Protein AF-0000000074452658 (afdb_homodimer)

pLDDT: mean 95.85, std 2.45, range [81.5, 98.69]

Solvent-accessible surface area (backbone atoms only — not comparable to full-atom values): 30650 Å² total; per-residue (Å²): 78,72,65,20,53,52,29,42,60,43,34,38,37,70,59,13,46,52,39,22,51,54,43,27,53,51,20,57,72,72,62,36,59,69,51,30,21,51,28,30,36,53,41,13,52,44,28,45,61,39,35,40,40,68,58,13,46,54,26,25,49,52,16,29,51,42,19,57,74,72,64,35,61,68,51,32,26,52,27,29,39,53,44,13,51,49,28,44,61,35,29,40,37,70,58,14,46,52,28,25,51,52,18,28,51,46,20,56,73,72,65,37,59,70,51,32,22,52,28,30,38,51,45,13,53,45,29,43,59,34,31,38,38,69,59,12,47,52,28,28,49,53,15,28,52,42,19,56,73,72,64,37,60,69,53,31,21,51,28,30,36,51,47,12,52,47,28,42,62,35,32,39,40,70,59,12,47,54,29,28,50,52,16,32,51,43,19,58,73,71,67,35,56,70,52,33,19,51,33,30,38,52,49,14,51,50,29,43,62,35,33,38,38,68,59,14,46,54,28,24,51,51,15,29,52,40,20,54,73,73,45,26,45,63,52,32,18,51,28,29,38,52,44,12,52,48,27,46,59,35,30,39,40,67,60,14,45,53,27,20,50,50,14,23,49,43,16,55,74,46,43,22,46,61,47,31,21,48,20,30,37,53,42,14,49,48,28,44,65,32,33,40,34,68,59,13,48,53,25,27,49,53,16,31,50,45,23,57,74,42,46,20,43,57,54,32,20,51,30,32,37,52,46,13,51,43,28,44,61,38,27,39,38,69,58,14,47,53,28,34,50,51,16,39,51,41,24,55,72,43,42,22,45,64,77,48,41,62,70,61,17,51,48,28,43,60,43,32,40,37,69,58,14,46,51,42,22,52,52,17,28,52,42,20,56,72,42,42,21,46,59,52,31,21,50,27,31,38,52,44,13,52,44,28,45,60,39,35,40,41,66,58,12,47,52,27,24,51,51,15,30,53,40,18,57,72,48,45,20,46,59,51,33,25,51,29,29,40,51,45,13,51,49,28,44,61,36,29,40,39,71,58,14,47,53,29,24,51,51,18,29,53,44,19,57,71,44,44,19,46,56,52,32,21,52,29,29,38,50,47,14,53,46,29,42,60,38,52,39,49,72,62,13,46,53,28,26,50,54,17,28,52,41,20,56,73,45,48,21,46,58,54,29,21,51,31,29,36,52,49,11,52,48,28,43,75,69,68,39,50,70,59,13,50,54,29,29,49,52,15,31,52,42,20,56,73,44,43,21,41,60,51,34,19,51,33,30,36,52,51,13,50,51,29,45,75,69,66,39,48,70,60,13,49,52,28,25,51,51,16,28,52,41,18,55,71,40,46,25,45,62,54,32,21,53,30,29,37,54,45,12,53,50,28,43,74,72,67,40,48,70,60,15,46,55,28,21,50,50,15,23,50,43,16,57,74,44,41,21,44,60,46,31,22,50,22,28,36,53,42,13,52,48,28,44,75,69,67,38,44,72,59,14,46,53,26,28,51,54,16,30,51,45,22,56,74,42,45,21,43,56,55,30,20,53,32,30,37,54,46,13,50,43,28,42,74,71,67,38,52,70,59,13,48,54,27,37,51,52,15,41,52,40,24,57,73,44,42,24,51,64,78,50,103

Radius of gyration: 30.42 Å; Cα contacts (8 Å, |Δi|>4): 1292; chains: 2; bounding box: 43×101×66 Å

Organism: Stylophora pistillata (NCBI:txid50429)

Nearest PDB structures (foldseek):
  5a6c-assembly2_A  TM=6.382E-01  e=6.756E-16  Homo sapiens
  3ro2-assembly1_A  TM=6.511E-01  e=1.069E-15  Mus musculus
  4jhr-assembly1_A  TM=6.700E-01  e=1.227E-10  Mus musculus
  6mfv-assembly4_D  TM=5.752E-01  e=1.162E-08  Pyrococcus horikoshii OT3
  5l9u-assembly1_O  TM=4.530E-01  e=1.424E-07  Homo sapiens

InterPro domains:
  IPR011990 Tetratricopeptide-like helical domain superfamily [G3DSA:1.25.40.10] (1-136)
  IPR011990 Tetratricopeptide-like helical domain superfamily [G3DSA:1.25.40.10] (137-222)
  IPR011990 Tetratricopeptide-like helical domain superfamily [G3DSA:1.25.40.10] (223-357)
  IPR011990 Tetratricopeptide-like helical domain superfamily [SSF48452] (2-152)
  IPR011990 Tetratricopeptide-like helical domain superfamily [SSF48452] (122-272)
  IPR011990 Tetratricopeptide-like helical domain superfamily [SSF48452] (235-355)
  IPR019734 Tetratricopeptide repeat [PF00515] (320-346)
  IPR019734 Tetratricopeptide repeat [PS50005] (37-70)
  IPR019734 Tetratricopeptide repeat [PS50005] (77-110)
  IPR019734 Tetratricopeptide repeat [PS50005] (117-150)
  IPR019734 Tetratricopeptide repeat [PS50005] (157-190)
  IPR019734 Tetratricopeptide repeat [PS50005] (197-230)
  IPR019734 Tetratricopeptide repeat [PS50005] (237-270)
  IPR019734 Tetratricopeptide repeat [PS50005] (277-310)
  IPR019734 Tetratricopeptide repeat [PS50005] (317-350)
  IPR019734 Tetratricopeptide repeat [SM00028] (1-30)
  IPR019734 Tetratricopeptide repeat [SM00028] (37-70)
  IPR019734 Tetratricopeptide repeat [SM00028] (77-110)
  IPR019734 Tetratricopeptide repeat [SM00028] (117-150)
  IPR019734 Tetratricopeptide repeat [SM00028] (157-190)

Secondary structure (DSSP, 8-state):
-HHHHHHHHHT-HHHHHHHHHHHHHHHHHTT-HHHHHHHHHHHHHHHHHHT-HHHHHHHHHHHHHHHHHTT-HHHHHHHHHHHHHHHHHHT-HHHHHHHHHHHHHHHHHTT-HHHHHHHHHHHHHHHHHHT-HHHHHHHHHHHHHHHHHHT-HHHHHHHHHHHHHHHHHHT-HHHHHHHHHHHHHHHHHHT-HHHHHHHHHHHHHHHHHHT-HHHHHHHHHHHHHHHHHHT-HHHHHHHHHHHHHHHHHHT-HHHHHHHHHHHHHHHHHHT-HHHHHHHHHHHHHHHHHHT-HHHHHHHHHHHHHHHHHHT-HHHHHHHHHHHHHHHHHTT-HHHHHHHHHHHHHHHHHHT-HHHH-/-HHHHHHHHTT-HHHHHHHHHHHHHHHHHHT-HHHHHHHHHHHHHHHHHHT-HHHHHHHHHHHHHHHHHHT-HHHHHHHHHHHHHHHHHHT-HHHHHHHHHHHHHHHHHHT-HHHHHHHHHHHHHHHHHHT-HHHHHHHHHHHHHHHHHHT-HHHHHHHHHHHHHHHHHTT-HHHHHHHHHHHHHHHHHHT-HHHHHHHHHHHHHHHHHTT-HHHHHHHHHHHHHHHHHHT-HHHHHHHHHHHHHHHHHHT-HHHHHHHHHHHHHHHHHHT-HHHHHHHHHHHHHHHHHTT-HHHHHHHHHHHHHHHHHHT-HHHHHHHHHHHHHHHHHTT-HHHHHHHHHHHHHHHHHHT-HHHH-

Foldseek 3Di:
DVVLVVCVQLLQLVVSLVVLVVQLVVCVVVVVLLSNLVSLQSNLVSCVQLLQLVSSLVSLVVSLVSCVVVVPLLSNLVSLQSNLVSCVQLLQLVSSLVSLVVSLVSCVVVVVLLSNLVSLQSNLVSCVQLVNLVSSLVSLVVSLVSCVVVVVLLSNLVSLQSNLVSCVSVVVLVSSLVSLVVSLVSCVVVVVLLSNLVSLQSNLVSCVVVVVLVSSLVSLVVSLVSCVVVSRLLSNLVSLQSNLVSCVSVVNLVSSLVSLVVSLVSCVVSSRLLSNLVSLQSNLVSCVVVVVLVSSLVSLVVSLVSCVVSSRLLSNLVSLQSNLVSCVSVVVNVSSVVSNVVSLVSCVVSNRPVSND/DVVLVVCVQLLQLVVSLVVLVVQLVVCVVVVVLLSNLVSLQSNLVSCVQLLQLVSSLVSLVVSLVSCVVVVPLLSNLVSLQSNLVSCVQLLQLVSSLVSLVVSLVSCVVVVVLLSNLVSLQSNLVSCVQLVNLVSSLVSLVVSLVSCVVVVVLLSNLVSLQSNLVSCVVVVVLVSSLVSLVVSLVSCVVVVPLLSNLVSLQSNLVSCVVVVVLVSSLVSLVVSLVSCVVVSRLLSNLVSLQSNLVSCVSVVNLVSSLVSLVVSLVSCVVSSRLLSNLVSLQSNLVSCVVVVVLVSSLVSLVVSLVSCVVSSRLLSNLVSLQSNLVSCVSVVNNVSSVVSNVSSLVSCVVSNRPVSND

Sequence (714 aa):
GRLGLVFRSLGEYQKAKEYHEKALAIATEIGDREGEGRRYGNLGNVFDSLGEYQKAKEYHEKALAIATEIGDREGKRTQYGNLGNVFLTLGEYQKAKEYHEEALAIATEIGDRKGEGICNGNLGNVFESFGEYKKAKEYYEKALAIATEIGHRKGEGRRYGNLGNVFDSLGEYQKAKEYLEKALAIATEIGDGEGEALRYGNLGKVFDSLGEYQKAKEYYEKALAFATEIGHRQGEGTCYGNLGTVFESFGEYQKAKEYHEKALAIATEIGDREGEAAGYGNLGKVFDSLGEYQKAKEYYEKALAIATENGDRRAEGTWYGNLGNVFESLGEYQKAKEYYEKALAITTEIGDRKNQGGRLGLVFRSLGEYQKAKEYHEKALAIATEIGDREGEGRRYGNLGNVFDSLGEYQKAKEYHEKALAIATEIGDREGKRTQYGNLGNVFLTLGEYQKAKEYHEEALAIATEIGDRKGEGICNGNLGNVFESFGEYKKAKEYYEKALAIATEIGHRKGEGRRYGNLGNVFDSLGEYQKAKEYLEKALAIATEIGDGEGEALRYGNLGKVFDSLGEYQKAKEYYEKALAFATEIGHRQGEGTCYGNLGTVFESFGEYQKAKEYHEKALAIATEIGDREGEAAGYGNLGKVFDSLGEYQKAKEYYEKALAIATENGDRRAEGTWYGNLGNVFESLGEYQKAKEYYEKALAITTEIGDRKNQG

Structure (mmCIF, N/CA/C/O backbone):
data_AF-0000000074452658-model_v1
#
loop_
_entity.id
_entity.type
_entity.pdbx_description
1 polymer 'Tetratricopeptide repeat protein 28'
#
loop_
_atom_site.group_PDB
_atom_site.id
_atom_site.type_symbol
_atom_site.label_atom_id
_atom_site.label_alt_id
_atom_site.label_comp_id
_atom_site.label_asym_id
_atom_site.label_entity_id
_atom_site.label_seq_id
_atom_site.pdbx_PDB_ins_code
_atom_site.Cartn_x
_atom_site.Cartn_y
_atom_site.Cartn_z
_atom_site.occupancy
_atom_site.B_iso_or_equiv
_atom_site.auth_seq_id
_atom_site.auth_comp_id
_atom_site.auth_asym_id
_atom_site.auth_atom_id
_atom_site.pdbx_PDB_model_num
ATOM 1 N N . GLY A 1 1 ? 8.984 40.906 16.578 1 81.5 1 GLY A N 1
ATOM 2 C CA . GLY A 1 1 ? 7.887 41.781 16.25 1 81.5 1 GLY A CA 1
ATOM 3 C C . GLY A 1 1 ? 7.191 41.438 14.961 1 81.5 1 GLY A C 1
ATOM 4 O O . GLY A 1 1 ? 7.207 40.281 14.539 1 81.5 1 GLY A O 1
ATOM 5 N N . ARG A 1 2 ? 6.574 42.219 14.344 1 86.81 2 ARG A N 1
ATOM 6 C CA . ARG A 1 2 ? 5.734 42.031 13.164 1 86.81 2 ARG A CA 1
ATOM 7 C C . ARG A 1 2 ? 6.562 41.562 11.977 1 86.81 2 ARG A C 1
ATOM 9 O O . ARG A 1 2 ? 6.113 40.719 11.195 1 86.81 2 ARG A O 1
ATOM 16 N N . LEU A 1 3 ? 7.742 42.031 11.961 1 92.06 3 LEU A N 1
ATOM 17 C CA . LEU A 1 3 ? 8.617 41.594 10.883 1 92.06 3 LEU A CA 1
ATOM 18 C C . LEU A 1 3 ? 8.977 40.094 11.039 1 92.06 3 LEU A C 1
ATOM 20 O O . LEU A 1 3 ? 9.055 39.375 10.047 1 92.06 3 LEU A O 1
ATOM 24 N N . GLY A 1 4 ? 9.242 39.688 12.281 1 90.31 4 GLY A N 1
ATOM 25 C CA . GLY A 1 4 ? 9.492 38.281 12.523 1 90.31 4 GLY A CA 1
ATOM 26 C C . GLY A 1 4 ? 8.375 37.375 12.031 1 90.31 4 GLY A C 1
ATOM 27 O O . GLY A 1 4 ? 8.625 36.312 11.484 1 90.31 4 GLY A O 1
ATOM 28 N N . LEU A 1 5 ? 7.211 37.781 12.141 1 90.19 5 LEU A N 1
ATOM 29 C CA . LEU A 1 5 ? 6.055 37 11.695 1 90.19 5 LEU A CA 1
ATOM 30 C C . LEU A 1 5 ? 6.031 36.906 10.18 1 90.19 5 LEU A C 1
ATOM 32 O O . LEU A 1 5 ? 5.727 35.812 9.641 1 90.19 5 LEU A O 1
ATOM 36 N N . VAL A 1 6 ? 6.285 38 9.523 1 90.44 6 VAL A N 1
ATOM 37 C CA . VAL A 1 6 ? 6.285 38 8.062 1 90.44 6 VAL A CA 1
ATOM 38 C C . VAL A 1 6 ? 7.395 37.094 7.543 1 90.44 6 VAL A C 1
ATOM 40 O O . VAL A 1 6 ? 7.176 36.312 6.625 1 90.44 6 VAL A O 1
ATOM 43 N N . PHE A 1 7 ? 8.547 37.188 8.141 1 92.06 7 PHE A N 1
ATOM 44 C CA . PHE A 1 7 ? 9.648 36.344 7.73 1 92.06 7 PHE A CA 1
ATOM 45 C C . PHE A 1 7 ? 9.305 34.875 7.945 1 92.06 7 PHE A C 1
ATOM 47 O O . PHE A 1 7 ? 9.672 34 7.137 1 92.06 7 PHE A O 1
ATOM 54 N N . ARG A 1 8 ? 8.688 34.562 8.969 1 90.69 8 ARG A N 1
ATOM 55 C CA . ARG A 1 8 ? 8.242 33.188 9.203 1 90.69 8 ARG A CA 1
ATOM 56 C C . ARG A 1 8 ? 7.312 32.719 8.086 1 90.69 8 ARG A C 1
ATOM 58 O O . ARG A 1 8 ? 7.453 31.609 7.582 1 90.69 8 ARG A O 1
ATOM 65 N N . SER A 1 9 ? 6.391 33.562 7.699 1 87.19 9 SER A N 1
ATOM 66 C CA . SER A 1 9 ? 5.438 33.25 6.645 1 87.19 9 SER A CA 1
ATOM 67 C C . SER A 1 9 ? 6.141 33.031 5.309 1 87.19 9 SER A C 1
ATOM 69 O O . SER A 1 9 ? 5.699 32.219 4.496 1 87.19 9 SER A O 1
ATOM 71 N N . LEU A 1 10 ? 7.215 33.75 5.148 1 89.25 10 LEU A N 1
ATOM 72 C CA . LEU A 1 10 ? 7.973 33.656 3.906 1 89.25 10 LEU A CA 1
ATOM 73 C C . LEU A 1 10 ? 8.883 32.438 3.912 1 89.25 10 LEU A C 1
ATOM 75 O O . LEU A 1 10 ? 9.508 32.125 2.898 1 89.25 10 LEU A O 1
ATOM 79 N N . GLY A 1 11 ? 8.969 31.812 5.043 1 88 11 GLY A N 1
ATOM 80 C CA . GLY A 1 11 ? 9.828 30.641 5.152 1 88 11 GLY A CA 1
ATOM 81 C C . GLY A 1 11 ? 11.266 30.984 5.5 1 88 11 GLY A C 1
ATOM 82 O O . GLY A 1 11 ? 12.148 30.125 5.445 1 88 11 GLY A O 1
ATOM 83 N N . GLU A 1 12 ? 11.5 32.219 5.762 1 93.12 12 GLU A N 1
ATOM 84 C CA . GLU A 1 12 ? 12.82 32.656 6.199 1 93.12 12 GLU A CA 1
ATOM 85 C C . GLU A 1 12 ? 12.961 32.531 7.715 1 93.12 12 GLU A C 1
ATOM 87 O O . GLU A 1 12 ? 13.125 33.531 8.406 1 93.12 12 GLU A O 1
ATOM 92 N N . TYR A 1 13 ? 13.039 31.422 8.219 1 92.5 13 TYR A N 1
ATOM 93 C CA . TYR A 1 13 ? 12.906 31.125 9.641 1 92.5 13 TYR A CA 1
ATOM 94 C C . TYR A 1 13 ? 14.102 31.656 10.422 1 92.5 13 TYR A C 1
ATOM 96 O O . TYR A 1 13 ? 13.945 32.125 11.555 1 92.5 13 TYR A O 1
ATOM 104 N N . GLN A 1 14 ? 15.273 31.531 9.844 1 93.62 14 GLN A N 1
ATOM 105 C CA . GLN A 1 14 ? 16.453 32.062 10.539 1 93.62 14 GLN A CA 1
ATOM 106 C C . GLN A 1 14 ? 16.344 33.562 10.75 1 93.62 14 GLN A C 1
ATOM 108 O O . GLN A 1 14 ? 16.688 34.062 11.82 1 93.62 14 GLN A O 1
ATOM 113 N N . LYS A 1 15 ? 15.828 34.25 9.781 1 94.69 15 LYS A N 1
ATOM 114 C CA . LYS A 1 15 ? 15.633 35.688 9.922 1 94.69 15 LYS A CA 1
ATOM 115 C C . LYS A 1 15 ? 14.531 36 10.938 1 94.69 15 LYS A C 1
ATOM 117 O O . LYS A 1 15 ? 14.641 36.938 11.719 1 94.69 15 LYS A O 1
ATOM 122 N N . ALA A 1 16 ? 13.461 35.156 10.797 1 95.69 16 ALA A N 1
ATOM 123 C CA . ALA A 1 16 ? 12.383 35.312 11.773 1 95.69 16 ALA A CA 1
ATOM 124 C C . ALA A 1 16 ? 12.922 35.188 13.195 1 95.69 16 ALA A C 1
ATOM 126 O O . ALA A 1 16 ? 12.578 36 14.07 1 95.69 16 ALA A O 1
ATOM 127 N N . LYS A 1 17 ? 13.773 34.25 13.453 1 95.31 17 LYS A N 1
ATOM 128 C CA . LYS A 1 17 ? 14.383 34 14.758 1 95.31 17 LYS A CA 1
ATOM 129 C C . LYS A 1 17 ? 15.188 35.219 15.219 1 95.31 17 LYS A C 1
ATOM 131 O O . LYS A 1 17 ? 15.039 35.688 16.344 1 95.31 17 LYS A O 1
ATOM 136 N N . GLU A 1 18 ? 16.031 35.688 14.32 1 95.44 18 GLU A N 1
ATOM 137 C CA . GLU A 1 18 ? 16.859 36.844 14.648 1 95.44 18 GLU A CA 1
ATOM 138 C C . GLU A 1 18 ? 16.016 38.062 15.062 1 95.44 18 GLU A C 1
ATOM 140 O O . GLU A 1 18 ? 16.312 38.719 16.062 1 95.44 18 GLU A O 1
ATOM 145 N N . TYR A 1 19 ? 15.031 38.281 14.305 1 96.56 19 TYR A N 1
ATOM 146 C CA . TYR A 1 19 ? 14.188 39.438 14.594 1 96.56 19 TYR A CA 1
ATOM 147 C C . TYR A 1 19 ? 13.453 39.25 15.914 1 96.56 19 TYR A C 1
ATOM 149 O O . TYR A 1 19 ? 13.297 40.219 16.688 1 96.56 19 TYR A O 1
ATOM 157 N N . HIS A 1 20 ? 12.961 38.062 16.203 1 96.25 20 HIS A N 1
ATOM 158 C CA . HIS A 1 20 ? 12.266 37.812 17.469 1 96.25 20 HIS A CA 1
ATOM 159 C C . HIS A 1 20 ? 13.242 37.875 18.641 1 96.25 20 HIS A C 1
ATOM 161 O O . HIS A 1 20 ? 12.875 38.312 19.734 1 96.25 20 HIS A O 1
ATOM 167 N N . GLU A 1 21 ? 14.492 37.406 18.438 1 96.94 21 GLU A N 1
ATOM 168 C CA . GLU A 1 21 ? 15.516 37.531 19.469 1 96.94 21 GLU A CA 1
ATOM 169 C C . GLU A 1 21 ? 15.82 38.969 19.797 1 96.94 21 GLU A C 1
ATOM 171 O O . GLU A 1 21 ? 15.984 39.344 20.953 1 96.94 21 GLU A O 1
ATOM 176 N N . LYS A 1 22 ? 15.938 39.75 18.75 1 96.69 22 LYS A N 1
ATOM 177 C CA . LYS A 1 22 ? 16.156 41.188 18.953 1 96.69 22 LYS A CA 1
ATOM 178 C C . LYS A 1 22 ? 15 41.812 19.734 1 96.69 22 LYS A C 1
ATOM 180 O O . LYS A 1 22 ? 15.219 42.625 20.641 1 96.69 22 LYS A O 1
ATOM 185 N N . ALA A 1 23 ? 13.781 41.469 19.328 1 96.38 23 ALA A N 1
ATOM 186 C CA . ALA A 1 23 ? 12.594 41.969 20 1 96.38 23 ALA A CA 1
ATOM 187 C C . ALA A 1 23 ? 12.562 41.531 21.453 1 96.38 23 ALA A C 1
ATOM 189 O O . ALA A 1 23 ? 12.133 42.281 22.344 1 96.38 23 ALA A O 1
ATOM 190 N N . LEU A 1 24 ? 12.914 40.312 21.734 1 97 24 LEU A N 1
ATOM 191 C CA . LEU A 1 24 ? 12.969 39.781 23.094 1 97 24 LEU A CA 1
ATOM 192 C C . LEU A 1 24 ? 13.969 40.562 23.938 1 97 24 LEU A C 1
ATOM 194 O O . LEU A 1 24 ? 13.688 40.906 25.094 1 97 24 LEU A O 1
ATOM 198 N N . ALA A 1 25 ? 15.109 40.812 23.422 1 96.56 25 ALA A N 1
ATOM 199 C CA . ALA A 1 25 ? 16.141 41.594 24.141 1 96.56 25 ALA A CA 1
ATOM 200 C C . ALA A 1 25 ? 15.609 42.969 24.531 1 96.56 25 ALA A C 1
ATOM 202 O O . ALA A 1 25 ? 15.852 43.438 25.641 1 96.56 25 ALA A O 1
ATOM 203 N N . ILE A 1 26 ? 14.961 43.625 23.594 1 96.06 26 ILE A N 1
ATOM 204 C CA . ILE A 1 26 ? 14.414 44.969 23.859 1 96.06 26 ILE A CA 1
ATOM 205 C C . ILE A 1 26 ? 13.359 44.875 24.953 1 96.06 26 ILE A C 1
ATOM 207 O O . ILE A 1 26 ? 13.352 45.688 25.875 1 96.06 26 ILE A O 1
ATOM 211 N N . ALA A 1 27 ? 12.391 43.875 24.859 1 96.75 27 ALA A N 1
ATOM 212 C CA . ALA A 1 27 ? 11.352 43.719 25.875 1 96.75 27 ALA A CA 1
ATOM 213 C C . ALA A 1 27 ? 11.969 43.5 27.25 1 96.75 27 ALA A C 1
ATOM 215 O O . ALA A 1 27 ? 11.477 44.031 28.25 1 96.75 27 ALA A O 1
ATOM 216 N N . THR A 1 28 ? 13.023 42.688 27.328 1 96 28 THR A N 1
ATOM 217 C CA . THR A 1 28 ? 13.711 42.406 28.594 1 96 28 THR A CA 1
ATOM 218 C C . THR A 1 28 ? 14.375 43.688 29.109 1 96 28 THR A C 1
ATOM 220 O O . THR A 1 28 ? 14.289 43.969 30.312 1 96 28 THR A O 1
ATOM 223 N N . GLU A 1 29 ? 15.055 44.406 28.266 1 95.56 29 GLU A N 1
ATOM 224 C CA . GLU A 1 29 ? 15.766 45.625 28.641 1 95.56 29 GLU A CA 1
ATOM 225 C C . GLU A 1 29 ? 14.828 46.656 29.25 1 95.56 29 GLU A C 1
ATOM 227 O O . GLU A 1 29 ? 15.164 47.281 30.25 1 95.56 29 GLU A O 1
ATOM 232 N N . ILE A 1 30 ? 13.641 46.75 28.641 1 96.81 30 ILE A N 1
ATOM 233 C CA . ILE A 1 30 ? 12.75 47.812 29.078 1 96.81 30 ILE A CA 1
ATOM 234 C C . ILE A 1 30 ? 11.805 47.281 30.156 1 96.81 30 ILE A C 1
ATOM 236 O O . ILE A 1 30 ? 10.938 48.031 30.641 1 96.81 30 ILE A O 1
ATOM 240 N N . GLY A 1 31 ? 11.836 46.031 30.516 1 93.94 31 GLY A N 1
ATOM 241 C CA . GLY A 1 31 ? 11.055 45.438 31.594 1 93.94 31 GLY A CA 1
ATOM 242 C C . GLY A 1 31 ? 9.617 45.156 31.203 1 93.94 31 GLY A C 1
ATOM 243 O O . GLY A 1 31 ? 8.734 45.094 32.062 1 93.94 31 GLY A O 1
ATOM 244 N N . ASP A 1 32 ? 9.336 45.094 29.969 1 95.56 32 ASP A N 1
ATOM 245 C CA . ASP A 1 32 ? 8.016 44.75 29.453 1 95.56 32 ASP A CA 1
ATOM 246 C C . ASP A 1 32 ? 7.762 43.25 29.562 1 95.56 32 ASP A C 1
ATOM 248 O O . ASP A 1 32 ? 7.973 42.5 28.594 1 95.56 32 ASP A O 1
ATOM 252 N N . ARG A 1 33 ? 7.227 42.875 30.672 1 96.12 33 ARG A N 1
ATOM 253 C CA . ARG A 1 33 ? 7.059 41.438 30.969 1 96.12 33 ARG A CA 1
ATOM 254 C C . ARG A 1 33 ? 6.078 40.812 30 1 96.12 33 ARG A C 1
ATOM 256 O O . ARG A 1 33 ? 6.285 39.656 29.562 1 96.12 33 ARG A O 1
ATOM 263 N N . GLU A 1 34 ? 5.012 41.438 29.688 1 94.12 34 GLU A N 1
ATOM 264 C CA . GLU A 1 34 ? 4.062 40.938 28.719 1 94.12 34 GLU A CA 1
ATOM 265 C C . GLU A 1 34 ? 4.719 40.781 27.344 1 94.12 34 GLU A C 1
ATOM 267 O O . GLU A 1 34 ? 4.527 39.75 26.688 1 94.12 34 GLU A O 1
ATOM 272 N N . GLY A 1 35 ? 5.457 41.781 26.969 1 95.19 35 GLY A N 1
ATOM 273 C CA . GLY A 1 35 ? 6.195 41.688 25.719 1 95.19 35 GLY A CA 1
ATOM 274 C C . GLY A 1 35 ? 7.195 40.562 25.688 1 95.19 35 GLY A C 1
ATOM 275 O O . GLY A 1 35 ? 7.348 39.875 24.656 1 95.19 35 GLY A O 1
ATOM 276 N N . GLU A 1 36 ? 7.875 40.344 26.781 1 96.06 36 GLU A N 1
ATOM 277 C CA . GLU A 1 36 ? 8.805 39.25 26.906 1 96.06 36 GLU A CA 1
ATOM 278 C C . GLU A 1 36 ? 8.102 37.906 26.672 1 96.06 36 GLU A C 1
ATOM 280 O O . GLU A 1 36 ? 8.586 37.062 25.906 1 96.06 36 GLU A O 1
ATOM 285 N N . GLY A 1 37 ? 6.992 37.719 27.297 1 95.62 37 GLY A N 1
ATOM 286 C CA . GLY A 1 37 ? 6.211 36.5 27.109 1 95.62 37 GLY A CA 1
ATOM 287 C C . GLY A 1 37 ? 5.793 36.281 25.672 1 95.62 37 GLY A C 1
ATOM 288 O O . GLY A 1 37 ? 5.91 35.156 25.156 1 95.62 37 GLY A O 1
ATOM 289 N N . ARG A 1 38 ? 5.309 37.312 25.031 1 95.12 38 ARG A N 1
ATOM 290 C CA . ARG A 1 38 ? 4.879 37.219 23.641 1 95.12 38 ARG A CA 1
ATOM 291 C C . ARG A 1 38 ? 6.039 36.812 22.734 1 95.12 38 ARG A C 1
ATOM 293 O O . ARG A 1 38 ? 5.855 36.062 21.797 1 95.12 38 ARG A O 1
ATOM 300 N N . ARG A 1 39 ? 7.18 37.406 23 1 96.44 39 ARG A N 1
ATOM 301 C CA . ARG A 1 39 ? 8.344 37.094 22.172 1 96.44 39 ARG A CA 1
ATOM 302 C C . ARG A 1 39 ? 8.805 35.656 22.375 1 96.44 39 ARG A C 1
ATOM 304 O O . ARG A 1 39 ? 9.219 35 21.406 1 96.44 39 ARG A O 1
ATOM 311 N N . TYR A 1 40 ? 8.789 35.219 23.594 1 97.12 40 TYR A N 1
ATOM 312 C CA . TYR A 1 40 ? 9.055 33.781 23.812 1 97.12 40 TYR A CA 1
ATOM 313 C C . TYR A 1 40 ? 8.086 32.906 23.016 1 97.12 40 TYR A C 1
ATOM 315 O O . TYR A 1 40 ? 8.484 31.938 22.391 1 97.12 40 TYR A O 1
ATOM 323 N N . GLY A 1 41 ? 6.848 33.25 23 1 96.38 41 GLY A N 1
ATOM 324 C CA . GLY A 1 41 ? 5.859 32.531 22.203 1 96.38 41 GLY A CA 1
ATOM 325 C C . GLY A 1 41 ? 6.168 32.562 20.719 1 96.38 41 GLY A C 1
ATOM 326 O O . GLY A 1 41 ? 6.055 31.531 20.047 1 96.38 41 GLY A O 1
ATOM 327 N N . ASN A 1 42 ? 6.531 33.719 20.234 1 95.88 42 ASN A N 1
ATOM 328 C CA . ASN A 1 42 ? 6.875 33.844 18.828 1 95.88 42 ASN A CA 1
ATOM 329 C C . ASN A 1 42 ? 8.086 33 18.469 1 95.88 42 ASN A C 1
ATOM 331 O O . ASN A 1 42 ? 8.117 32.375 17.406 1 95.88 42 ASN A O 1
ATOM 335 N N . LEU A 1 43 ? 9.008 33.031 19.359 1 97 43 LEU A N 1
ATOM 336 C CA . LEU A 1 43 ? 10.18 32.188 19.141 1 97 43 LEU A CA 1
ATOM 337 C C . LEU A 1 43 ? 9.805 30.703 19.172 1 97 43 LEU A C 1
ATOM 339 O O . LEU A 1 43 ? 10.32 29.906 18.391 1 97 43 LEU A O 1
ATOM 343 N N . GLY A 1 44 ? 8.938 30.344 20.109 1 96.5 44 GLY A N 1
ATOM 344 C CA . GLY A 1 44 ? 8.414 28.984 20.109 1 96.5 44 GLY A CA 1
ATOM 345 C C . GLY A 1 44 ? 7.824 28.578 18.766 1 96.5 44 GLY A C 1
ATOM 346 O O . GLY A 1 44 ? 8.086 27.484 18.281 1 96.5 44 GLY A O 1
ATOM 347 N N . ASN A 1 45 ? 7.082 29.438 18.172 1 94.94 45 ASN A N 1
ATOM 348 C CA . ASN A 1 45 ? 6.488 29.172 16.859 1 94.94 45 ASN A CA 1
ATOM 349 C C . ASN A 1 45 ? 7.555 29 15.781 1 94.94 45 ASN A C 1
ATOM 351 O O . ASN A 1 45 ? 7.402 28.172 14.883 1 94.94 45 ASN A O 1
ATOM 355 N N . VAL A 1 46 ? 8.547 29.812 15.828 1 95.19 46 VAL A N 1
ATOM 356 C CA . VAL A 1 46 ? 9.633 29.703 14.859 1 95.19 46 VAL A CA 1
ATOM 357 C C . VAL A 1 46 ? 10.32 28.344 15 1 95.19 46 VAL A C 1
ATOM 359 O O . VAL A 1 46 ? 10.562 27.656 14 1 95.19 46 VAL A O 1
ATOM 362 N N . PHE A 1 47 ? 10.609 27.969 16.25 1 95.12 47 PHE A N 1
ATOM 363 C CA . PHE A 1 47 ? 11.25 26.688 16.469 1 95.12 47 PHE A CA 1
ATOM 364 C C . PHE A 1 47 ? 10.352 25.547 16.016 1 95.12 47 PHE A C 1
ATOM 366 O O . PHE A 1 47 ? 10.828 24.531 15.523 1 95.12 47 PHE A O 1
ATOM 373 N N . ASP A 1 48 ? 9.102 25.703 16.219 1 93.88 48 ASP A N 1
ATOM 374 C CA . ASP A 1 48 ? 8.148 24.719 15.695 1 93.88 48 ASP A CA 1
ATOM 375 C C . ASP A 1 48 ? 8.266 24.594 14.18 1 93.88 48 ASP A C 1
ATOM 377 O O . ASP A 1 48 ? 8.305 23.469 13.648 1 93.88 48 ASP A O 1
ATOM 381 N N . SER A 1 49 ? 8.375 25.688 13.477 1 91.56 49 SER A N 1
ATOM 382 C CA . SER A 1 49 ? 8.484 25.703 12.023 1 91.56 49 SER A CA 1
ATOM 383 C C . SER A 1 49 ? 9.797 25.062 11.562 1 91.56 49 SER A C 1
ATOM 385 O O . SER A 1 49 ? 9.859 24.469 10.492 1 91.56 49 SER A O 1
ATOM 387 N N . LEU A 1 50 ? 10.805 25.156 12.406 1 92.5 50 LEU A N 1
ATOM 388 C CA . LEU A 1 50 ? 12.117 24.594 12.094 1 92.5 50 LEU A CA 1
ATOM 389 C C . LEU A 1 50 ? 12.156 23.094 12.391 1 92.5 50 LEU A C 1
ATOM 391 O O . LEU A 1 50 ? 13.117 22.422 12.039 1 92.5 50 LEU A O 1
ATOM 395 N N . GLY A 1 51 ? 11.164 22.656 13.07 1 89.75 51 GLY A N 1
ATOM 396 C CA . GLY A 1 51 ? 11.133 21.25 13.461 1 89.75 51 GLY A CA 1
ATOM 397 C C . GLY A 1 51 ? 11.883 20.984 14.75 1 89.75 51 GLY A C 1
ATOM 398 O O . GLY A 1 51 ? 12.156 19.828 15.07 1 89.75 51 GLY A O 1
ATOM 399 N N . GLU A 1 52 ? 12.289 21.953 15.383 1 93.31 52 GLU A N 1
ATOM 400 C CA . GLU A 1 52 ? 12.922 21.828 16.688 1 93.31 52 GLU A CA 1
ATOM 401 C C . GLU A 1 52 ? 11.891 21.859 17.812 1 93.31 52 GLU A C 1
ATOM 403 O O . GLU A 1 52 ? 11.859 22.797 18.609 1 93.31 52 GLU A O 1
ATOM 408 N N . TYR A 1 53 ? 11.172 20.844 17.984 1 93.75 53 TYR A N 1
ATOM 409 C CA . TYR A 1 53 ? 9.953 20.828 18.781 1 93.75 53 TYR A CA 1
ATOM 410 C C . TYR A 1 53 ? 10.281 20.891 20.266 1 93.75 53 TYR A C 1
ATOM 412 O O . TYR A 1 53 ? 9.531 21.469 21.047 1 93.75 53 TYR A O 1
ATOM 420 N N . GLN A 1 54 ? 11.367 20.266 20.672 1 94.25 54 GLN A N 1
ATOM 421 C CA . GLN A 1 54 ? 11.75 20.359 22.078 1 94.25 54 GLN A CA 1
ATOM 422 C C . GLN A 1 54 ? 12.039 21.797 22.469 1 94.25 54 GLN A C 1
ATOM 424 O O . GLN A 1 54 ? 11.648 22.234 23.547 1 94.25 54 GLN A O 1
ATOM 429 N N . LYS A 1 55 ? 12.703 22.516 21.609 1 95.25 55 LYS A N 1
ATOM 430 C CA . LYS A 1 55 ? 12.945 23.922 21.875 1 95.25 55 LYS A CA 1
ATOM 431 C C . LYS A 1 55 ? 11.648 24.719 21.844 1 95.25 55 LYS A C 1
ATOM 433 O O . LYS A 1 55 ? 11.445 25.641 22.641 1 95.25 55 LYS A O 1
ATOM 438 N N . ALA A 1 56 ? 10.812 24.406 20.828 1 96.69 56 ALA A N 1
ATOM 439 C CA . ALA A 1 56 ? 9.508 25.062 20.781 1 96.69 56 ALA A CA 1
ATOM 440 C C . ALA A 1 56 ? 8.758 24.906 22.094 1 96.69 56 ALA A C 1
ATOM 442 O O . ALA A 1 56 ? 8.227 25.891 22.625 1 96.69 56 ALA A O 1
ATOM 443 N N . LYS A 1 57 ? 8.75 23.734 22.641 1 96.31 57 LYS A N 1
ATOM 444 C CA . LYS A 1 57 ? 8.094 23.453 23.906 1 96.31 57 LYS A CA 1
ATOM 445 C C . LYS A 1 57 ? 8.672 24.297 25.031 1 96.31 57 LYS A C 1
ATOM 447 O O . LYS A 1 57 ? 7.93 24.922 25.797 1 96.31 57 LYS A O 1
ATOM 452 N N . GLU A 1 58 ? 10 24.312 25.109 1 97 58 GLU A N 1
ATOM 453 C CA . GLU A 1 58 ? 10.68 25.078 26.141 1 97 58 GLU A CA 1
ATOM 454 C C . GLU A 1 58 ? 10.281 26.562 26.094 1 97 58 GLU A C 1
ATOM 456 O O . GLU A 1 58 ? 10 27.172 27.125 1 97 58 GLU A O 1
ATOM 461 N N . TYR A 1 59 ? 10.25 27.078 24.922 1 98.12 59 TYR A N 1
ATOM 462 C CA . TYR A 1 59 ? 9.977 28.5 24.781 1 98.12 59 TYR A CA 1
ATOM 463 C C . TYR A 1 59 ? 8.508 28.812 25.062 1 98.12 59 TYR A C 1
ATOM 465 O O . TYR A 1 59 ? 8.18 29.828 25.656 1 98.12 59 TYR A O 1
ATOM 473 N N . HIS A 1 60 ? 7.621 27.953 24.656 1 98 60 HIS A N 1
ATOM 474 C CA . HIS A 1 60 ? 6.215 28.141 24.984 1 98 60 HIS A CA 1
ATOM 475 C C . HIS A 1 60 ? 5.988 28 26.484 1 98 60 HIS A C 1
ATOM 477 O O . HIS A 1 60 ? 5.121 28.672 27.062 1 98 60 HIS A O 1
ATOM 483 N N . GLU A 1 61 ? 6.754 27.078 27.125 1 98.12 61 GLU A N 1
ATOM 484 C CA . GLU A 1 61 ? 6.664 26.953 28.578 1 98.12 61 GLU A CA 1
ATOM 485 C C . GLU A 1 61 ? 7.121 28.219 29.281 1 98.12 61 GLU A C 1
ATOM 487 O O . GLU A 1 61 ? 6.531 28.625 30.281 1 98.12 61 GLU A O 1
ATOM 492 N N . LYS A 1 62 ? 8.172 28.812 28.781 1 97.88 62 LYS A N 1
ATOM 493 C CA . LYS A 1 62 ? 8.617 30.094 29.328 1 97.88 62 LYS A CA 1
ATOM 494 C C . LYS A 1 62 ? 7.547 31.156 29.172 1 97.88 62 LYS A C 1
ATOM 496 O O . LYS A 1 62 ? 7.289 31.922 30.109 1 97.88 62 LYS A O 1
ATOM 501 N N . ALA A 1 63 ? 6.953 31.25 27.969 1 97.88 63 ALA A N 1
ATOM 502 C CA . ALA A 1 63 ? 5.879 32.219 27.719 1 97.88 63 ALA A CA 1
ATOM 503 C C . ALA A 1 63 ? 4.699 31.969 28.656 1 97.88 63 ALA A C 1
ATOM 505 O O . ALA A 1 63 ? 4.098 32.906 29.172 1 97.88 63 ALA A O 1
ATOM 506 N N . LEU A 1 64 ? 4.328 30.719 28.844 1 98.06 64 LEU A N 1
ATOM 507 C CA . LEU A 1 64 ? 3.23 30.359 29.734 1 98.06 64 LEU A CA 1
ATOM 508 C C . LEU A 1 64 ? 3.531 30.766 31.172 1 98.06 64 LEU A C 1
ATOM 510 O O . LEU A 1 64 ? 2.648 31.266 31.875 1 98.06 64 LEU A O 1
ATOM 514 N N . ALA A 1 65 ? 4.734 30.5 31.625 1 98 65 ALA A N 1
ATOM 515 C CA . ALA A 1 65 ? 5.141 30.875 32.969 1 98 65 ALA A CA 1
ATOM 516 C C . ALA A 1 65 ? 4.973 32.375 33.188 1 98 65 ALA A C 1
ATOM 518 O O . ALA A 1 65 ? 4.48 32.812 34.25 1 98 65 ALA A O 1
ATOM 519 N N . ILE A 1 66 ? 5.422 33.156 32.219 1 97.62 66 ILE A N 1
ATOM 520 C CA . ILE A 1 66 ? 5.309 34.594 32.312 1 97.62 66 ILE A CA 1
ATOM 521 C C . ILE A 1 66 ? 3.836 35 32.344 1 97.62 66 ILE A C 1
ATOM 523 O O . ILE A 1 66 ? 3.42 35.844 33.156 1 97.62 66 ILE A O 1
ATOM 527 N N . ALA A 1 67 ? 3.029 34.5 31.406 1 97.5 67 ALA A N 1
ATOM 528 C CA . ALA A 1 67 ? 1.601 34.781 31.375 1 97.5 67 ALA A CA 1
ATOM 529 C C . ALA A 1 67 ? 0.94 34.469 32.719 1 97.5 67 ALA A C 1
ATOM 531 O O . ALA A 1 67 ? 0.062 35.219 33.156 1 97.5 67 ALA A O 1
ATOM 532 N N . THR A 1 68 ? 1.312 33.344 33.312 1 97.5 68 THR A N 1
ATOM 533 C CA . THR A 1 68 ? 0.79 32.969 34.625 1 97.5 68 THR A CA 1
ATOM 534 C C . THR A 1 68 ? 1.216 33.969 35.688 1 97.5 68 THR A C 1
ATOM 536 O O . THR A 1 68 ? 0.401 34.375 36.5 1 97.5 68 THR A O 1
ATOM 539 N N . GLU A 1 69 ? 2.463 34.312 35.688 1 96.81 69 GLU A N 1
ATOM 540 C CA . GLU A 1 69 ? 3.025 35.219 36.656 1 96.81 69 GLU A CA 1
ATOM 541 C C . GLU A 1 69 ? 2.297 36.562 36.656 1 96.81 69 GLU A C 1
ATOM 543 O O . GLU A 1 69 ? 1.984 37.125 37.719 1 96.81 69 GLU A O 1
ATOM 548 N N . ILE A 1 70 ? 1.988 37.062 35.469 1 97.25 70 ILE A N 1
ATOM 549 C CA . ILE A 1 70 ? 1.445 38.406 35.375 1 97.25 70 ILE A CA 1
ATOM 550 C C . ILE A 1 70 ? -0.079 38.344 35.344 1 97.25 70 ILE A C 1
ATOM 552 O O . ILE A 1 70 ? -0.743 39.375 35.219 1 97.25 70 ILE A O 1
ATOM 556 N N . GLY A 1 71 ? -0.713 37.188 35.344 1 95.5 71 GLY A N 1
ATOM 557 C CA . GLY A 1 71 ? -2.154 37 35.375 1 95.5 71 GLY A CA 1
ATOM 558 C C . GLY A 1 71 ? -2.824 37.219 34.031 1 95.5 71 GLY A C 1
ATOM 559 O O . GLY A 1 71 ? -3.988 37.625 33.969 1 95.5 71 GLY A O 1
ATOM 560 N N . ASP A 1 72 ? -2.105 37.094 32.938 1 95.88 72 ASP A N 1
ATOM 561 C CA . ASP A 1 72 ? -2.627 37.25 31.578 1 95.88 72 ASP A CA 1
ATOM 562 C C . ASP A 1 72 ? -3.393 36.031 31.125 1 95.88 72 ASP A C 1
ATOM 564 O O . ASP A 1 72 ? -2.811 35.094 30.547 1 95.88 72 ASP A O 1
ATOM 568 N N . ARG A 1 73 ? -4.66 36 31.266 1 95.94 73 ARG A N 1
ATOM 569 C CA . ARG A 1 73 ? -5.488 34.844 30.984 1 95.94 73 ARG A CA 1
ATOM 570 C C . ARG A 1 73 ? -5.504 34.531 29.484 1 95.94 73 ARG A C 1
ATOM 572 O O . ARG A 1 73 ? -5.473 33.375 29.078 1 95.94 73 ARG A O 1
ATOM 579 N N . GLU A 1 74 ? -5.609 35.531 28.734 1 94.19 74 GLU A N 1
ATOM 580 C CA . GLU A 1 74 ? -5.57 35.344 27.281 1 94.19 74 GLU A CA 1
ATOM 581 C C . GLU A 1 74 ? -4.23 34.75 26.844 1 94.19 74 GLU A C 1
ATOM 583 O O . GLU A 1 74 ? -4.191 33.844 26 1 94.19 74 GLU A O 1
ATOM 588 N N . GLY A 1 75 ? -3.18 35.344 27.406 1 95.06 75 GLY A N 1
ATOM 589 C CA . GLY A 1 75 ? -1.861 34.781 27.125 1 95.06 75 GLY A CA 1
ATOM 590 C C . GLY A 1 75 ? -1.721 33.344 27.547 1 95.06 75 GLY A C 1
ATOM 591 O O . GLY A 1 75 ? -1.146 32.531 26.812 1 95.06 75 GLY A O 1
ATOM 592 N N . LYS A 1 76 ? -2.256 33 28.656 1 96.19 76 LYS A N 1
ATOM 593 C CA . LYS A 1 76 ? -2.246 31.625 29.125 1 96.19 76 LYS A CA 1
ATOM 594 C C . LYS A 1 76 ? -2.969 30.719 28.141 1 96.19 76 LYS A C 1
ATOM 596 O O . LYS A 1 76 ? -2.447 29.672 27.75 1 96.19 76 LYS A O 1
ATOM 601 N N . ARG A 1 77 ? -4.117 31.109 27.734 1 96.62 77 ARG A N 1
ATOM 602 C CA . ARG A 1 77 ? -4.895 30.344 26.766 1 96.62 77 ARG A CA 1
ATOM 603 C C . ARG A 1 77 ? -4.09 30.078 25.5 1 96.62 77 ARG A C 1
ATOM 605 O O . ARG A 1 77 ? -4.035 28.953 25 1 96.62 77 ARG A O 1
ATOM 612 N N . THR A 1 78 ? -3.49 31.078 24.969 1 96 78 THR A N 1
ATOM 613 C CA . THR A 1 78 ? -2.719 31 23.734 1 96 78 THR A CA 1
ATOM 614 C C . THR A 1 78 ? -1.562 30.016 23.875 1 96 78 THR A C 1
ATOM 616 O O . THR A 1 78 ? -1.322 29.188 23 1 96 78 THR A O 1
ATOM 619 N N . GLN A 1 79 ? -0.908 30.109 25.016 1 97.38 79 GLN A N 1
ATOM 620 C CA . GLN A 1 79 ? 0.259 29.266 25.188 1 97.38 79 GLN A CA 1
ATOM 621 C C . GLN A 1 79 ? -0.155 27.812 25.438 1 97.38 79 GLN A C 1
ATOM 623 O O . GLN A 1 79 ? 0.533 26.891 25.016 1 97.38 79 GLN A O 1
ATOM 628 N N . TYR A 1 80 ? -1.226 27.578 26.156 1 97.75 80 TYR A N 1
ATOM 629 C CA . TYR A 1 80 ? -1.759 26.234 26.234 1 97.75 80 TYR A CA 1
ATOM 630 C C . TYR A 1 80 ? -2.066 25.688 24.844 1 97.75 80 TYR A C 1
ATOM 632 O O . TYR A 1 80 ? -1.768 24.531 24.547 1 97.75 80 TYR A O 1
ATOM 640 N N . GLY A 1 81 ? -2.645 26.5 24 1 97.06 81 GLY A N 1
ATOM 641 C CA . GLY A 1 81 ? -2.891 26.109 22.625 1 97.06 81 GLY A CA 1
ATOM 642 C C . GLY A 1 81 ? -1.621 25.766 21.875 1 97.06 81 GLY A C 1
ATOM 643 O O . GLY A 1 81 ? -1.556 24.75 21.188 1 97.06 81 GLY A O 1
ATOM 644 N N . ASN A 1 82 ? -0.653 26.625 22 1 96.88 82 ASN A N 1
ATOM 645 C CA . ASN A 1 82 ? 0.614 26.406 21.312 1 96.88 82 ASN A CA 1
ATOM 646 C C . ASN A 1 82 ? 1.298 25.125 21.797 1 96.88 82 ASN A C 1
ATOM 648 O O . ASN A 1 82 ? 1.812 24.344 20.984 1 96.88 82 ASN A O 1
ATOM 652 N N . LEU A 1 83 ? 1.267 24.953 23.109 1 97.81 83 LEU A N 1
ATOM 653 C CA . LEU A 1 83 ? 1.84 23.734 23.672 1 97.81 83 LEU A CA 1
ATOM 654 C C . LEU A 1 83 ? 1.057 22.5 23.203 1 97.81 83 LEU A C 1
ATOM 656 O O . LEU A 1 83 ? 1.646 21.469 22.875 1 97.81 83 LEU A O 1
ATOM 660 N N . GLY A 1 84 ? -0.242 22.656 23.188 1 97.5 84 GLY A N 1
ATOM 661 C CA . GLY A 1 84 ? -1.046 21.578 22.625 1 97.5 84 GLY A CA 1
ATOM 662 C C . GLY A 1 84 ? -0.634 21.188 21.219 1 97.5 84 GLY A C 1
ATOM 663 O O . GLY A 1 84 ? -0.552 20.016 20.891 1 97.5 84 GLY A O 1
ATOM 664 N N . ASN A 1 85 ? -0.374 22.156 20.391 1 96.12 85 ASN A N 1
ATOM 665 C CA . ASN A 1 85 ? 0.055 21.906 19.031 1 96.12 85 ASN A CA 1
ATOM 666 C C . ASN A 1 85 ? 1.406 21.203 18.984 1 96.12 85 ASN A C 1
ATOM 668 O O . ASN A 1 85 ? 1.619 20.312 18.156 1 96.12 85 ASN A O 1
ATOM 672 N N . VAL A 1 86 ? 2.307 21.641 19.812 1 95.75 86 VAL A N 1
ATOM 673 C CA . VAL A 1 86 ? 3.621 21 19.844 1 95.75 86 VAL A CA 1
ATOM 674 C C . VAL A 1 86 ? 3.48 19.531 20.25 1 95.75 86 VAL A C 1
ATOM 676 O O . VAL A 1 86 ? 4.062 18.656 19.609 1 95.75 86 VAL A O 1
ATOM 679 N N . PHE A 1 87 ? 2.684 19.281 21.281 1 96 87 PHE A N 1
ATOM 680 C CA . PHE A 1 87 ? 2.475 17.906 21.719 1 96 87 PHE A CA 1
ATOM 681 C C . PHE A 1 87 ? 1.81 17.094 20.609 1 96 87 PHE A C 1
ATOM 683 O O . PHE A 1 87 ? 2.098 15.898 20.453 1 96 87 PHE A O 1
ATOM 690 N N . LEU A 1 88 ? 0.948 17.688 19.906 1 95.25 88 LEU A N 1
ATOM 691 C CA . LEU A 1 88 ? 0.312 17 18.781 1 95.25 88 LEU A CA 1
ATOM 692 C C . LEU A 1 88 ? 1.351 16.578 17.75 1 95.25 88 LEU A C 1
ATOM 694 O O . LEU A 1 88 ? 1.32 15.438 17.266 1 95.25 88 LEU A O 1
ATOM 698 N N . THR A 1 89 ? 2.258 17.422 17.453 1 92.12 89 THR A N 1
ATOM 699 C CA . THR A 1 89 ? 3.299 17.141 16.484 1 92.12 89 THR A CA 1
ATOM 700 C C . THR A 1 89 ? 4.23 16.047 16.984 1 92.12 89 THR A C 1
ATOM 702 O O . THR A 1 89 ? 4.707 15.219 16.188 1 92.12 89 THR A O 1
ATOM 705 N N . LEU A 1 90 ? 4.418 16 18.25 1 93.12 90 LEU A N 1
ATOM 706 C CA . LEU A 1 90 ? 5.309 15.023 18.859 1 93.12 90 LEU A CA 1
ATOM 707 C C . LEU A 1 90 ? 4.633 13.664 18.969 1 93.12 90 LEU A C 1
ATOM 709 O O . LEU A 1 90 ? 5.273 12.672 19.328 1 93.12 90 LEU A O 1
ATOM 713 N N . GLY A 1 91 ? 3.357 13.633 18.703 1 91.81 91 GLY A N 1
ATOM 714 C CA . GLY A 1 91 ? 2.617 12.383 18.781 1 91.81 91 GLY A CA 1
ATOM 715 C C . GLY A 1 91 ? 2.092 12.102 20.188 1 91.81 91 GLY A C 1
ATOM 716 O O . GLY A 1 91 ? 1.626 10.992 20.469 1 91.81 91 GLY A O 1
ATOM 717 N N . GLU A 1 92 ? 2.244 13 21.016 1 94.81 92 GLU A N 1
ATOM 718 C CA . GLU A 1 92 ? 1.689 12.891 22.359 1 94.81 92 GLU A CA 1
ATOM 719 C C . GLU A 1 92 ? 0.253 13.398 22.422 1 94.81 92 GLU A C 1
ATOM 721 O O . GLU A 1 92 ? -0.033 14.398 23.078 1 94.81 92 GLU A O 1
ATOM 726 N N . TYR A 1 93 ? -0.619 12.695 21.844 1 94.94 93 TYR A N 1
ATOM 727 C CA . TYR A 1 93 ? -1.974 13.164 21.562 1 94.94 93 TYR A CA 1
ATOM 728 C C . TYR A 1 93 ? -2.756 13.367 22.859 1 94.94 93 TYR A C 1
ATOM 730 O O . TYR A 1 93 ? -3.553 14.305 22.969 1 94.94 93 TYR A O 1
ATOM 738 N N . GLN A 1 94 ? -2.547 12.445 23.797 1 96 94 GLN A N 1
ATOM 739 C CA . GLN A 1 94 ? -3.262 12.594 25.062 1 96 94 GLN A CA 1
ATOM 740 C C . GLN A 1 94 ? -2.889 13.906 25.75 1 96 94 GLN A C 1
ATOM 742 O O . GLN A 1 94 ? -3.76 14.617 26.25 1 96 94 GLN A O 1
ATOM 747 N N . LYS A 1 95 ? -1.656 14.242 25.75 1 96.19 95 LYS A N 1
ATOM 748 C CA . LYS A 1 95 ? -1.224 15.516 26.328 1 96.19 95 LYS A CA 1
ATOM 749 C C . LYS A 1 95 ? -1.753 16.688 25.516 1 96.19 95 LYS A C 1
ATOM 751 O O . LYS A 1 95 ? -2.174 17.703 26.078 1 96.19 95 LYS A O 1
ATOM 756 N N . ALA A 1 96 ? -1.665 16.578 24.188 1 97.62 96 ALA A N 1
ATOM 757 C CA . ALA A 1 96 ? -2.227 17.609 23.312 1 97.62 96 ALA 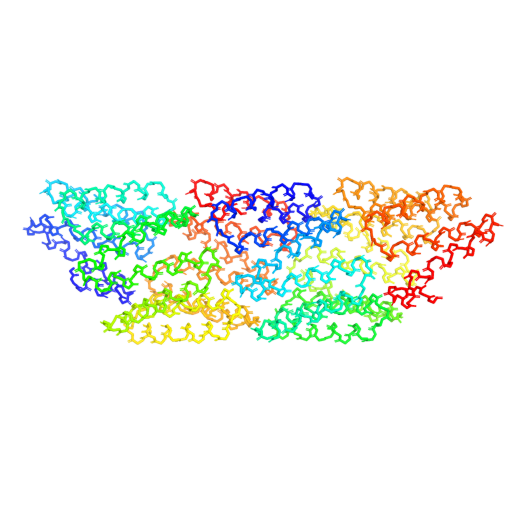A CA 1
ATOM 758 C C . ALA A 1 96 ? -3.684 17.891 23.672 1 97.62 96 ALA A C 1
ATOM 760 O O . ALA A 1 96 ? -4.09 19.047 23.797 1 97.62 96 ALA A O 1
ATOM 761 N N . LYS A 1 97 ? -4.441 16.844 23.875 1 97.31 97 LYS A N 1
ATOM 762 C CA . LYS A 1 97 ? -5.852 16.969 24.234 1 97.31 97 LYS A CA 1
ATOM 763 C C . LYS A 1 97 ? -6.016 17.734 25.547 1 97.31 97 LYS A C 1
ATOM 765 O O . LYS A 1 97 ? -6.824 18.672 25.641 1 97.31 97 LYS A O 1
ATOM 770 N N . GLU A 1 98 ? -5.238 17.328 26.547 1 98 98 GLU A N 1
ATOM 771 C CA . GLU A 1 98 ? -5.32 17.969 27.859 1 98 98 GLU A CA 1
ATOM 772 C C . GLU A 1 98 ? -5.023 19.469 27.75 1 98 98 GLU A C 1
ATOM 774 O O . GLU A 1 98 ? -5.742 20.281 28.328 1 98 98 GLU A O 1
ATOM 779 N N . TYR A 1 99 ? -4.02 19.797 27.016 1 98.5 99 TYR A N 1
ATOM 780 C CA . TYR A 1 99 ? -3.625 21.203 26.891 1 98.5 99 TYR A CA 1
ATOM 781 C C . TYR A 1 99 ? -4.672 22 26.125 1 98.5 99 TYR A C 1
ATOM 783 O O . TYR A 1 99 ? -4.984 23.141 26.484 1 98.5 99 TYR A O 1
ATOM 791 N N . HIS A 1 100 ? -5.242 21.438 25.109 1 98.25 100 HIS A N 1
ATOM 792 C CA . HIS A 1 100 ? -6.277 22.141 24.359 1 98.25 100 HIS A CA 1
ATOM 793 C C . HIS A 1 100 ? -7.566 22.25 25.172 1 98.25 100 HIS A C 1
ATOM 795 O O . HIS A 1 100 ? -8.297 23.234 25.047 1 98.25 100 HIS A O 1
ATOM 801 N N . GLU A 1 101 ? -7.836 21.219 26.016 1 98.44 101 GLU A N 1
ATOM 802 C CA . GLU A 1 101 ? -8.984 21.312 26.906 1 98.44 101 GLU A CA 1
ATOM 803 C C . GLU A 1 101 ? -8.812 22.438 27.922 1 98.44 101 GLU A C 1
ATOM 805 O O . GLU A 1 101 ? -9.773 23.141 28.25 1 98.44 101 GLU A O 1
ATOM 810 N N . GLU A 1 102 ? -7.574 22.562 28.422 1 98.31 102 GLU A N 1
ATOM 811 C CA . GLU A 1 102 ? -7.297 23.672 29.328 1 98.31 102 GLU A CA 1
ATOM 812 C C . GLU A 1 102 ? -7.488 25.016 28.625 1 98.31 102 GLU A C 1
ATOM 814 O O . GLU A 1 102 ? -8.062 25.953 29.188 1 98.31 102 GLU A O 1
ATOM 819 N N . ALA A 1 103 ? -6.988 25.141 27.391 1 98.31 103 ALA A N 1
ATOM 820 C CA . ALA A 1 103 ? -7.168 26.359 26.609 1 98.31 103 ALA A CA 1
ATOM 821 C C . ALA A 1 103 ? -8.648 26.672 26.406 1 98.31 103 ALA A C 1
ATOM 823 O O . ALA A 1 103 ? -9.07 27.828 26.516 1 98.31 103 ALA A O 1
ATOM 824 N N . LEU A 1 104 ? -9.414 25.672 26.078 1 98.5 104 LEU A N 1
ATOM 825 C CA . LEU A 1 104 ? -10.852 25.844 25.859 1 98.5 104 LEU A CA 1
ATOM 826 C C . LEU A 1 104 ? -11.539 26.312 27.141 1 98.5 104 LEU A C 1
ATOM 828 O O . LEU A 1 104 ? -12.406 27.188 27.078 1 98.5 104 LEU A O 1
ATOM 832 N N . ALA A 1 105 ? -11.219 25.703 28.234 1 98.25 105 ALA A N 1
ATOM 833 C CA . ALA A 1 105 ? -11.805 26.109 29.516 1 98.25 105 ALA A CA 1
ATOM 834 C C . ALA A 1 105 ? -11.547 27.594 29.797 1 98.25 105 ALA A C 1
ATOM 836 O O . ALA A 1 105 ? -12.453 28.312 30.234 1 98.25 105 ALA A O 1
ATOM 837 N N . ILE A 1 106 ? -10.328 28.031 29.578 1 97.94 106 ILE A N 1
ATOM 838 C CA . ILE A 1 106 ? -9.977 29.422 29.812 1 97.94 106 ILE A CA 1
ATOM 839 C C . ILE A 1 106 ? -10.766 30.312 28.859 1 97.94 106 ILE A C 1
ATOM 841 O O . ILE A 1 106 ? -11.305 31.344 29.266 1 97.94 106 ILE A O 1
ATOM 845 N N . ALA A 1 107 ? -10.805 29.969 27.562 1 98 107 ALA A N 1
ATOM 846 C CA . ALA A 1 107 ? -11.539 30.766 26.594 1 98 107 ALA A CA 1
ATOM 847 C C . ALA A 1 107 ? -13 30.922 27 1 98 107 ALA A C 1
ATOM 849 O O . ALA A 1 107 ? -13.562 32 26.891 1 98 107 ALA A O 1
ATOM 850 N N . THR A 1 108 ? -13.57 29.828 27.438 1 97.69 108 THR A N 1
ATOM 851 C CA . THR A 1 108 ? -14.961 29.859 27.875 1 97.69 108 THR A CA 1
ATOM 852 C C . THR A 1 108 ? -15.125 30.734 29.109 1 97.69 108 THR A C 1
ATOM 854 O O . THR A 1 108 ? -16.062 31.516 29.203 1 97.69 108 THR A O 1
ATOM 857 N N . GLU A 1 109 ? -14.258 30.594 30.062 1 97 109 GLU A N 1
ATOM 858 C CA . GLU A 1 109 ? -14.312 31.344 31.312 1 97 109 GLU A CA 1
ATOM 859 C C . GLU A 1 109 ? -14.258 32.844 31.062 1 97 109 GLU A C 1
ATOM 861 O O . GLU A 1 109 ? -14.992 33.594 31.688 1 97 109 GLU A O 1
ATOM 866 N N . ILE A 1 110 ? -13.414 33.219 30.141 1 97.12 110 ILE A N 1
ATOM 867 C CA . ILE A 1 110 ? -13.195 34.656 29.969 1 97.12 110 ILE A CA 1
ATOM 868 C C . ILE A 1 110 ? -14.141 35.188 28.891 1 97.12 110 ILE A C 1
ATOM 870 O O . ILE A 1 110 ? -14.094 36.375 28.547 1 97.12 1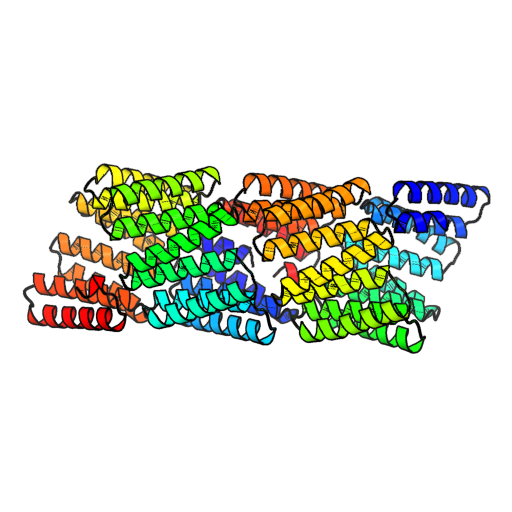10 ILE A O 1
ATOM 874 N N . GLY A 1 111 ? -14.961 34.406 28.25 1 96 111 GLY A N 1
ATOM 875 C CA . GLY A 1 111 ? -15.961 34.812 27.281 1 96 111 GLY A CA 1
ATOM 876 C C . GLY A 1 111 ? -15.383 35.125 25.922 1 96 111 GLY A C 1
ATOM 877 O O . GLY A 1 111 ? -15.953 35.906 25.172 1 96 111 GLY A O 1
ATOM 878 N N . ASP A 1 112 ? -14.203 34.656 25.594 1 96 112 ASP A N 1
ATOM 879 C CA . ASP A 1 112 ? -13.555 34.812 24.297 1 96 112 ASP A CA 1
ATOM 880 C C . ASP A 1 112 ? -14.141 33.844 23.266 1 96 112 ASP A C 1
ATOM 882 O O . ASP A 1 112 ? -13.594 32.75 23.062 1 96 112 ASP A O 1
ATOM 886 N N . ARG A 1 113 ? -15.125 34.25 22.594 1 96.62 113 ARG A N 1
ATOM 887 C CA . ARG A 1 113 ? -15.844 33.375 21.656 1 96.62 113 ARG A CA 1
ATOM 888 C C . ARG A 1 113 ? -14.953 32.969 20.5 1 96.62 113 ARG A C 1
ATOM 890 O O . ARG A 1 113 ? -15 31.812 20.062 1 96.62 113 ARG A O 1
ATOM 897 N N . LYS A 1 114 ? -14.234 33.875 20 1 95.56 114 LYS A N 1
ATOM 898 C CA . LYS A 1 114 ? -13.297 33.531 18.922 1 95.56 114 LYS A CA 1
ATOM 899 C C . LYS A 1 114 ? -12.297 32.469 19.391 1 95.56 114 LYS A C 1
ATOM 901 O O . LYS A 1 114 ? -12.031 31.516 18.672 1 95.56 114 LYS A O 1
ATOM 906 N N . GLY A 1 115 ? -11.766 32.719 20.609 1 96 115 GLY A N 1
ATOM 907 C CA . GLY A 1 115 ? -10.844 31.75 21.188 1 96 115 GLY A CA 1
ATOM 908 C C . GLY A 1 115 ? -11.469 30.375 21.391 1 96 115 GLY A C 1
ATOM 909 O O . GLY A 1 115 ? -10.836 29.359 21.156 1 96 115 GLY A O 1
ATOM 910 N N . GLU A 1 116 ? -12.672 30.391 21.797 1 97.44 116 GLU A N 1
ATOM 911 C CA . GLU A 1 116 ? -13.414 29.141 21.969 1 97.44 116 GLU A CA 1
ATOM 912 C C . GLU A 1 116 ? -13.508 28.391 20.641 1 97.44 116 GLU A C 1
ATOM 914 O O . GLU A 1 116 ? -13.305 27.172 20.609 1 97.44 116 GLU A O 1
ATOM 919 N N . GLY A 1 117 ? -13.844 29.094 19.594 1 97.12 117 GLY A N 1
ATOM 920 C CA . GLY A 1 117 ? -13.891 28.469 18.266 1 97.12 117 GLY A CA 1
ATOM 921 C C . GLY A 1 117 ? -12.57 27.875 17.844 1 97.12 117 GLY A C 1
ATOM 922 O O . GLY A 1 117 ? -12.523 26.75 17.328 1 97.12 117 GLY A O 1
ATOM 923 N N . ILE A 1 118 ? -11.492 28.594 18.047 1 96.44 118 ILE A N 1
ATOM 924 C CA . ILE A 1 118 ? -10.156 28.125 17.688 1 96.44 118 ILE A CA 1
ATOM 925 C C . ILE A 1 118 ? -9.812 26.859 18.484 1 96.44 118 ILE A C 1
ATOM 927 O O . ILE A 1 118 ? -9.312 25.891 17.922 1 96.44 118 ILE A O 1
ATOM 931 N N . CYS A 1 119 ? -10.125 26.891 19.781 1 97.75 119 CYS A N 1
ATOM 932 C CA . CYS A 1 119 ? -9.828 25.75 20.656 1 97.75 119 CYS A CA 1
ATOM 933 C C . CYS A 1 119 ? -10.617 24.516 20.219 1 97.75 119 CYS A C 1
ATOM 935 O O . CYS A 1 119 ? -10.086 23.406 20.219 1 97.75 119 CYS A O 1
ATOM 937 N N . ASN A 1 120 ? -11.852 24.734 19.906 1 98.31 120 ASN A N 1
ATOM 938 C CA . ASN A 1 120 ? -12.633 23.625 19.391 1 98.31 120 ASN A CA 1
ATOM 939 C C . ASN A 1 120 ? -12.023 23.062 18.109 1 98.31 120 ASN A C 1
ATOM 941 O O . ASN A 1 120 ? -11.953 21.844 17.922 1 98.31 120 ASN A O 1
ATOM 945 N N . GLY A 1 121 ? -11.625 23.938 17.234 1 97.75 121 GLY A N 1
ATOM 946 C CA . GLY A 1 121 ? -10.938 23.484 16.031 1 97.75 121 GLY A CA 1
ATOM 947 C C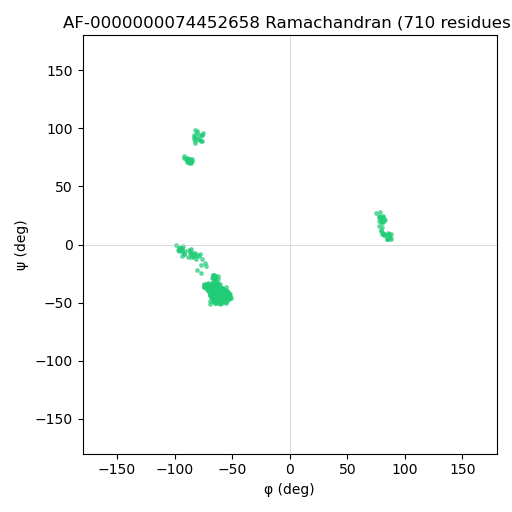 . GLY A 1 121 ? -9.688 22.672 16.312 1 97.75 121 GLY A C 1
ATOM 948 O O . GLY A 1 121 ? -9.453 21.641 15.688 1 97.75 121 GLY A O 1
ATOM 949 N N . ASN A 1 122 ? -8.953 23.109 17.25 1 97.69 122 ASN A N 1
ATOM 950 C CA . ASN A 1 122 ? -7.73 22.406 17.641 1 97.69 122 ASN A CA 1
ATOM 951 C C . ASN A 1 122 ? -8.039 21.031 18.234 1 97.69 122 ASN A C 1
ATOM 953 O O . ASN A 1 122 ? -7.312 20.078 17.984 1 97.69 122 ASN A O 1
ATOM 957 N N . LEU A 1 123 ? -9.07 21 19.031 1 98.31 123 LEU A N 1
ATOM 958 C CA . LEU A 1 123 ? -9.484 19.703 19.562 1 98.31 123 LEU A CA 1
ATOM 959 C C . LEU A 1 123 ? -9.938 18.781 18.438 1 98.31 123 LEU A C 1
ATOM 961 O O . LEU A 1 123 ? -9.688 17.562 18.484 1 98.31 123 LEU A O 1
ATOM 965 N N . GLY A 1 124 ? -10.602 19.359 17.453 1 98 124 GLY A N 1
ATOM 966 C CA . GLY A 1 124 ? -10.898 18.562 16.281 1 98 124 GLY A CA 1
ATOM 967 C C . GLY A 1 124 ? -9.664 17.938 15.656 1 98 124 GLY A C 1
ATOM 968 O O . GLY A 1 124 ? -9.68 16.75 15.312 1 98 124 GLY A O 1
ATOM 969 N N . ASN A 1 125 ? -8.609 18.672 15.547 1 96.88 125 ASN A N 1
ATOM 970 C CA . ASN A 1 125 ? -7.352 18.172 15.016 1 96.88 125 ASN A CA 1
ATOM 971 C C . ASN A 1 125 ? -6.812 17.016 15.852 1 96.88 125 ASN A C 1
ATOM 973 O O . ASN A 1 125 ? -6.289 16.031 15.305 1 96.88 125 ASN A O 1
ATOM 977 N N . VAL A 1 126 ? -6.934 17.156 17.141 1 97.12 126 VAL A N 1
ATOM 978 C CA . VAL A 1 126 ? -6.438 16.109 18.047 1 97.12 126 VAL A CA 1
ATOM 979 C C . VAL A 1 126 ? -7.215 14.82 17.812 1 97.12 126 VAL A C 1
ATOM 981 O O . VAL A 1 126 ? -6.617 13.75 17.656 1 97.12 126 VAL A O 1
ATOM 984 N N . PHE A 1 127 ? -8.477 14.953 17.766 1 97.06 127 PHE A N 1
ATOM 985 C CA . PHE A 1 127 ? -9.297 13.758 17.594 1 97.06 127 PHE A CA 1
ATOM 986 C C . PHE A 1 127 ? -9.078 13.156 16.203 1 97.06 127 PHE A C 1
ATOM 988 O O . PHE A 1 127 ? -9.133 11.93 16.047 1 97.06 127 PHE A O 1
ATOM 995 N N . GLU A 1 128 ? -8.883 13.961 15.242 1 95.56 128 GLU A N 1
ATOM 996 C CA . GLU A 1 128 ? -8.5 13.438 13.938 1 95.56 128 GLU A CA 1
ATOM 997 C C . GLU A 1 128 ? -7.219 12.609 14.031 1 95.56 128 GLU A C 1
ATOM 999 O O . GLU A 1 128 ? -7.113 11.555 13.398 1 95.56 128 GLU A O 1
ATOM 1004 N N . SER A 1 129 ? -6.301 13.062 14.766 1 94.56 129 SER A N 1
ATOM 1005 C CA . SER A 1 129 ? -5.023 12.375 14.914 1 94.56 129 SER A CA 1
ATOM 1006 C C . SER A 1 129 ? -5.191 11.047 15.648 1 94.56 129 SER A C 1
ATOM 1008 O O . SER A 1 129 ? -4.453 10.094 15.398 1 94.56 129 SER A O 1
ATOM 1010 N N . PHE A 1 130 ? -6.215 10.984 16.531 1 94 130 PHE A N 1
ATOM 1011 C CA . PHE A 1 130 ? -6.551 9.734 17.188 1 94 130 PHE A CA 1
ATOM 1012 C C . PHE A 1 130 ? -7.223 8.773 16.219 1 94 130 PHE A C 1
ATOM 1014 O O . PHE A 1 130 ? -7.312 7.57 16.484 1 94 130 PHE A O 1
ATOM 1021 N N . GLY A 1 131 ? -7.707 9.289 15.164 1 91.62 131 GLY A N 1
ATOM 1022 C CA . GLY A 1 131 ? -8.531 8.508 14.258 1 91.62 131 GLY A CA 1
ATOM 1023 C C . GLY A 1 131 ? -10 8.516 14.617 1 91.62 131 GLY A C 1
ATOM 1024 O O . GLY A 1 131 ? -10.789 7.746 14.07 1 91.62 131 GLY A O 1
ATOM 1025 N N . GLU A 1 132 ? -10.32 9.328 15.531 1 94.62 132 GLU A N 1
ATOM 1026 C CA . GLU A 1 132 ? -11.711 9.477 15.945 1 94.62 132 GLU A CA 1
ATOM 1027 C C . GLU A 1 132 ? -12.422 10.539 15.109 1 94.62 132 GLU A C 1
ATOM 1029 O O . GLU A 1 132 ? -12.789 11.602 15.617 1 94.62 132 GLU A O 1
ATOM 1034 N N . TYR A 1 133 ? -12.695 10.234 13.914 1 94.88 133 TYR A N 1
ATOM 1035 C CA . TYR A 1 133 ? -13.148 11.195 12.914 1 94.88 133 TYR A CA 1
ATOM 1036 C C . TYR A 1 133 ? -14.531 11.727 13.242 1 94.88 133 TYR A C 1
ATOM 1038 O O . TYR A 1 133 ? -14.828 12.898 13.008 1 94.88 133 TYR A O 1
ATOM 1046 N N . LYS A 1 134 ? -15.445 10.906 13.797 1 94 134 LYS A N 1
ATOM 1047 C CA . LYS A 1 134 ? -16.781 11.367 14.172 1 94 134 LYS A CA 1
ATOM 1048 C C . LYS A 1 134 ? -16.703 12.438 15.25 1 94 134 LYS A C 1
ATOM 1050 O O . LYS A 1 134 ? -17.406 13.453 15.172 1 94 134 LYS A O 1
ATOM 1055 N N . LYS A 1 135 ? -15.836 12.195 16.172 1 96.25 135 LYS A N 1
ATOM 1056 C CA . LYS A 1 135 ? -15.648 13.188 17.219 1 96.25 135 LYS A CA 1
ATOM 1057 C C . LYS A 1 135 ? -14.992 14.453 16.672 1 96.25 135 LYS A C 1
ATOM 1059 O O . LYS A 1 135 ? -15.344 15.562 17.078 1 96.25 135 LYS A O 1
ATOM 1064 N N . ALA A 1 136 ? -13.977 14.242 15.836 1 97.75 136 ALA A N 1
ATOM 1065 C CA . ALA A 1 136 ? -13.359 15.398 15.195 1 97.75 136 ALA A CA 1
ATOM 1066 C C . ALA A 1 136 ? -14.406 16.266 14.492 1 97.75 136 ALA A C 1
ATOM 1068 O O . ALA A 1 136 ? -14.398 17.484 14.633 1 97.75 136 ALA A O 1
ATOM 1069 N N . LYS A 1 137 ? -15.289 15.625 13.797 1 97.44 137 LYS A N 1
ATOM 1070 C CA . LYS A 1 137 ? -16.359 16.328 13.086 1 97.44 137 LYS A CA 1
ATOM 1071 C C . LYS A 1 137 ? -17.219 17.156 14.047 1 97.44 137 LYS A C 1
ATOM 1073 O O . LYS A 1 137 ? -17.547 18.297 13.758 1 97.44 137 LYS A O 1
ATOM 1078 N N . GLU A 1 138 ? -17.547 16.547 15.172 1 97.81 138 GLU A N 1
ATOM 1079 C CA . GLU A 1 138 ? -18.344 17.25 16.172 1 97.81 138 GLU A CA 1
ATOM 1080 C C . GLU A 1 138 ? -17.656 18.547 16.609 1 97.81 138 GLU A C 1
ATOM 1082 O O . GLU A 1 138 ? -18.297 19.594 16.688 1 97.81 138 GLU A O 1
ATOM 1087 N N . TYR A 1 139 ? -16.406 18.453 16.859 1 98.56 139 TYR A N 1
ATOM 1088 C CA . TYR A 1 139 ? -15.672 19.625 17.328 1 98.56 139 TYR A CA 1
ATOM 1089 C C . TYR A 1 139 ? -15.523 20.656 16.219 1 98.56 139 TYR A C 1
ATOM 1091 O O . TYR A 1 139 ? -15.609 21.859 16.469 1 98.56 139 TYR A O 1
ATOM 1099 N N . TYR A 1 140 ? -15.312 20.234 15.031 1 98.38 140 TYR A N 1
ATOM 1100 C CA . TYR A 1 140 ? -15.234 21.172 13.914 1 98.38 140 TYR A CA 1
ATOM 1101 C C . TYR A 1 140 ? -16.578 21.859 13.68 1 98.38 140 TYR A C 1
ATOM 1103 O O . TYR A 1 140 ? -16.625 23.047 13.336 1 98.38 140 TYR A O 1
ATOM 1111 N N . GLU A 1 141 ? -17.656 21.078 13.852 1 98.5 141 GLU A N 1
ATOM 1112 C CA . GLU A 1 141 ? -18.984 21.656 13.688 1 98.5 141 GLU A CA 1
ATOM 1113 C C . GLU A 1 141 ? -19.25 22.719 14.75 1 98.5 141 GLU A C 1
ATOM 1115 O O . GLU A 1 141 ? -19.844 23.75 14.453 1 98.5 141 GLU A O 1
ATOM 1120 N N . LYS A 1 142 ? -18.812 22.422 15.953 1 98.38 142 LYS A N 1
ATOM 1121 C CA . LYS A 1 142 ? -18.938 23.438 17 1 98.38 142 LYS A CA 1
ATOM 1122 C C . LYS A 1 142 ? -18.141 24.703 16.641 1 98.38 142 LYS A C 1
ATOM 1124 O O . LYS A 1 142 ? -18.641 25.812 16.812 1 98.38 142 LYS A O 1
ATOM 1129 N N . ALA A 1 143 ? -16.922 24.516 16.188 1 98.5 143 ALA A N 1
ATOM 1130 C CA . ALA A 1 143 ? -16.078 25.641 15.789 1 98.5 143 ALA A CA 1
ATOM 1131 C C . ALA A 1 143 ? -16.703 26.422 14.633 1 98.5 143 ALA A C 1
ATOM 1133 O O . ALA A 1 143 ? -16.625 27.641 14.602 1 98.5 143 ALA A O 1
ATOM 1134 N N . LEU A 1 144 ? -17.25 25.719 13.68 1 98.5 144 LEU A N 1
ATOM 1135 C CA . LEU A 1 144 ? -17.906 26.344 12.539 1 98.5 144 LEU A CA 1
ATOM 1136 C C . LEU A 1 144 ? -19.094 27.188 12.992 1 98.5 144 LEU A C 1
ATOM 1138 O O . LEU A 1 144 ? -19.281 28.312 12.516 1 98.5 144 LEU A O 1
ATOM 1142 N N . ALA A 1 145 ? -19.922 26.609 13.844 1 98.44 145 ALA A N 1
ATOM 1143 C CA . ALA A 1 145 ? -21.078 27.344 14.367 1 98.44 145 ALA A CA 1
ATOM 1144 C C . ALA A 1 145 ? -20.656 28.656 15.016 1 98.44 145 ALA A C 1
ATOM 1146 O O . ALA A 1 145 ? -21.281 29.688 14.805 1 98.44 145 ALA A O 1
ATOM 1147 N N . ILE A 1 146 ? -19.609 28.594 15.805 1 98.38 146 ILE A N 1
ATOM 1148 C CA . ILE A 1 146 ? -19.109 29.781 16.484 1 98.38 146 ILE A CA 1
ATOM 1149 C C . ILE A 1 146 ? -18.609 30.781 15.461 1 98.38 146 ILE A C 1
ATOM 1151 O O . ILE A 1 146 ? -18.922 31.984 15.539 1 98.38 146 ILE A O 1
ATOM 1155 N N . ALA A 1 147 ? -17.797 30.359 14.508 1 98.19 147 ALA A N 1
ATOM 1156 C CA . ALA A 1 147 ? -17.266 31.25 13.484 1 98.19 147 ALA A CA 1
ATOM 1157 C C . ALA A 1 147 ? -18.391 31.953 12.727 1 98.19 147 ALA A C 1
ATOM 1159 O O . ALA A 1 147 ? -18.297 33.125 12.422 1 98.19 147 ALA A O 1
ATOM 1160 N N . THR A 1 148 ? -19.391 31.188 12.422 1 97.88 148 THR A N 1
ATOM 1161 C CA . THR A 1 148 ? -20.547 31.75 11.734 1 97.88 148 THR A CA 1
ATOM 1162 C C . THR A 1 148 ? -21.281 32.75 12.609 1 97.88 148 THR A C 1
ATOM 1164 O O . THR A 1 148 ? -21.641 33.844 12.148 1 97.88 148 THR A O 1
ATOM 1167 N N . GLU A 1 149 ? -21.5 32.375 13.828 1 97.5 149 GLU A N 1
ATOM 1168 C CA . GLU A 1 149 ? -22.203 33.219 14.773 1 97.5 149 GLU A CA 1
ATOM 1169 C C . GLU A 1 149 ? -21.516 34.594 14.906 1 97.5 149 GLU A C 1
ATOM 1171 O O . GLU A 1 149 ? -22.188 35.625 14.922 1 97.5 149 GLU A O 1
ATOM 1176 N N . ILE A 1 150 ? -20.203 34.594 14.945 1 97.5 150 ILE A N 1
ATOM 1177 C CA . ILE A 1 150 ? -19.5 35.844 15.242 1 97.5 150 ILE A CA 1
ATOM 1178 C C . ILE A 1 150 ? -19.078 36.5 13.938 1 97.5 150 ILE A C 1
ATOM 1180 O O . ILE A 1 150 ? -18.422 37.562 13.961 1 97.5 150 ILE A O 1
ATOM 1184 N N . GLY A 1 151 ? -19.312 35.938 12.781 1 96.31 151 GLY A N 1
ATOM 1185 C CA . GLY A 1 151 ? -19.031 36.531 11.477 1 96.31 151 GLY A CA 1
ATOM 1186 C C . GLY A 1 151 ? -17.562 36.469 11.102 1 96.31 151 GLY A C 1
ATOM 1187 O O . GLY A 1 151 ? -17.078 37.344 10.391 1 96.31 151 GLY A O 1
ATOM 1188 N N . HIS A 1 152 ? -16.797 35.531 11.648 1 96.44 152 HIS A N 1
ATOM 1189 C CA . HIS A 1 152 ? -15.398 35.344 11.312 1 96.44 152 HIS A CA 1
ATOM 1190 C C . HIS A 1 152 ? -15.234 34.531 10.031 1 96.44 152 HIS A C 1
ATOM 1192 O O . HIS A 1 152 ? -14.984 33.312 10.086 1 96.44 152 HIS A O 1
ATOM 1198 N N . ARG A 1 153 ? -15.203 35.188 8.945 1 96.69 153 ARG A N 1
ATOM 1199 C CA . ARG A 1 153 ? -15.266 34.531 7.633 1 96.69 153 ARG A CA 1
ATOM 1200 C C . ARG A 1 153 ? -14.062 33.625 7.402 1 96.69 153 ARG A C 1
ATOM 1202 O O . ARG A 1 153 ? -14.203 32.531 6.895 1 96.69 153 ARG A O 1
ATOM 1209 N N . LYS A 1 154 ? -12.906 34.062 7.715 1 95.31 154 LYS A N 1
ATOM 1210 C CA . LYS A 1 154 ? -11.711 33.25 7.562 1 95.31 154 LYS A CA 1
ATOM 1211 C C . LYS A 1 154 ? -11.805 31.969 8.398 1 95.31 154 LYS A C 1
ATOM 1213 O O . LYS A 1 154 ? -11.414 30.891 7.949 1 95.31 154 LYS A O 1
ATOM 1218 N N . GLY A 1 155 ? -12.312 32.188 9.633 1 96.38 155 GLY A N 1
ATOM 1219 C CA . GLY A 1 155 ? -12.523 31.031 10.492 1 96.38 155 GLY A CA 1
ATOM 1220 C C . GLY A 1 155 ? -13.531 30.047 9.93 1 96.38 155 GLY A C 1
ATOM 1221 O O . GLY A 1 155 ? -13.344 28.844 10.023 1 96.38 155 GLY A O 1
ATOM 1222 N N . GLU A 1 156 ? -14.57 30.578 9.359 1 97.44 156 GLU A N 1
ATOM 1223 C CA . GLU A 1 156 ? -15.57 29.75 8.703 1 97.44 156 GLU A CA 1
ATOM 1224 C C . GLU A 1 156 ? -14.953 28.906 7.59 1 97.44 156 GLU A C 1
ATOM 1226 O O . GLU A 1 156 ? -15.164 27.703 7.52 1 97.44 156 GLU A O 1
ATOM 1231 N N . GLY A 1 157 ? -14.203 29.562 6.734 1 97.56 157 GLY A N 1
ATOM 1232 C CA . GLY A 1 157 ? -13.531 28.859 5.652 1 97.56 157 GLY A CA 1
ATOM 1233 C C . GLY A 1 157 ? -12.617 27.75 6.145 1 97.56 157 GLY A C 1
ATOM 1234 O O . GLY A 1 157 ? -12.602 26.656 5.586 1 97.56 157 GLY A O 1
ATOM 1235 N N . ARG A 1 158 ? -11.867 28.016 7.152 1 96.81 158 ARG A N 1
ATOM 1236 C CA . ARG A 1 158 ? -10.953 27.031 7.719 1 96.81 158 ARG A CA 1
ATOM 1237 C C . ARG A 1 158 ? -11.711 25.812 8.227 1 96.81 158 ARG A C 1
ATOM 1239 O O . ARG A 1 158 ? -11.266 24.672 8.055 1 96.81 158 ARG A O 1
ATOM 1246 N N . ARG A 1 159 ? -12.828 26.062 8.852 1 98.25 159 ARG A N 1
ATOM 1247 C CA . ARG A 1 159 ? -13.586 24.953 9.43 1 98.25 159 ARG A CA 1
ATOM 1248 C C . ARG A 1 159 ? -14.25 24.109 8.344 1 98.25 159 ARG A C 1
ATOM 1250 O O . ARG A 1 159 ? -14.336 22.891 8.461 1 98.25 159 ARG A O 1
ATOM 1257 N N . TYR A 1 160 ? -14.719 24.766 7.312 1 98.38 160 TYR A N 1
ATOM 1258 C CA . TYR A 1 160 ? -15.164 23.984 6.16 1 98.38 160 TYR A CA 1
ATOM 1259 C C . TYR A 1 160 ? -14.031 23.125 5.609 1 98.38 160 TYR A C 1
ATOM 1261 O O . TYR A 1 160 ? -14.25 21.969 5.242 1 98.38 160 TYR A O 1
ATOM 1269 N N . GLY A 1 161 ? -12.883 23.703 5.551 1 97.94 161 GLY A N 1
ATOM 1270 C CA . GLY A 1 161 ? -11.727 22.922 5.125 1 97.94 161 GLY A CA 1
ATOM 1271 C C . GLY A 1 161 ? -11.445 21.734 6.012 1 97.94 161 GLY A C 1
ATOM 1272 O O . GLY A 1 161 ? -11.211 20.625 5.516 1 97.94 161 GLY A O 1
ATOM 1273 N N . ASN A 1 162 ? -11.492 21.938 7.309 1 97.62 162 ASN A N 1
ATOM 1274 C CA . ASN A 1 162 ? -11.289 20.844 8.258 1 97.62 162 ASN A CA 1
ATOM 1275 C C . ASN A 1 162 ? -12.32 19.734 8.062 1 97.62 162 ASN A C 1
ATOM 1277 O O . ASN A 1 162 ? -11.969 18.547 8.055 1 97.62 162 ASN A O 1
ATOM 1281 N N . LEU A 1 163 ? -13.531 20.188 7.922 1 98.38 163 LEU A N 1
ATOM 1282 C CA . LEU A 1 163 ? -14.602 19.203 7.727 1 98.38 163 LEU A CA 1
ATOM 1283 C C . LEU A 1 163 ? -14.414 18.453 6.41 1 98.38 163 LEU A C 1
ATOM 1285 O O . LEU A 1 163 ? -14.625 17.25 6.352 1 98.38 163 LEU A O 1
ATOM 1289 N N . GLY A 1 164 ? -14.055 19.219 5.387 1 97.81 164 GLY A N 1
ATOM 1290 C CA . GLY A 1 164 ? -13.75 18.547 4.133 1 97.81 164 GLY A CA 1
ATOM 1291 C C . GLY A 1 164 ? -12.695 17.453 4.277 1 97.81 164 GLY A C 1
ATOM 1292 O O . GLY A 1 164 ? -12.852 16.359 3.736 1 97.81 164 GLY A O 1
ATOM 1293 N N . ASN A 1 165 ? -11.664 17.719 5.004 1 96.38 165 ASN A N 1
ATOM 1294 C CA . ASN A 1 165 ? -10.594 16.75 5.219 1 96.38 165 ASN A CA 1
ATOM 1295 C C . ASN A 1 165 ? -11.078 15.539 6.012 1 96.38 165 ASN A C 1
ATOM 1297 O O . ASN A 1 165 ? -10.664 14.414 5.75 1 96.38 165 ASN A O 1
ATOM 1301 N N . VAL A 1 166 ? -11.898 15.789 6.969 1 97 166 VAL A N 1
ATOM 1302 C CA . VAL A 1 166 ? -12.422 14.688 7.766 1 97 166 VAL A CA 1
ATOM 1303 C C . VAL A 1 166 ? -13.289 13.789 6.891 1 97 166 VAL A C 1
ATOM 1305 O O . VAL A 1 166 ? -13.234 12.555 6.996 1 97 166 VAL A O 1
ATOM 1308 N N . PHE A 1 167 ? -14.117 14.414 6.066 1 96.75 167 PHE A N 1
ATOM 1309 C CA . PHE A 1 167 ? -14.938 13.625 5.152 1 96.75 167 PHE A CA 1
ATOM 1310 C C . PHE A 1 167 ? -14.055 12.812 4.207 1 96.75 167 PHE A C 1
ATOM 1312 O O . PHE A 1 167 ? -14.391 11.672 3.863 1 96.75 167 PHE A O 1
ATOM 1319 N N . ASP A 1 168 ? -12.969 13.328 3.775 1 95.88 168 ASP A N 1
ATOM 1320 C CA . ASP A 1 168 ? -12.016 12.578 2.965 1 95.88 168 ASP A CA 1
ATOM 1321 C C . ASP A 1 168 ? -11.5 11.352 3.721 1 95.88 168 ASP A C 1
ATOM 1323 O O . ASP A 1 168 ? -11.438 10.25 3.168 1 95.88 168 ASP A O 1
ATOM 1327 N N . SER A 1 169 ? -11.18 11.555 4.992 1 93.44 169 SER A N 1
ATOM 1328 C CA . SER A 1 169 ? -10.664 10.477 5.824 1 93.44 169 SER A CA 1
ATOM 1329 C C . SER A 1 169 ? -11.727 9.398 6.051 1 93.44 169 SER A C 1
ATOM 1331 O O . SER A 1 169 ? -11.391 8.227 6.227 1 93.44 169 SER A O 1
ATOM 1333 N N . LEU A 1 170 ? -12.969 9.82 5.969 1 94.25 170 LEU A N 1
ATOM 1334 C CA . LEU A 1 170 ? -14.078 8.891 6.176 1 94.25 170 LEU A CA 1
ATOM 1335 C C . LEU A 1 170 ? -14.422 8.164 4.879 1 94.25 170 LEU A C 1
ATOM 1337 O O . LEU A 1 170 ? -15.234 7.238 4.879 1 94.25 170 LEU A O 1
ATOM 1341 N N . GLY A 1 171 ? -13.828 8.562 3.781 1 91.88 171 GLY A N 1
ATOM 1342 C CA . GLY A 1 171 ? -14.133 7.98 2.484 1 91.88 171 GLY A CA 1
ATOM 1343 C C . GLY A 1 171 ? -15.375 8.57 1.841 1 91.88 171 GLY A C 1
ATOM 1344 O O . GLY A 1 171 ? -15.906 8.016 0.879 1 91.88 171 GLY A O 1
ATOM 1345 N N . GLU A 1 172 ? -15.859 9.586 2.434 1 95.44 172 GLU A N 1
ATOM 1346 C CA . GLU A 1 172 ? -16.984 10.312 1.86 1 95.44 172 GLU A CA 1
ATOM 1347 C C . GLU A 1 172 ? -16.5 11.422 0.926 1 95.44 172 GLU A C 1
ATOM 1349 O O . GLU A 1 172 ? -16.719 12.602 1.198 1 95.44 172 GLU A O 1
ATOM 1354 N N . TYR A 1 173 ? -15.984 11.094 -0.182 1 94.94 173 TYR A N 1
ATOM 1355 C CA . TYR A 1 173 ? -15.211 11.977 -1.05 1 94.94 173 TYR A CA 1
ATOM 1356 C C . TYR A 1 173 ? -16.094 13.047 -1.667 1 94.94 173 TYR A C 1
ATOM 1358 O O . TYR A 1 173 ? -15.672 14.188 -1.848 1 94.94 173 TYR A O 1
ATOM 1366 N N . GLN A 1 174 ? -17.312 12.672 -2.002 1 94.75 174 GLN A N 1
ATOM 1367 C CA . GLN A 1 174 ? -18.203 13.672 -2.586 1 94.75 174 GLN A CA 1
ATOM 1368 C C . GLN A 1 174 ? -18.5 14.789 -1.593 1 94.75 174 GLN A C 1
ATOM 1370 O O . GLN A 1 174 ? -18.5 15.969 -1.953 1 94.75 174 GLN A O 1
ATOM 1375 N N . LYS A 1 175 ? -18.719 14.414 -0.399 1 96.06 175 LYS A N 1
ATOM 1376 C CA . LYS A 1 175 ? -18.922 15.422 0.637 1 96.06 175 LYS A CA 1
ATOM 1377 C C . LYS A 1 175 ? -17.656 16.219 0.888 1 96.06 175 LYS A C 1
ATOM 1379 O O . LYS A 1 175 ? -17.719 17.438 1.115 1 96.06 175 LYS A O 1
ATOM 1384 N N . ALA A 1 176 ? -16.531 15.484 0.924 1 97.56 176 ALA A N 1
ATOM 1385 C CA . ALA A 1 176 ? -15.258 16.172 1.066 1 97.56 176 ALA A CA 1
ATOM 1386 C C . ALA A 1 176 ? -15.109 17.281 0.02 1 97.56 176 ALA A C 1
ATOM 1388 O O . ALA A 1 176 ? -14.758 18.406 0.35 1 97.56 176 ALA A O 1
ATOM 1389 N N . LYS A 1 177 ? -15.469 17.062 -1.21 1 96.31 177 LYS A N 1
ATOM 1390 C CA . LYS A 1 177 ? -15.367 18.016 -2.309 1 96.31 177 LYS A CA 1
ATOM 1391 C C . LYS A 1 177 ? -16.281 19.219 -2.072 1 96.31 177 LYS A C 1
ATOM 1393 O O . LYS A 1 177 ? -15.852 20.359 -2.242 1 96.31 177 LYS A O 1
ATOM 1398 N N . GLU A 1 178 ? -17.453 18.875 -1.684 1 97.5 178 GLU A N 1
ATOM 1399 C CA . GLU A 1 178 ? -18.438 19.938 -1.447 1 97.5 178 GLU A CA 1
ATOM 1400 C C . GLU A 1 178 ? -17.938 20.906 -0.382 1 97.5 178 GLU A C 1
ATOM 1402 O O . GLU A 1 178 ? -17.984 22.125 -0.576 1 97.5 178 GLU A O 1
ATOM 1407 N N . TYR A 1 179 ? -17.469 20.391 0.701 1 98.5 179 TYR A N 1
ATOM 1408 C CA . TYR A 1 179 ? -17.047 21.234 1.812 1 98.5 179 TYR A CA 1
ATOM 1409 C C . TYR A 1 179 ? -15.766 21.984 1.463 1 98.5 179 TYR A C 1
ATOM 1411 O O . TYR A 1 179 ? -15.609 23.156 1.821 1 98.5 179 TYR A O 1
ATOM 1419 N N . LEU A 1 180 ? -14.914 21.375 0.748 1 98.44 180 LEU A N 1
ATOM 1420 C CA . LEU A 1 180 ? -13.672 22.031 0.356 1 98.44 180 LEU A CA 1
ATOM 1421 C C . LEU A 1 180 ? -13.938 23.125 -0.683 1 98.44 180 LEU A C 1
ATOM 1423 O O . LEU A 1 180 ? -13.258 24.156 -0.701 1 98.44 180 LEU A O 1
ATOM 1427 N N . GLU A 1 181 ? -14.914 22.875 -1.51 1 98.31 181 GLU A N 1
ATOM 1428 C CA . GLU A 1 181 ? -15.305 23.906 -2.461 1 98.31 181 GLU A CA 1
ATOM 1429 C C . GLU A 1 181 ? -15.891 25.125 -1.745 1 98.31 181 GLU A C 1
ATOM 1431 O O . GLU A 1 181 ? -15.648 26.266 -2.15 1 98.31 181 GLU A O 1
ATOM 1436 N N . LYS A 1 182 ? -16.641 24.844 -0.721 1 98.25 182 LYS A N 1
ATOM 1437 C CA . LYS A 1 182 ? -17.141 25.953 0.087 1 98.25 182 LYS A CA 1
ATOM 1438 C C . LYS A 1 182 ? -15.992 26.734 0.724 1 98.25 182 LYS A C 1
ATOM 1440 O O . LYS A 1 182 ? -16 27.969 0.74 1 98.25 182 LYS A O 1
ATOM 1445 N N . ALA A 1 183 ? -15.039 26.016 1.28 1 98.44 183 ALA A N 1
ATOM 1446 C CA . ALA A 1 183 ? -13.859 26.656 1.873 1 98.44 183 ALA A CA 1
ATOM 1447 C C . ALA A 1 183 ? -13.109 27.484 0.844 1 98.44 183 ALA A C 1
ATOM 1449 O O . ALA A 1 183 ? -12.656 28.594 1.146 1 98.44 183 ALA A O 1
ATOM 1450 N N . LEU A 1 184 ? -12.938 26.953 -0.337 1 98.12 184 LEU A N 1
ATOM 1451 C CA . LEU A 1 184 ? -12.242 27.641 -1.415 1 98.12 184 LEU A CA 1
ATOM 1452 C C . LEU A 1 184 ? -12.992 28.922 -1.802 1 98.12 184 LEU A C 1
ATOM 1454 O O . LEU A 1 184 ? -12.375 29.969 -2.023 1 98.12 184 LEU A O 1
ATOM 1458 N N . ALA A 1 185 ? -14.289 28.844 -1.916 1 98.19 185 ALA A N 1
ATOM 1459 C CA . ALA A 1 185 ? -15.109 30 -2.248 1 98.19 185 ALA A CA 1
ATOM 1460 C C . ALA A 1 185 ? -14.898 31.125 -1.232 1 98.19 185 ALA A C 1
ATOM 1462 O O . ALA A 1 185 ? -14.773 32.281 -1.605 1 98.19 185 ALA A O 1
ATOM 1463 N N . ILE A 1 186 ? -14.852 30.766 0.019 1 98 186 ILE A N 1
ATOM 1464 C CA . ILE A 1 186 ? -14.656 31.75 1.072 1 98 186 ILE A CA 1
ATOM 1465 C C . ILE A 1 186 ? -13.266 32.344 0.962 1 98 186 ILE A C 1
ATOM 1467 O O . ILE A 1 186 ? -13.094 33.562 1.062 1 98 186 ILE A O 1
ATOM 1471 N N . ALA A 1 187 ? -12.266 31.531 0.822 1 97.19 187 ALA A N 1
ATOM 1472 C CA . ALA A 1 187 ? -10.906 32.031 0.677 1 97.19 187 ALA A CA 1
ATOM 1473 C C . ALA A 1 187 ? -10.805 33 -0.485 1 97.19 187 ALA A C 1
ATOM 1475 O O . ALA A 1 187 ? -10.125 34.031 -0.378 1 97.19 187 ALA A O 1
ATOM 1476 N N . THR A 1 188 ? -11.43 32.688 -1.573 1 96.94 188 THR A N 1
ATOM 1477 C CA . THR A 1 188 ? -11.445 33.562 -2.738 1 96.94 188 THR A CA 1
ATOM 1478 C C . THR A 1 188 ? -12.156 34.875 -2.416 1 96.94 188 THR A C 1
ATOM 1480 O O . THR A 1 188 ? -11.664 35.969 -2.756 1 96.94 188 THR A O 1
ATOM 1483 N N . GLU A 1 189 ? -13.289 34.75 -1.817 1 96.88 189 GLU A N 1
ATOM 1484 C CA . GLU A 1 189 ? -14.102 35.906 -1.471 1 96.88 189 GLU A CA 1
ATOM 1485 C C . GLU A 1 189 ? -13.305 36.906 -0.629 1 96.88 189 GLU A C 1
ATOM 1487 O O . GLU A 1 189 ? -13.375 38.094 -0.856 1 96.88 189 GLU A O 1
ATOM 1492 N N . ILE A 1 190 ? -12.469 36.375 0.3 1 96.75 190 ILE A N 1
ATOM 1493 C CA . ILE A 1 190 ? -11.82 37.281 1.249 1 96.75 190 ILE A CA 1
ATOM 1494 C C . ILE A 1 190 ? -10.398 37.594 0.784 1 96.75 190 ILE A C 1
ATOM 1496 O O . ILE A 1 190 ? -9.648 38.281 1.475 1 96.75 190 ILE A O 1
ATOM 1500 N N . GLY A 1 191 ? -9.953 37.062 -0.306 1 93.88 191 GLY A N 1
ATOM 1501 C CA . GLY A 1 191 ? -8.633 37.344 -0.869 1 93.88 191 GLY A CA 1
ATOM 1502 C C . GLY A 1 191 ? -7.512 36.656 -0.095 1 93.88 191 GLY A C 1
ATOM 1503 O O . GLY A 1 191 ? -6.418 37.219 0.026 1 93.88 191 GLY A O 1
ATOM 1504 N N . ASP A 1 192 ? -7.789 35.531 0.56 1 93.06 192 ASP A N 1
ATOM 1505 C CA . ASP A 1 192 ? -6.801 34.75 1.3 1 93.06 192 ASP A CA 1
ATOM 1506 C C . ASP A 1 192 ? -6.012 33.844 0.367 1 93.06 192 ASP A C 1
ATOM 1508 O O . ASP A 1 192 ? -6.336 32.656 0.224 1 93.06 192 ASP A O 1
ATOM 1512 N N . GLY A 1 193 ? -4.945 34.375 -0.184 1 89.69 193 GLY A N 1
ATOM 1513 C CA . GLY A 1 193 ? -4.152 33.625 -1.158 1 89.69 193 GLY A CA 1
ATOM 1514 C C . GLY A 1 193 ? -3.584 32.344 -0.613 1 89.69 193 GLY A C 1
ATOM 1515 O O . GLY A 1 193 ? -3.574 31.312 -1.307 1 89.69 193 GLY A O 1
ATOM 1516 N N . GLU A 1 194 ? -3.061 32.375 0.59 1 90.06 194 GLU A N 1
ATOM 1517 C CA . GLU A 1 194 ? -2.555 31.172 1.232 1 90.06 194 GLU A CA 1
ATOM 1518 C C . GLU A 1 194 ? -3.66 30.125 1.405 1 90.06 194 GLU A C 1
ATOM 1520 O O . GLU A 1 194 ? -3.443 28.938 1.175 1 90.06 194 GLU A O 1
ATOM 1525 N N . GLY A 1 195 ? -4.824 30.625 1.826 1 93.5 195 GLY A N 1
ATOM 1526 C CA . GLY A 1 195 ? -5.965 29.734 1.968 1 93.5 195 GLY A CA 1
ATOM 1527 C C . GLY A 1 195 ? -6.395 29.094 0.657 1 93.5 195 GLY A C 1
ATOM 1528 O O . GLY A 1 195 ? -6.762 27.922 0.621 1 93.5 195 GLY A O 1
ATOM 1529 N N . GLU A 1 196 ? -6.324 29.859 -0.368 1 94.12 196 GLU A N 1
ATOM 1530 C CA . GLU A 1 196 ? -6.672 29.328 -1.682 1 94.12 196 GLU A CA 1
ATOM 1531 C C . GLU A 1 196 ? -5.719 28.203 -2.09 1 94.12 196 GLU A C 1
ATOM 1533 O O . GLU A 1 196 ? -6.156 27.141 -2.516 1 94.12 196 GLU A O 1
ATOM 1538 N N . ALA A 1 197 ? -4.445 28.469 -1.917 1 94.38 197 ALA A N 1
ATOM 1539 C CA . ALA A 1 197 ? -3.457 27.438 -2.25 1 94.38 197 ALA A CA 1
ATOM 1540 C C . ALA A 1 197 ? -3.725 26.156 -1.482 1 94.38 197 ALA A C 1
ATOM 1542 O O . ALA A 1 197 ? -3.703 25.062 -2.062 1 94.38 197 ALA A O 1
ATOM 1543 N N . LEU A 1 198 ? -3.963 26.266 -0.273 1 95 198 LEU A N 1
ATOM 1544 C CA . LEU A 1 198 ? -4.211 25.125 0.589 1 95 198 LEU A CA 1
ATOM 1545 C C . LEU A 1 198 ? -5.449 24.359 0.139 1 95 198 LEU A C 1
ATOM 1547 O O . LEU A 1 198 ? -5.449 23.125 0.101 1 95 198 LEU A O 1
ATOM 1551 N N . ARG A 1 199 ? -6.496 25.094 -0.181 1 97.12 199 ARG A N 1
ATOM 1552 C CA . ARG A 1 199 ? -7.746 24.453 -0.547 1 97.12 199 ARG A CA 1
ATOM 1553 C C . ARG A 1 199 ? -7.633 23.766 -1.904 1 97.12 199 ARG A C 1
ATOM 1555 O O . ARG A 1 199 ? -8.195 22.688 -2.111 1 97.12 199 ARG A O 1
ATOM 1562 N N . TYR A 1 200 ? -6.938 24.406 -2.811 1 97.44 200 TYR A N 1
ATOM 1563 C CA . TYR A 1 200 ? -6.652 23.703 -4.059 1 97.44 200 TYR A CA 1
ATOM 1564 C C . TYR A 1 200 ? -5.879 22.422 -3.797 1 97.44 200 TYR A C 1
ATOM 1566 O O . TYR A 1 200 ? -6.168 21.375 -4.398 1 97.44 200 TYR A O 1
ATOM 1574 N N . GLY A 1 201 ? -4.957 22.5 -2.91 1 96.5 201 GLY A N 1
ATOM 1575 C CA . GLY A 1 201 ? -4.23 21.297 -2.529 1 96.5 201 GLY A CA 1
ATOM 1576 C C . GLY A 1 201 ? -5.121 20.219 -1.938 1 96.5 201 GLY A C 1
ATOM 1577 O O . GLY A 1 201 ? -5.004 19.047 -2.293 1 96.5 201 GLY A O 1
ATOM 1578 N N . ASN A 1 202 ? -5.996 20.609 -1.087 1 96.69 202 ASN A N 1
ATOM 1579 C CA . ASN A 1 202 ? -6.922 19.672 -0.47 1 96.69 202 ASN A CA 1
ATOM 1580 C C . ASN A 1 202 ? -7.824 19.016 -1.509 1 96.69 202 ASN A C 1
ATOM 1582 O O . ASN A 1 202 ? -8.086 17.812 -1.439 1 96.69 202 ASN A O 1
ATOM 1586 N N . LEU A 1 203 ? -8.297 19.859 -2.387 1 98.06 203 LEU A N 1
ATOM 1587 C CA . LEU A 1 203 ? -9.141 19.312 -3.443 1 98.06 203 LEU A CA 1
ATOM 1588 C C . LEU A 1 203 ? -8.359 18.359 -4.34 1 98.06 203 LEU A C 1
ATOM 1590 O O . LEU A 1 203 ? -8.883 17.328 -4.766 1 98.06 203 LEU A O 1
ATOM 1594 N N . GLY A 1 204 ? -7.137 18.766 -4.629 1 97.44 204 GLY A N 1
ATOM 1595 C CA . GLY A 1 204 ? -6.285 17.828 -5.355 1 97.44 204 GLY A CA 1
ATOM 1596 C C . GLY A 1 204 ? -6.195 16.469 -4.703 1 97.44 204 GLY A C 1
ATOM 1597 O O . GLY A 1 204 ? -6.258 15.438 -5.383 1 97.44 204 GLY A O 1
ATOM 1598 N N . LYS A 1 205 ? -6.062 16.406 -3.436 1 96 205 LYS A N 1
ATOM 1599 C CA . LYS A 1 205 ? -5.988 15.148 -2.684 1 96 205 LYS A CA 1
ATOM 1600 C C . LYS A 1 205 ? -7.262 14.328 -2.855 1 96 205 LYS A C 1
ATOM 1602 O O . LYS A 1 205 ? -7.203 13.102 -3.004 1 96 205 LYS A O 1
ATOM 1607 N N . VAL A 1 206 ? -8.367 14.992 -2.791 1 96.81 206 VAL A N 1
ATOM 1608 C CA . VAL A 1 206 ? -9.641 14.289 -2.953 1 96.81 206 VAL A CA 1
ATOM 1609 C C . VAL A 1 206 ? -9.719 13.664 -4.344 1 96.81 206 VAL A C 1
ATOM 1611 O O . VAL A 1 206 ? -10.117 12.508 -4.492 1 96.81 206 VAL A O 1
ATOM 1614 N N . PHE A 1 207 ? -9.352 14.453 -5.336 1 96.81 207 PHE A N 1
ATOM 1615 C CA . PHE A 1 207 ? -9.359 13.914 -6.691 1 96.81 207 PHE A CA 1
ATOM 1616 C C . PHE A 1 207 ? -8.391 12.75 -6.824 1 96.81 207 PHE A C 1
ATOM 1618 O O . PHE A 1 207 ? -8.672 11.781 -7.539 1 96.81 207 PHE A O 1
ATOM 1625 N N . ASP A 1 208 ? -7.293 12.828 -6.172 1 95.25 208 ASP A N 1
ATOM 1626 C CA . ASP A 1 208 ? -6.359 11.703 -6.148 1 95.25 208 ASP A CA 1
ATOM 1627 C C . ASP A 1 208 ? -7.004 10.461 -5.539 1 95.25 208 ASP A C 1
ATOM 1629 O O . ASP A 1 208 ? -6.871 9.359 -6.074 1 95.25 208 ASP A O 1
ATOM 1633 N N . SER A 1 209 ? -7.719 10.633 -4.496 1 92.44 209 SER A N 1
ATOM 1634 C CA . SER A 1 209 ? -8.398 9.531 -3.82 1 92.44 209 SER A CA 1
ATOM 1635 C C . SER A 1 209 ? -9.477 8.922 -4.707 1 92.44 209 SER A C 1
ATOM 1637 O O . SER A 1 209 ? -9.742 7.719 -4.625 1 92.44 209 SER A O 1
ATOM 1639 N N . LEU A 1 210 ? -9.992 9.75 -5.57 1 94.31 210 LEU A N 1
ATOM 1640 C CA . LEU A 1 210 ? -11.047 9.297 -6.469 1 94.31 210 LEU A CA 1
ATOM 1641 C C . LEU A 1 210 ? -10.453 8.609 -7.695 1 94.31 210 LEU A C 1
ATOM 1643 O O . LEU A 1 210 ? -11.18 8.023 -8.5 1 94.31 210 LEU A O 1
ATOM 1647 N N . GLY A 1 211 ? -9.172 8.695 -7.844 1 92.12 211 GLY A N 1
ATOM 1648 C CA . GLY A 1 211 ? -8.516 8.156 -9.023 1 92.12 211 GLY A CA 1
ATOM 1649 C C . GLY A 1 211 ? -8.578 9.078 -10.219 1 92.12 211 GLY A C 1
ATOM 1650 O O . GLY A 1 211 ? -8.32 8.664 -11.352 1 92.12 211 GLY A O 1
ATOM 1651 N N . GLU A 1 212 ? -9.016 10.242 -9.977 1 95.44 212 GLU A N 1
ATOM 1652 C CA . GLU A 1 212 ? -9.023 11.266 -11.023 1 95.44 212 GLU A CA 1
ATOM 1653 C C . GLU A 1 212 ? -7.699 12.031 -11.047 1 95.44 212 GLU A C 1
ATOM 1655 O O . GLU A 1 212 ? -7.664 13.227 -10.766 1 95.44 212 GLU A O 1
ATOM 1660 N N . TYR A 1 213 ? -6.672 11.445 -11.477 1 95.88 213 TYR A N 1
ATOM 1661 C CA . TYR A 1 213 ? -5.297 11.914 -11.328 1 95.88 213 TYR A CA 1
ATOM 1662 C C . TYR A 1 213 ? -5.051 13.156 -12.164 1 95.88 213 TYR A C 1
ATOM 1664 O O . TYR A 1 213 ? -4.316 14.055 -11.75 1 95.88 213 TYR A O 1
ATOM 1672 N N . GLN A 1 214 ? -5.656 13.156 -13.344 1 96.56 214 GLN A N 1
ATOM 1673 C CA . GLN A 1 214 ? -5.473 14.336 -14.172 1 96.56 214 GLN A CA 1
ATOM 1674 C C . GLN A 1 214 ? -6.027 15.586 -13.484 1 96.56 214 GLN A C 1
ATOM 1676 O O . GLN A 1 214 ? -5.383 16.641 -13.484 1 96.56 214 GLN A O 1
ATOM 1681 N N . LYS A 1 215 ? -7.156 15.484 -12.93 1 96.56 215 LYS A N 1
ATOM 1682 C CA . LYS A 1 215 ? -7.73 16.609 -12.195 1 96.56 215 LYS A CA 1
ATOM 1683 C C . LYS A 1 215 ? -6.898 16.938 -10.961 1 96.56 215 LYS A C 1
ATOM 1685 O O . LYS A 1 215 ? -6.695 18.109 -10.633 1 96.56 215 LYS A O 1
ATOM 1690 N N . ALA A 1 216 ? -6.473 15.906 -10.211 1 97.75 216 ALA A N 1
ATOM 1691 C CA . ALA A 1 216 ? -5.594 16.125 -9.07 1 97.75 216 ALA A CA 1
ATOM 1692 C C . ALA A 1 216 ? -4.375 16.953 -9.461 1 97.75 216 ALA A C 1
ATOM 1694 O O . ALA A 1 216 ? -4.043 17.938 -8.797 1 97.75 216 ALA A O 1
ATOM 1695 N N . LYS A 1 217 ? -3.797 16.609 -10.562 1 97.56 217 LYS A N 1
ATOM 1696 C CA . LYS A 1 217 ? -2.617 17.312 -11.055 1 97.56 217 LYS A CA 1
ATOM 1697 C C . LYS A 1 217 ? -2.932 18.781 -11.328 1 97.56 217 LYS A C 1
ATOM 1699 O O . LYS A 1 217 ? -2.178 19.672 -10.922 1 97.56 217 LYS A O 1
ATOM 1704 N N . GLU A 1 218 ? -4.047 19 -12 1 98 218 GLU A N 1
ATOM 1705 C CA . GLU A 1 218 ? -4.449 20.375 -12.32 1 98 218 GLU A CA 1
ATOM 1706 C C . GLU A 1 218 ? -4.621 21.203 -11.055 1 98 218 GLU A C 1
ATOM 1708 O O . GLU A 1 218 ? -4.176 22.359 -10.992 1 98 218 GLU A O 1
ATOM 1713 N N . TYR A 1 219 ? -5.207 20.641 -10.086 1 98.31 219 TYR A N 1
ATOM 1714 C CA . TYR A 1 219 ? -5.469 21.375 -8.852 1 98.31 219 TYR A CA 1
ATOM 1715 C C . TYR A 1 219 ? -4.18 21.609 -8.07 1 98.31 219 TYR A C 1
ATOM 1717 O O . TYR A 1 219 ? -3.982 22.672 -7.492 1 98.31 219 TYR A O 1
ATOM 1725 N N . TYR A 1 220 ? -3.295 20.672 -8.047 1 97.94 220 TYR A N 1
ATOM 1726 C CA . TYR A 1 220 ? -2.004 20.859 -7.395 1 97.94 220 TYR A CA 1
ATOM 1727 C C . TYR A 1 220 ? -1.186 21.922 -8.117 1 97.94 22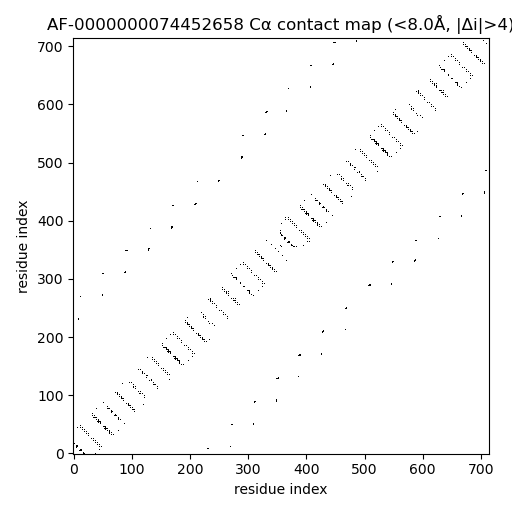0 TYR A C 1
ATOM 1729 O O . TYR A 1 220 ? -0.461 22.703 -7.484 1 97.94 220 TYR A O 1
ATOM 1737 N N . GLU A 1 221 ? -1.316 21.922 -9.461 1 98.25 221 GLU A N 1
ATOM 1738 C CA . GLU A 1 221 ? -0.624 22.953 -10.234 1 98.25 221 GLU A CA 1
ATOM 1739 C C . GLU A 1 221 ? -1.159 24.344 -9.906 1 98.25 221 GLU A C 1
ATOM 1741 O O . GLU A 1 221 ? -0.393 25.312 -9.828 1 98.25 221 GLU A O 1
ATOM 1746 N N . LYS A 1 222 ? -2.445 24.422 -9.711 1 97.75 222 LYS A N 1
ATOM 1747 C CA . LYS A 1 222 ? -3.025 25.688 -9.305 1 97.75 222 LYS A CA 1
ATOM 1748 C C . LYS A 1 222 ? -2.533 26.094 -7.918 1 97.75 222 LYS A C 1
ATOM 1750 O O . LYS A 1 222 ? -2.188 27.266 -7.691 1 97.75 222 LYS A O 1
ATOM 1755 N N . ALA A 1 223 ? -2.516 25.156 -6.973 1 97.62 223 ALA A N 1
ATOM 1756 C CA . ALA A 1 223 ? -1.999 25.422 -5.633 1 97.62 223 ALA A CA 1
ATOM 1757 C C . ALA A 1 223 ? -0.56 25.938 -5.688 1 97.62 223 ALA A C 1
ATOM 1759 O O . ALA A 1 223 ? -0.201 26.891 -4.988 1 97.62 223 ALA A O 1
ATOM 1760 N N . LEU A 1 224 ? 0.245 25.312 -6.488 1 97.81 224 LEU A N 1
ATOM 1761 C CA . LEU A 1 224 ? 1.644 25.688 -6.641 1 97.81 224 LEU A CA 1
ATOM 1762 C C . LEU A 1 224 ? 1.763 27.109 -7.184 1 97.81 224 LEU A C 1
ATOM 1764 O O . LEU A 1 224 ? 2.594 27.891 -6.715 1 97.81 224 LEU A O 1
ATOM 1768 N N . ALA A 1 225 ? 0.973 27.438 -8.195 1 97.12 225 ALA A N 1
ATOM 1769 C CA . ALA A 1 225 ? 0.993 28.781 -8.773 1 97.12 225 ALA A CA 1
ATOM 1770 C C . ALA A 1 225 ? 0.689 29.828 -7.715 1 97.12 225 ALA A C 1
ATOM 1772 O O . ALA A 1 225 ? 1.372 30.859 -7.633 1 97.12 225 ALA A O 1
ATOM 1773 N N . PHE A 1 226 ? -0.316 29.562 -6.867 1 95.25 226 PHE A N 1
ATOM 1774 C CA . PHE A 1 226 ? -0.68 30.5 -5.805 1 95.25 226 PHE A CA 1
ATOM 1775 C C . PHE A 1 226 ? 0.447 30.625 -4.789 1 95.25 226 PHE A C 1
ATOM 1777 O O . PHE A 1 226 ? 0.801 31.734 -4.383 1 95.25 226 PHE A O 1
ATOM 1784 N N . ALA A 1 227 ? 0.963 29.516 -4.348 1 95.12 227 ALA A N 1
ATOM 1785 C CA . ALA A 1 227 ? 2.029 29.516 -3.348 1 95.12 227 ALA A CA 1
ATOM 1786 C C . ALA A 1 227 ? 3.252 30.281 -3.859 1 95.12 227 ALA A C 1
ATOM 1788 O O . ALA A 1 227 ? 3.881 31.031 -3.113 1 95.12 227 ALA A O 1
ATOM 1789 N N . THR A 1 228 ? 3.57 30.078 -5.129 1 95.5 228 THR A N 1
ATOM 1790 C CA . THR A 1 228 ? 4.703 30.75 -5.746 1 95.5 228 THR A CA 1
ATOM 1791 C C . THR A 1 228 ? 4.445 32.25 -5.84 1 95.5 228 THR A C 1
ATOM 1793 O O . THR A 1 228 ? 5.328 33.062 -5.539 1 95.5 228 THR A O 1
ATOM 1796 N N . GLU A 1 229 ? 3.266 32.594 -6.254 1 94.06 229 GLU A N 1
ATOM 1797 C CA . GLU A 1 229 ? 2.908 34 -6.426 1 94.06 229 GLU A CA 1
ATOM 1798 C C . GLU A 1 229 ? 3.045 34.781 -5.117 1 94.06 229 GLU A C 1
ATOM 1800 O O . GLU A 1 229 ? 3.535 35.906 -5.105 1 94.06 229 GLU A O 1
ATOM 1805 N N . ILE A 1 230 ? 2.688 34.125 -4 1 91.25 230 ILE A N 1
ATOM 1806 C CA . ILE A 1 230 ? 2.678 34.844 -2.732 1 91.25 230 ILE A CA 1
ATOM 1807 C C . ILE A 1 230 ? 4.016 34.656 -2.021 1 91.25 230 ILE A C 1
ATOM 1809 O O . ILE A 1 230 ? 4.242 35.219 -0.952 1 91.25 230 ILE A O 1
ATOM 1813 N N . GLY A 1 231 ? 4.867 33.844 -2.553 1 90.62 231 GLY A N 1
ATOM 1814 C CA . GLY A 1 231 ? 6.199 33.625 -2.004 1 90.62 231 GLY A CA 1
ATOM 1815 C C . GLY A 1 231 ? 6.203 32.719 -0.787 1 90.62 231 GLY A C 1
ATOM 1816 O O . GLY A 1 231 ? 7.078 32.844 0.073 1 90.62 231 GLY A O 1
ATOM 1817 N N . HIS A 1 232 ? 5.223 31.859 -0.579 1 91.38 232 HIS A N 1
ATOM 1818 C CA . HIS A 1 232 ? 5.152 30.906 0.52 1 91.38 232 HIS A CA 1
ATOM 1819 C C . HIS A 1 232 ? 5.98 29.672 0.221 1 91.38 232 HIS A C 1
ATOM 1821 O O . HIS A 1 232 ? 5.449 28.656 -0.253 1 91.38 232 HIS A O 1
ATOM 1827 N N . ARG A 1 233 ? 7.184 29.688 0.638 1 93.56 233 ARG A N 1
ATOM 1828 C CA . ARG A 1 233 ? 8.164 28.672 0.234 1 93.56 233 ARG A CA 1
ATOM 1829 C C . ARG A 1 233 ? 7.781 27.297 0.766 1 93.56 233 ARG A C 1
ATOM 1831 O O . ARG A 1 233 ? 7.883 26.297 0.047 1 93.56 233 ARG A O 1
ATOM 1838 N N . GLN A 1 234 ? 7.422 27.219 1.973 1 92.38 234 GLN A N 1
ATOM 1839 C CA . GLN A 1 234 ? 6.996 25.938 2.527 1 92.38 234 GLN A CA 1
ATOM 1840 C C . GLN A 1 234 ? 5.82 25.359 1.742 1 92.38 234 GLN A C 1
ATOM 1842 O O . GLN A 1 234 ? 5.785 24.156 1.465 1 92.38 234 GLN A O 1
ATOM 1847 N N . GLY A 1 235 ? 4.875 26.234 1.402 1 94.12 235 GLY A N 1
ATOM 1848 C CA . GLY A 1 235 ? 3.742 25.812 0.592 1 94.12 235 GLY A CA 1
ATOM 1849 C C . GLY A 1 235 ? 4.145 25.312 -0.78 1 94.12 235 GLY A C 1
ATOM 1850 O O . GLY A 1 235 ? 3.584 24.328 -1.277 1 94.12 235 GLY A O 1
ATOM 1851 N N . GLU A 1 236 ? 5.117 25.984 -1.354 1 95.69 236 GLU A N 1
ATOM 1852 C CA . GLU A 1 236 ? 5.652 25.516 -2.631 1 95.69 236 GLU A CA 1
ATOM 1853 C C . GLU A 1 236 ? 6.203 24.109 -2.518 1 95.69 236 GLU A C 1
ATOM 1855 O O . GLU A 1 236 ? 5.914 23.25 -3.361 1 95.69 236 GLU A O 1
ATOM 1860 N N . GLY A 1 237 ? 6.98 23.906 -1.471 1 96.56 237 GLY A N 1
ATOM 1861 C CA . GLY A 1 237 ? 7.52 22.578 -1.236 1 96.56 237 GLY A CA 1
ATOM 1862 C C . GLY A 1 237 ? 6.449 21.5 -1.106 1 96.56 237 GLY A C 1
ATOM 1863 O O . GLY A 1 237 ? 6.566 20.422 -1.692 1 96.56 237 GLY A O 1
ATOM 1864 N N . THR A 1 238 ? 5.445 21.781 -0.379 1 96 238 THR A N 1
ATOM 1865 C CA . THR A 1 238 ? 4.332 20.844 -0.192 1 96 238 THR A CA 1
ATOM 1866 C C . THR A 1 238 ? 3.664 20.531 -1.525 1 96 238 THR A C 1
ATOM 1868 O O . THR A 1 238 ? 3.332 19.375 -1.8 1 96 238 THR A O 1
ATOM 1871 N N . CYS A 1 239 ? 3.471 21.578 -2.324 1 97.25 239 CYS A N 1
ATOM 1872 C CA . CYS A 1 239 ? 2.828 21.391 -3.621 1 97.25 239 CYS A CA 1
ATOM 1873 C C . CYS A 1 239 ? 3.682 20.516 -4.535 1 97.25 239 CYS A C 1
ATOM 1875 O O . CYS A 1 239 ? 3.16 19.656 -5.242 1 97.25 239 CYS A O 1
ATOM 1877 N N . TYR A 1 240 ? 4.988 20.75 -4.512 1 98.06 240 TYR A N 1
ATOM 1878 C CA . TYR A 1 240 ? 5.875 19.875 -5.273 1 98.06 240 TYR A CA 1
ATOM 1879 C C . TYR A 1 240 ? 5.762 18.438 -4.793 1 98.06 240 TYR A C 1
ATOM 1881 O O . TYR A 1 240 ? 5.727 17.516 -5.602 1 98.06 240 TYR A O 1
ATOM 1889 N N . GLY A 1 241 ? 5.711 18.25 -3.5 1 97.69 241 GLY A N 1
ATOM 1890 C CA . GLY A 1 241 ? 5.52 16.906 -2.963 1 97.69 241 GLY A CA 1
ATOM 1891 C C . GLY A 1 241 ? 4.227 16.266 -3.426 1 97.69 241 GLY A C 1
ATOM 1892 O O . GLY A 1 241 ? 4.219 15.094 -3.812 1 97.69 241 GLY A O 1
ATOM 1893 N N . ASN A 1 242 ? 3.168 17.016 -3.422 1 97.44 242 ASN A N 1
ATOM 1894 C CA . ASN A 1 242 ? 1.875 16.516 -3.869 1 97.44 242 ASN A CA 1
ATOM 1895 C C . ASN A 1 242 ? 1.901 16.125 -5.348 1 97.44 242 ASN A C 1
ATOM 1897 O O . ASN A 1 242 ? 1.349 15.102 -5.742 1 97.44 242 ASN A O 1
ATOM 1901 N N . LEU A 1 243 ? 2.543 16.984 -6.105 1 98.25 243 LEU A N 1
ATOM 1902 C CA . LEU A 1 243 ? 2.678 16.688 -7.527 1 98.25 243 LEU A CA 1
ATOM 1903 C C . LEU A 1 243 ? 3.518 15.43 -7.746 1 98.25 243 LEU A C 1
ATOM 1905 O O . LEU A 1 243 ? 3.207 14.609 -8.609 1 98.25 243 LEU A O 1
ATOM 1909 N N . GLY A 1 244 ? 4.582 15.312 -6.965 1 98 244 GLY A N 1
ATOM 1910 C CA . GLY A 1 244 ? 5.34 14.07 -7.031 1 98 244 GLY A CA 1
ATOM 1911 C C . GLY A 1 244 ? 4.492 12.836 -6.801 1 98 244 GLY A C 1
ATOM 1912 O O . GLY A 1 244 ? 4.613 11.844 -7.527 1 98 244 GLY A O 1
ATOM 1913 N N . THR A 1 245 ? 3.621 12.898 -5.859 1 97.06 245 THR A N 1
ATOM 1914 C CA . THR A 1 245 ? 2.758 11.773 -5.512 1 97.06 245 THR A CA 1
ATOM 1915 C C . THR A 1 245 ? 1.795 11.461 -6.652 1 97.06 245 THR A C 1
ATOM 1917 O O . THR A 1 245 ? 1.536 10.289 -6.945 1 97.06 245 THR A O 1
ATOM 1920 N N . VAL A 1 246 ? 1.248 12.469 -7.238 1 97.12 246 VAL A N 1
ATOM 1921 C CA . VAL A 1 246 ? 0.301 12.227 -8.32 1 97.12 246 VAL A CA 1
ATOM 1922 C C . VAL A 1 246 ? 1.03 11.617 -9.516 1 97.12 246 VAL A C 1
ATOM 1924 O O . VAL A 1 246 ? 0.479 10.766 -10.219 1 97.12 246 VAL A O 1
ATOM 1927 N N . PHE A 1 247 ? 2.254 12.039 -9.781 1 97.12 247 PHE A N 1
ATOM 1928 C CA . PHE A 1 247 ? 3.029 11.438 -10.859 1 97.12 247 PHE A CA 1
ATOM 1929 C C . PHE A 1 247 ? 3.32 9.969 -10.562 1 97.12 247 PHE A C 1
ATOM 1931 O O . PHE A 1 247 ? 3.383 9.148 -11.484 1 97.12 247 PHE A O 1
ATOM 1938 N N . GLU A 1 248 ? 3.502 9.617 -9.336 1 96 248 GLU A N 1
ATOM 1939 C CA . GLU A 1 248 ? 3.604 8.203 -8.977 1 96 248 GLU A CA 1
ATOM 1940 C C . GLU A 1 248 ? 2.342 7.445 -9.375 1 96 248 GLU A C 1
ATOM 1942 O O . GLU A 1 248 ? 2.422 6.324 -9.883 1 96 248 GLU A O 1
ATOM 1947 N N . SER A 1 249 ? 1.224 8.055 -9.133 1 94.19 249 SER A N 1
ATOM 1948 C CA . SER A 1 249 ? -0.048 7.41 -9.453 1 94.19 249 SER A CA 1
ATOM 1949 C C . SER A 1 249 ? -0.194 7.191 -10.953 1 94.19 249 SER A C 1
ATOM 1951 O O . SER A 1 249 ? -0.81 6.215 -11.383 1 94.19 249 SER A O 1
ATOM 1953 N N . PHE A 1 250 ? 0.443 8.07 -11.719 1 94.56 250 PHE A N 1
ATOM 1954 C CA . PHE A 1 250 ? 0.45 7.922 -13.172 1 94.56 250 PHE A CA 1
ATOM 1955 C C . PHE A 1 250 ? 1.434 6.844 -13.602 1 94.56 250 PHE A C 1
ATOM 1957 O O . PHE A 1 250 ? 1.371 6.352 -14.734 1 94.56 250 PHE A O 1
ATOM 1964 N N . GLY A 1 251 ? 2.336 6.496 -12.734 1 92.19 251 GLY A N 1
ATOM 1965 C CA . GLY A 1 251 ? 3.428 5.609 -13.102 1 92.19 251 GLY A CA 1
ATOM 1966 C C . GLY A 1 251 ? 4.613 6.336 -13.703 1 92.19 251 GLY A C 1
ATOM 1967 O O . GLY A 1 251 ? 5.5 5.715 -14.289 1 92.19 251 GLY A O 1
ATOM 1968 N N . GLU A 1 252 ? 4.578 7.613 -13.633 1 95.56 252 GLU A N 1
ATOM 1969 C CA . GLU A 1 252 ? 5.684 8.43 -14.125 1 95.56 252 GLU A CA 1
ATOM 1970 C C . GLU A 1 252 ? 6.719 8.672 -13.031 1 95.56 252 GLU A C 1
ATOM 1972 O O . GLU A 1 252 ? 6.891 9.797 -12.562 1 95.56 252 GLU A O 1
ATOM 1977 N N . TYR A 1 253 ? 7.484 7.75 -12.695 1 95.94 253 TYR A N 1
ATOM 1978 C CA . TYR A 1 253 ? 8.336 7.711 -11.516 1 95.94 253 TYR A CA 1
ATOM 1979 C C . TYR A 1 253 ? 9.508 8.672 -11.656 1 95.94 253 TYR A C 1
ATOM 1981 O O . TYR A 1 253 ? 9.961 9.266 -10.672 1 95.94 253 TYR A O 1
ATOM 1989 N N . GLN A 1 254 ? 10 8.82 -12.844 1 95.31 254 GLN A N 1
ATOM 1990 C CA . GLN A 1 254 ? 11.094 9.766 -13.031 1 95.31 254 GLN A CA 1
ATOM 1991 C C . GLN A 1 254 ? 10.648 11.195 -12.727 1 95.31 254 GLN A C 1
ATOM 1993 O O . GLN A 1 254 ? 11.375 11.953 -12.078 1 95.31 254 GLN A O 1
ATOM 1998 N N . LYS A 1 255 ? 9.492 11.5 -13.211 1 96.38 255 LYS A N 1
ATOM 1999 C CA . LYS A 1 255 ? 8.945 12.82 -12.898 1 96.38 255 LYS A CA 1
ATOM 2000 C C . LYS A 1 255 ? 8.656 12.953 -11.406 1 96.38 255 LYS A C 1
ATOM 2002 O O . LYS A 1 255 ? 8.906 14 -10.805 1 96.38 255 LYS A O 1
ATOM 2007 N N . ALA A 1 256 ? 8.062 11.914 -10.836 1 97.94 256 ALA A N 1
ATOM 2008 C CA . ALA A 1 256 ? 7.828 11.914 -9.391 1 97.94 256 ALA A CA 1
ATOM 2009 C C . ALA A 1 256 ? 9.109 12.211 -8.625 1 97.94 256 ALA A C 1
ATOM 2011 O O . ALA A 1 256 ? 9.117 13.039 -7.711 1 97.94 256 ALA A O 1
ATOM 2012 N N . LYS A 1 257 ? 10.188 11.586 -9.023 1 96.94 257 LYS A N 1
ATOM 2013 C CA . LYS A 1 257 ? 11.484 11.781 -8.375 1 96.94 257 LYS A CA 1
ATOM 2014 C C . LYS A 1 257 ? 11.93 13.234 -8.469 1 96.94 257 LYS A C 1
ATOM 2016 O O . LYS A 1 257 ? 12.359 13.82 -7.469 1 96.94 257 LYS A O 1
ATOM 2021 N N . GLU A 1 258 ? 11.82 13.789 -9.648 1 97.94 258 GLU A N 1
ATOM 2022 C CA . GLU A 1 258 ? 12.203 15.18 -9.859 1 97.94 258 GLU A CA 1
ATOM 2023 C C . GLU A 1 258 ? 11.43 16.125 -8.938 1 97.94 258 GLU A C 1
ATOM 2025 O O . GLU A 1 258 ? 12.016 17.016 -8.328 1 97.94 258 GLU A O 1
ATOM 2030 N N . TYR A 1 259 ? 10.172 15.93 -8.836 1 98.56 259 TYR A N 1
ATOM 2031 C CA . TYR A 1 259 ? 9.336 16.812 -8.039 1 98.56 259 TYR A CA 1
ATOM 2032 C C . TYR A 1 259 ? 9.586 16.625 -6.551 1 98.56 259 TYR A C 1
ATOM 2034 O O . TYR A 1 259 ? 9.594 17.594 -5.785 1 98.56 259 TYR A O 1
ATOM 2042 N N . HIS A 1 260 ? 9.805 15.422 -6.109 1 98.5 260 HIS A N 1
ATOM 2043 C CA . HIS A 1 260 ? 10.148 15.188 -4.711 1 98.5 260 HIS A CA 1
ATOM 2044 C C . HIS A 1 260 ? 11.516 15.781 -4.371 1 98.5 260 HIS A C 1
ATOM 2046 O O . HIS A 1 260 ? 11.734 16.25 -3.254 1 98.5 260 HIS A O 1
ATOM 2052 N N . GLU A 1 261 ? 12.414 15.719 -5.363 1 98.62 261 GLU A N 1
ATOM 2053 C CA . GLU A 1 261 ? 13.711 16.344 -5.156 1 98.62 261 GLU A CA 1
ATOM 2054 C C . GLU A 1 261 ? 13.578 17.859 -4.973 1 98.62 261 GLU A C 1
ATOM 2056 O O . GLU A 1 261 ? 14.289 18.453 -4.16 1 98.62 261 GLU A O 1
ATOM 2061 N N . LYS A 1 262 ? 12.695 18.438 -5.738 1 98.38 262 LYS A N 1
ATOM 2062 C CA . LYS A 1 262 ? 12.438 19.859 -5.57 1 98.38 262 LYS A CA 1
ATOM 2063 C C . LYS A 1 262 ? 11.859 20.156 -4.188 1 98.38 262 LYS A C 1
ATOM 2065 O O . LYS A 1 262 ? 12.266 21.125 -3.533 1 98.38 262 LYS A O 1
ATOM 2070 N N . ALA A 1 263 ? 10.883 19.344 -3.754 1 98.31 263 ALA A N 1
ATOM 2071 C CA . ALA A 1 263 ? 10.312 19.516 -2.42 1 98.31 263 ALA A CA 1
ATOM 2072 C C . ALA A 1 263 ? 11.383 19.406 -1.342 1 98.31 263 ALA A C 1
ATOM 2074 O O . ALA A 1 263 ? 11.43 20.219 -0.417 1 98.31 263 ALA A O 1
ATOM 2075 N N . LEU A 1 264 ? 12.242 18.406 -1.454 1 98.44 264 LEU A N 1
ATOM 2076 C CA . LEU A 1 264 ? 13.32 18.188 -0.494 1 98.44 264 LEU A CA 1
ATOM 2077 C C . LEU A 1 264 ? 14.281 19.375 -0.479 1 98.44 264 LEU A C 1
ATOM 2079 O O . LEU A 1 264 ? 14.719 19.812 0.588 1 98.44 264 LEU A O 1
ATOM 2083 N N . ALA A 1 265 ? 14.617 19.859 -1.632 1 98.25 265 ALA A N 1
ATOM 2084 C CA . ALA A 1 265 ? 15.523 21 -1.734 1 98.25 265 ALA A CA 1
ATOM 2085 C C . ALA A 1 265 ? 14.961 22.219 -1.011 1 98.25 265 ALA A C 1
ATOM 2087 O O . ALA A 1 265 ? 15.688 22.906 -0.283 1 98.25 265 ALA A O 1
ATOM 2088 N N . ILE A 1 266 ? 13.68 22.469 -1.229 1 97.12 266 ILE A N 1
ATOM 2089 C CA . ILE A 1 266 ? 13.039 23.609 -0.58 1 97.12 266 ILE A CA 1
ATOM 2090 C C . ILE A 1 266 ? 13.039 23.406 0.934 1 97.12 266 ILE A C 1
ATOM 2092 O O . ILE A 1 266 ? 13.383 24.312 1.688 1 97.12 266 ILE A O 1
ATOM 2096 N N . ALA A 1 267 ? 12.656 22.219 1.403 1 97 267 ALA A N 1
ATOM 2097 C CA . ALA A 1 267 ? 12.633 21.938 2.836 1 97 267 ALA A CA 1
ATOM 2098 C C . ALA A 1 267 ? 14.008 22.141 3.461 1 97 267 ALA A C 1
ATOM 2100 O O . ALA A 1 267 ? 14.125 22.703 4.551 1 97 267 ALA A O 1
ATOM 2101 N N . THR A 1 268 ? 15.023 21.688 2.787 1 96.69 268 THR A N 1
ATOM 2102 C CA . THR A 1 268 ? 16.391 21.859 3.264 1 96.69 268 THR A CA 1
ATOM 2103 C C . THR A 1 268 ? 16.781 23.328 3.289 1 96.69 268 THR A C 1
ATOM 2105 O O . THR A 1 268 ? 17.391 23.797 4.254 1 96.69 268 THR A O 1
ATOM 2108 N N . GLU A 1 269 ? 16.453 24.031 2.238 1 94.69 269 GLU A N 1
ATOM 2109 C CA . GLU A 1 269 ? 16.781 25.453 2.111 1 94.69 269 GLU A CA 1
ATOM 2110 C C . GLU A 1 269 ? 16.203 26.266 3.271 1 94.69 269 GLU A C 1
ATOM 2112 O O . GLU A 1 269 ? 16.891 27.109 3.844 1 94.69 269 GLU A O 1
ATOM 2117 N N . ILE A 1 270 ? 14.992 25.938 3.648 1 93.25 270 ILE A N 1
ATOM 2118 C CA . ILE A 1 270 ? 14.328 26.797 4.629 1 93.25 270 ILE A CA 1
ATOM 2119 C C . ILE A 1 270 ? 14.5 26.203 6.027 1 93.25 270 ILE A C 1
ATOM 2121 O O . ILE A 1 270 ? 14.039 26.781 7.012 1 93.25 270 ILE A O 1
ATOM 2125 N N . GLY A 1 271 ? 15.094 25.031 6.16 1 92.44 271 GLY A N 1
ATOM 2126 C CA . GLY A 1 271 ? 15.375 24.406 7.445 1 92.44 271 GLY A CA 1
ATOM 2127 C C . GLY A 1 271 ? 14.172 23.703 8.039 1 92.44 271 GLY A C 1
ATOM 2128 O O . GLY A 1 271 ? 14.062 23.562 9.258 1 92.44 271 GLY A O 1
ATOM 2129 N N . ASP A 1 272 ? 13.219 23.312 7.234 1 92.81 272 ASP A N 1
ATOM 2130 C CA . ASP A 1 272 ? 12.047 22.547 7.637 1 92.81 272 ASP A CA 1
ATOM 2131 C C . ASP A 1 272 ? 12.375 21.062 7.758 1 92.81 272 ASP A C 1
ATOM 2133 O O . ASP A 1 272 ? 12.227 20.312 6.793 1 92.81 272 ASP A O 1
ATOM 2137 N N . ARG A 1 273 ? 12.672 20.625 8.945 1 94.31 273 ARG A N 1
ATOM 2138 C CA . ARG A 1 273 ? 13.164 19.266 9.172 1 94.31 273 ARG A CA 1
ATOM 2139 C C . ARG A 1 273 ? 12.07 18.234 8.906 1 94.31 273 ARG A C 1
ATOM 2141 O O . ARG A 1 273 ? 12.352 17.141 8.422 1 94.31 273 ARG A O 1
ATOM 2148 N N . GLU A 1 274 ? 10.922 18.516 9.258 1 92.94 274 GLU A N 1
ATOM 2149 C CA . GLU A 1 274 ? 9.805 17.625 8.953 1 92.94 274 GLU A CA 1
ATOM 2150 C C . GLU A 1 274 ? 9.633 17.453 7.449 1 92.94 274 GLU A C 1
ATOM 2152 O O . GLU A 1 274 ? 9.445 16.328 6.965 1 92.94 274 GLU A O 1
ATOM 2157 N N . GLY A 1 275 ? 9.711 18.609 6.754 1 95.19 275 GLY A N 1
ATOM 2158 C CA . GLY A 1 275 ? 9.633 18.547 5.301 1 95.19 275 GLY A CA 1
ATOM 2159 C C . GLY A 1 275 ? 10.773 17.766 4.676 1 95.19 275 GLY A C 1
ATOM 2160 O O . GLY A 1 275 ? 10.578 17.062 3.684 1 95.19 275 GLY A O 1
ATOM 2161 N N . GLU A 1 276 ? 11.914 17.906 5.289 1 96.88 276 GLU A N 1
ATOM 2162 C CA . GLU A 1 276 ? 13.07 17.156 4.816 1 96.88 276 GLU A CA 1
ATOM 2163 C C . GLU A 1 276 ? 12.852 15.656 4.977 1 96.88 276 GLU A C 1
ATOM 2165 O O . GLU A 1 276 ? 13.094 14.883 4.047 1 96.88 276 GLU A O 1
ATOM 2170 N N . ALA A 1 277 ? 12.367 15.273 6.141 1 97.06 277 ALA A N 1
ATOM 2171 C CA . ALA A 1 277 ? 12.07 13.859 6.375 1 97.06 277 ALA A CA 1
ATOM 2172 C C . ALA A 1 277 ? 11.047 13.344 5.375 1 97.06 277 ALA A C 1
ATOM 2174 O O . ALA A 1 277 ? 11.195 12.25 4.828 1 97.06 277 ALA A O 1
ATOM 2175 N N . ALA A 1 278 ? 10.055 14.094 5.125 1 96.44 278 ALA A N 1
ATOM 2176 C CA . ALA A 1 278 ? 9.031 13.711 4.16 1 96.44 278 ALA A CA 1
ATOM 2177 C C . ALA A 1 278 ? 9.617 13.586 2.756 1 96.44 278 ALA A C 1
ATOM 2179 O O . ALA A 1 278 ? 9.25 12.672 2.008 1 96.44 278 ALA A O 1
ATOM 2180 N N . GLY A 1 279 ? 10.477 14.562 2.445 1 97.62 279 GLY A N 1
ATOM 2181 C CA . GLY A 1 279 ? 11.156 14.484 1.16 1 97.62 279 GLY A CA 1
ATOM 2182 C C . GLY A 1 279 ? 11.938 13.195 0.976 1 97.62 279 GLY A C 1
ATOM 2183 O O . GLY A 1 279 ? 11.812 12.531 -0.056 1 97.62 279 GLY A O 1
ATOM 2184 N N . TYR A 1 280 ? 12.695 12.852 2.014 1 98.38 280 TYR A N 1
ATOM 2185 C CA . TYR A 1 280 ? 13.422 11.586 1.97 1 98.38 280 TYR A CA 1
ATOM 2186 C C . TYR A 1 280 ? 12.453 10.414 1.88 1 98.38 280 TYR A C 1
ATOM 2188 O O . TYR A 1 280 ? 12.664 9.484 1.09 1 98.38 280 TYR A O 1
ATOM 2196 N N . GLY A 1 281 ? 11.438 10.461 2.666 1 97.88 281 GLY A N 1
ATOM 2197 C CA . GLY A 1 281 ? 10.453 9.391 2.646 1 97.88 281 GLY A CA 1
ATOM 2198 C C . GLY A 1 281 ? 9.805 9.203 1.289 1 97.88 281 GLY A C 1
ATOM 2199 O O . GLY A 1 281 ? 9.672 8.078 0.806 1 97.88 281 GLY A O 1
ATOM 2200 N N . ASN A 1 282 ? 9.43 10.281 0.656 1 98 282 ASN A N 1
ATOM 2201 C CA . ASN A 1 282 ? 8.766 10.227 -0.645 1 98 282 ASN A CA 1
ATOM 2202 C C . ASN A 1 282 ? 9.711 9.727 -1.73 1 98 282 ASN A C 1
ATOM 2204 O O . ASN A 1 282 ? 9.305 8.977 -2.621 1 98 282 ASN A O 1
ATOM 2208 N N . LEU A 1 283 ? 10.938 10.156 -1.617 1 98.5 283 LEU A N 1
ATOM 2209 C CA . LEU A 1 283 ? 11.93 9.625 -2.551 1 98.5 283 LEU A CA 1
ATOM 2210 C C . LEU A 1 283 ? 12.141 8.133 -2.324 1 98.5 283 LEU A C 1
ATOM 2212 O O . LEU A 1 283 ? 12.273 7.363 -3.281 1 98.5 283 LEU A O 1
ATOM 2216 N N . GLY A 1 284 ? 12.203 7.746 -1.033 1 98.06 284 GLY A N 1
ATOM 2217 C CA . GLY A 1 284 ? 12.258 6.324 -0.735 1 98.06 284 GLY A CA 1
ATOM 2218 C C . GLY A 1 284 ? 11.133 5.535 -1.389 1 98.06 284 GLY A C 1
ATOM 2219 O O . GLY A 1 284 ? 11.367 4.453 -1.932 1 98.06 284 GLY A O 1
ATOM 2220 N N . LYS A 1 285 ? 9.977 6.012 -1.418 1 96.88 285 LYS A N 1
ATOM 2221 C CA . LYS A 1 285 ? 8.82 5.371 -2.029 1 96.88 285 LYS A CA 1
ATOM 2222 C C . LYS A 1 285 ? 9.016 5.199 -3.533 1 96.88 285 LYS A C 1
ATOM 2224 O O . LYS A 1 285 ? 8.641 4.172 -4.102 1 96.88 285 LYS A O 1
ATOM 2229 N N . VAL A 1 286 ? 9.469 6.242 -4.141 1 97.38 286 VAL A N 1
ATOM 2230 C CA . VAL A 1 286 ? 9.711 6.172 -5.578 1 97.38 286 VAL A CA 1
ATOM 2231 C C . VAL A 1 286 ? 10.711 5.059 -5.879 1 97.38 286 VAL A C 1
ATOM 2233 O O . VAL A 1 286 ? 10.484 4.234 -6.766 1 97.38 286 VAL A O 1
ATOM 2236 N N . PHE A 1 287 ? 11.781 5.047 -5.102 1 97 287 PHE A N 1
ATOM 2237 C CA . PHE A 1 287 ? 12.789 4.016 -5.316 1 97 287 PHE A CA 1
ATOM 2238 C C . PHE A 1 287 ? 12.203 2.631 -5.062 1 97 287 PHE A C 1
ATOM 2240 O O . PHE A 1 287 ? 12.523 1.677 -5.773 1 97 287 PHE A O 1
ATOM 2247 N N . ASP A 1 288 ? 11.367 2.516 -4.109 1 95.69 288 ASP A N 1
ATOM 2248 C CA . ASP A 1 288 ? 10.68 1.256 -3.844 1 95.69 288 ASP A CA 1
ATOM 2249 C C . ASP A 1 288 ? 9.844 0.821 -5.047 1 95.69 288 ASP A C 1
ATOM 2251 O O . ASP A 1 288 ? 9.891 -0.344 -5.449 1 95.69 288 ASP A O 1
ATOM 2255 N N . SER A 1 289 ? 9.164 1.717 -5.613 1 93.06 289 SER A N 1
ATOM 2256 C CA . SER A 1 289 ? 8.312 1.433 -6.762 1 93.06 289 SER A CA 1
ATOM 2257 C C . SER A 1 289 ? 9.133 1.024 -7.98 1 93.06 289 SER A C 1
ATOM 2259 O O . SER A 1 289 ? 8.672 0.237 -8.812 1 93.06 289 SER A O 1
ATOM 2261 N N . LEU A 1 290 ? 10.336 1.521 -8.023 1 92.88 290 LEU A N 1
ATOM 2262 C CA . LEU A 1 290 ? 11.219 1.23 -9.148 1 92.88 290 LEU A CA 1
ATOM 2263 C C . LEU A 1 290 ? 11.945 -0.093 -8.945 1 92.88 290 LEU A C 1
ATOM 2265 O O . LEU A 1 290 ? 12.609 -0.591 -9.859 1 92.88 290 LEU A O 1
ATOM 2269 N N . GLY A 1 291 ? 11.852 -0.635 -7.758 1 90.31 291 GLY A N 1
ATOM 2270 C CA . GLY A 1 291 ? 12.547 -1.869 -7.434 1 90.31 291 GLY A CA 1
ATOM 2271 C C . GLY A 1 291 ? 13.953 -1.642 -6.926 1 90.31 291 GLY A C 1
ATOM 2272 O O . GLY A 1 291 ? 14.727 -2.59 -6.781 1 90.31 291 GLY A O 1
ATOM 2273 N N . GLU A 1 292 ? 14.32 -0.421 -6.754 1 93.88 292 GLU A N 1
ATOM 2274 C CA . GLU A 1 292 ? 15.617 -0.082 -6.176 1 93.88 292 GLU A CA 1
ATOM 2275 C C . GLU A 1 292 ? 15.562 -0.094 -4.648 1 93.88 292 GLU A C 1
ATOM 2277 O O . GLU A 1 292 ? 15.719 0.947 -4.008 1 93.88 292 GLU A O 1
ATOM 2282 N N . TYR A 1 293 ? 15.5 -1.214 -4.07 1 95.38 293 TYR A N 1
ATOM 2283 C CA . TYR A 1 293 ? 15.133 -1.415 -2.676 1 95.38 293 TYR A CA 1
ATOM 2284 C C . TYR A 1 293 ? 16.234 -0.941 -1.745 1 95.38 293 TYR A C 1
ATOM 2286 O O . TYR A 1 293 ? 15.969 -0.397 -0.672 1 95.38 293 TYR A O 1
ATOM 2294 N N . GLN A 1 294 ? 17.438 -1.126 -2.17 1 94.75 294 GLN A N 1
ATOM 2295 C CA . GLN A 1 294 ? 18.531 -0.676 -1.318 1 94.75 294 GLN A CA 1
ATOM 2296 C C . GLN A 1 294 ? 18.531 0.843 -1.175 1 94.75 294 GLN A C 1
ATOM 2298 O O . GLN A 1 294 ? 18.75 1.369 -0.081 1 94.75 294 GLN A O 1
ATOM 2303 N N . LYS A 1 295 ? 18.328 1.507 -2.246 1 95.88 295 LYS A N 1
ATOM 2304 C CA . LYS A 1 295 ? 18.219 2.961 -2.184 1 95.88 295 LYS A CA 1
ATOM 2305 C C . LYS A 1 295 ? 17 3.389 -1.367 1 95.88 295 LYS A C 1
ATOM 2307 O O . LYS A 1 295 ? 17.062 4.344 -0.591 1 95.88 295 LYS A O 1
ATOM 2312 N N . ALA A 1 296 ? 15.852 2.725 -1.597 1 97.88 296 ALA A N 1
ATOM 2313 C CA . ALA A 1 296 ? 14.664 3.004 -0.798 1 97.88 296 ALA A CA 1
ATOM 2314 C C . ALA A 1 296 ? 14.969 2.9 0.694 1 97.88 296 ALA A C 1
ATOM 2316 O O . ALA A 1 296 ? 14.602 3.785 1.472 1 97.88 296 ALA A O 1
ATOM 2317 N N . LYS A 1 297 ? 15.672 1.865 1.063 1 97.25 297 LYS A N 1
ATOM 2318 C CA . LYS A 1 297 ? 16.047 1.643 2.457 1 97.25 297 LYS A CA 1
ATOM 2319 C C . LYS A 1 297 ? 16.875 2.803 2.996 1 97.25 297 LYS A C 1
ATOM 2321 O O . LYS A 1 297 ? 16.609 3.311 4.09 1 97.25 297 LYS A O 1
ATOM 2326 N N . GLU A 1 298 ? 17.844 3.213 2.205 1 97.94 298 GLU A N 1
ATOM 2327 C CA . GLU A 1 298 ? 18.703 4.316 2.613 1 97.94 298 GLU A CA 1
ATOM 2328 C C . GLU A 1 298 ? 17.906 5.586 2.861 1 97.94 298 GLU A C 1
ATOM 2330 O O . GLU A 1 298 ? 18.125 6.281 3.857 1 97.94 298 GLU A O 1
ATOM 2335 N N . TYR A 1 299 ? 17.031 5.875 2.004 1 98.56 299 TYR A N 1
ATOM 2336 C CA . TYR A 1 299 ? 16.266 7.109 2.102 1 98.56 299 TYR A CA 1
ATOM 2337 C C . TYR A 1 299 ? 15.273 7.043 3.258 1 98.56 299 TYR A C 1
ATOM 2339 O O . TYR A 1 299 ? 15.078 8.023 3.975 1 98.56 299 TYR A O 1
ATOM 2347 N N . TYR A 1 300 ? 14.664 5.906 3.49 1 98.38 300 TYR A N 1
ATOM 2348 C CA . TYR A 1 300 ? 13.781 5.754 4.641 1 98.38 300 TYR A CA 1
ATOM 2349 C C . TYR A 1 300 ? 14.555 5.867 5.945 1 98.38 300 TYR A C 1
ATOM 2351 O O . TYR A 1 300 ? 14.047 6.395 6.938 1 98.38 300 TYR A O 1
ATOM 2359 N N . GLU A 1 301 ? 15.781 5.367 5.922 1 98.5 301 GLU A N 1
ATOM 2360 C CA . GLU A 1 301 ? 16.609 5.473 7.117 1 98.5 301 GLU A CA 1
ATOM 2361 C C . GLU A 1 301 ? 16.953 6.926 7.43 1 98.5 301 GLU A C 1
ATOM 2363 O O . GLU A 1 301 ? 17 7.316 8.594 1 98.5 301 GLU A O 1
ATOM 2368 N N . LYS A 1 302 ? 17.141 7.695 6.371 1 98.44 302 LYS A N 1
ATOM 2369 C CA . LYS A 1 302 ? 17.375 9.117 6.578 1 98.44 302 LYS A CA 1
ATOM 2370 C C . LYS A 1 302 ? 16.141 9.797 7.16 1 98.44 302 LYS A C 1
ATOM 2372 O O . LYS A 1 302 ? 16.25 10.602 8.086 1 98.44 302 LYS A O 1
ATOM 2377 N N . ALA A 1 303 ? 14.984 9.5 6.625 1 98.38 303 ALA A N 1
ATOM 2378 C CA . ALA A 1 303 ? 13.734 10.047 7.137 1 98.38 303 ALA A CA 1
ATOM 2379 C C . ALA A 1 303 ? 13.516 9.648 8.594 1 98.38 303 ALA A C 1
ATOM 2381 O O . ALA A 1 303 ? 13.141 10.484 9.422 1 98.38 303 ALA A O 1
ATOM 2382 N N . LEU A 1 304 ? 13.773 8.398 8.891 1 98.38 304 LEU A N 1
ATOM 2383 C CA . LEU A 1 304 ? 13.609 7.879 10.25 1 98.38 304 LEU A CA 1
ATOM 2384 C C . LEU A 1 304 ? 14.547 8.594 11.219 1 98.38 304 LEU A C 1
ATOM 2386 O O . LEU A 1 304 ? 14.148 8.922 12.336 1 98.38 304 LEU A O 1
ATOM 2390 N N . ALA A 1 305 ? 15.727 8.789 10.797 1 98.12 305 ALA A N 1
ATOM 2391 C CA . ALA A 1 305 ? 16.703 9.469 11.648 1 98.12 305 ALA A CA 1
ATOM 2392 C C . ALA A 1 305 ? 16.219 10.867 12.016 1 98.12 305 ALA A C 1
ATOM 2394 O O . ALA A 1 305 ? 16.328 11.281 13.18 1 98.12 305 ALA A O 1
ATOM 2395 N N . ILE A 1 306 ? 15.695 11.57 11.047 1 97.12 306 ILE A N 1
ATOM 2396 C CA . ILE A 1 306 ? 15.211 12.922 11.297 1 97.12 306 ILE A CA 1
ATOM 2397 C C . ILE A 1 306 ? 14.016 12.875 12.242 1 97.12 306 ILE A C 1
ATOM 2399 O O . ILE A 1 306 ? 13.945 13.648 13.203 1 97.12 306 ILE A O 1
ATOM 2403 N N . ALA A 1 307 ? 13.078 11.977 11.992 1 96.5 307 ALA A N 1
ATOM 2404 C CA . ALA A 1 307 ? 11.898 11.859 12.844 1 96.5 307 ALA A CA 1
ATOM 2405 C C . ALA A 1 307 ? 12.289 11.539 14.281 1 96.5 307 ALA A C 1
ATOM 2407 O O . ALA A 1 307 ? 11.719 12.086 15.227 1 96.5 307 ALA A O 1
ATOM 2408 N N . THR A 1 308 ? 13.242 10.672 14.398 1 96.44 308 THR A N 1
ATOM 2409 C CA . THR A 1 308 ? 13.719 10.305 15.719 1 96.44 308 THR A CA 1
ATOM 2410 C C . THR A 1 308 ? 14.383 11.484 16.406 1 96.44 308 THR A C 1
ATOM 2412 O O . THR A 1 308 ? 14.141 11.742 17.594 1 96.44 308 THR A O 1
ATOM 2415 N N . GLU A 1 309 ? 15.18 12.188 15.672 1 94.62 309 GLU A N 1
ATOM 2416 C CA . GLU A 1 309 ? 15.875 13.352 16.219 1 94.62 309 GLU A CA 1
ATOM 2417 C C . GLU A 1 309 ? 14.883 14.414 16.672 1 94.62 309 GLU A C 1
ATOM 2419 O O . GLU A 1 309 ? 15.078 15.039 17.719 1 94.62 309 GLU A O 1
ATOM 2424 N N . ASN A 1 310 ? 13.812 14.562 15.922 1 92.81 310 ASN A N 1
ATOM 2425 C CA . ASN A 1 310 ? 12.836 15.609 16.219 1 92.81 310 ASN A CA 1
ATOM 2426 C C . ASN A 1 310 ? 11.812 15.148 17.25 1 92.81 310 ASN A C 1
ATOM 2428 O O . ASN A 1 310 ? 11.039 15.953 17.766 1 92.81 310 ASN A O 1
ATOM 2432 N N . GLY A 1 311 ? 11.805 13.867 17.547 1 91.94 311 GLY A N 1
ATOM 2433 C CA . GLY A 1 311 ? 10.852 13.312 18.484 1 91.94 311 GLY A CA 1
ATOM 2434 C C . GLY A 1 311 ? 9.461 13.125 17.906 1 91.94 311 GLY A C 1
ATOM 2435 O O . GLY A 1 311 ? 8.477 13.062 18.641 1 91.94 311 GLY A O 1
ATOM 2436 N N . ASP A 1 312 ? 9.297 13.156 16.594 1 93.38 312 ASP A N 1
ATOM 2437 C CA . ASP A 1 312 ? 8.023 12.922 15.906 1 93.38 312 ASP A CA 1
ATOM 2438 C C . ASP A 1 312 ? 7.688 11.43 15.875 1 93.38 312 ASP A C 1
ATOM 2440 O O . ASP A 1 312 ? 8.016 10.734 14.914 1 93.38 312 ASP A O 1
ATOM 2444 N N . ARG A 1 313 ? 6.938 11 16.828 1 95.06 313 ARG A N 1
ATOM 2445 C CA . ARG A 1 313 ? 6.656 9.578 17.016 1 95.06 313 ARG A CA 1
ATOM 2446 C C . ARG A 1 313 ? 5.789 9.031 15.891 1 95.06 313 ARG A C 1
ATOM 2448 O O . ARG A 1 313 ? 5.969 7.891 15.461 1 95.06 313 ARG A O 1
ATOM 2455 N N . ARG A 1 314 ? 4.918 9.734 15.469 1 93.62 314 ARG A N 1
ATOM 2456 C CA . ARG A 1 314 ? 4.055 9.297 14.375 1 93.62 314 ARG A CA 1
ATOM 2457 C C . ARG A 1 314 ? 4.867 9.023 13.109 1 93.62 314 ARG A C 1
ATOM 2459 O O . ARG A 1 314 ? 4.699 7.98 12.477 1 93.62 314 ARG A O 1
ATOM 2466 N N . ALA A 1 315 ? 5.723 9.953 12.781 1 95.44 315 ALA A N 1
ATOM 2467 C CA . ALA A 1 315 ? 6.574 9.781 11.609 1 95.44 315 ALA A CA 1
ATOM 2468 C C . ALA A 1 315 ? 7.5 8.578 11.773 1 95.44 315 ALA A C 1
ATOM 2470 O O . ALA A 1 315 ? 7.738 7.836 10.82 1 95.44 315 ALA A O 1
ATOM 2471 N N . GLU A 1 316 ? 8 8.438 13.008 1 96.62 316 GLU A N 1
ATOM 2472 C CA . GLU A 1 316 ? 8.836 7.27 13.281 1 96.62 316 GLU A CA 1
ATOM 2473 C C . GLU A 1 316 ? 8.102 5.977 12.938 1 96.62 316 GLU A C 1
ATOM 2475 O O . GLU A 1 316 ? 8.648 5.109 12.258 1 96.62 316 GLU A O 1
ATOM 2480 N N . GLY A 1 317 ? 6.902 5.902 13.469 1 96.62 317 GLY A N 1
ATOM 2481 C CA . GLY A 1 317 ? 6.102 4.727 13.164 1 96.62 317 GLY A CA 1
ATOM 2482 C C . GLY A 1 317 ? 5.902 4.504 11.68 1 96.62 317 GLY A C 1
ATOM 2483 O O . GLY A 1 317 ? 6.008 3.373 11.195 1 96.62 317 GLY A O 1
ATOM 2484 N N . THR A 1 318 ? 5.648 5.523 10.945 1 96.31 318 THR A N 1
ATOM 2485 C CA . THR A 1 318 ? 5.426 5.457 9.5 1 96.31 318 THR A CA 1
ATOM 2486 C C . THR A 1 318 ? 6.668 4.934 8.789 1 96.31 318 THR A C 1
ATOM 2488 O O . THR A 1 318 ? 6.57 4.059 7.922 1 96.31 318 THR A O 1
ATOM 2491 N N . TRP A 1 319 ? 7.789 5.465 9.188 1 97.88 319 TRP A N 1
ATOM 2492 C CA . TRP A 1 319 ? 9.008 5.098 8.477 1 97.88 319 TRP A CA 1
ATOM 2493 C C . TRP A 1 319 ? 9.43 3.672 8.812 1 97.88 319 TRP A C 1
ATOM 2495 O O . TRP A 1 319 ? 9.977 2.959 7.969 1 97.88 319 TRP A O 1
ATOM 2505 N N . TYR A 1 320 ? 9.188 3.24 10.102 1 97.94 320 TYR A N 1
ATOM 2506 C CA . TYR A 1 320 ? 9.375 1.826 10.406 1 97.94 320 TYR A CA 1
ATOM 2507 C C . TYR A 1 320 ? 8.5 0.952 9.516 1 97.94 320 TYR A C 1
ATOM 2509 O O . TYR A 1 320 ? 8.953 -0.08 9.016 1 97.94 320 TYR A O 1
ATOM 2517 N N . GLY A 1 321 ? 7.281 1.368 9.336 1 97.31 321 GLY A N 1
ATOM 2518 C CA . GLY A 1 321 ? 6.402 0.634 8.438 1 97.31 321 GLY A CA 1
ATOM 2519 C C . GLY A 1 321 ? 6.93 0.553 7.02 1 97.31 321 GLY A C 1
ATOM 2520 O O . GLY A 1 321 ? 6.906 -0.514 6.402 1 97.31 321 GLY A O 1
ATOM 2521 N N . ASN A 1 322 ? 7.441 1.653 6.496 1 97.44 322 ASN A N 1
ATOM 2522 C CA . ASN A 1 322 ? 7.965 1.688 5.133 1 97.44 322 ASN A CA 1
ATOM 2523 C C . ASN A 1 322 ? 9.219 0.83 4.988 1 97.44 322 ASN A C 1
ATOM 2525 O O . ASN A 1 322 ? 9.422 0.194 3.955 1 97.44 322 ASN A O 1
ATOM 2529 N N . LEU A 1 323 ? 10.023 0.87 6.051 1 98.12 323 LEU A N 1
ATOM 2530 C CA . LEU A 1 323 ? 11.188 -0.008 6.043 1 98.12 323 LEU A CA 1
ATOM 2531 C C . LEU A 1 323 ? 10.766 -1.473 6.047 1 98.12 323 LEU A C 1
ATOM 2533 O O . LEU A 1 323 ? 11.375 -2.303 5.367 1 98.12 323 LEU A O 1
ATOM 2537 N N . GLY A 1 324 ? 9.742 -1.765 6.84 1 97.12 324 GLY A N 1
ATOM 2538 C CA . GLY A 1 324 ? 9.195 -3.111 6.789 1 97.12 324 GLY A CA 1
ATOM 2539 C C . GLY A 1 324 ? 8.789 -3.535 5.387 1 97.12 324 GLY A C 1
ATOM 2540 O O . GLY A 1 324 ? 9.062 -4.664 4.977 1 97.12 324 GLY A O 1
ATOM 2541 N N . ASN A 1 325 ? 8.164 -2.645 4.629 1 95.81 325 ASN A N 1
ATOM 2542 C CA . ASN A 1 325 ? 7.762 -2.912 3.252 1 95.81 325 ASN A CA 1
ATOM 2543 C C . ASN A 1 325 ? 8.961 -3.248 2.373 1 95.81 325 ASN A C 1
ATOM 2545 O O . ASN A 1 325 ? 8.883 -4.133 1.518 1 95.81 325 ASN A O 1
ATOM 2549 N N . VAL A 1 326 ? 9.992 -2.494 2.535 1 96.38 326 VAL A N 1
ATOM 2550 C CA . VAL A 1 326 ? 11.203 -2.725 1.744 1 96.38 326 VAL A CA 1
ATOM 2551 C C . VAL A 1 326 ? 11.758 -4.113 2.047 1 96.38 326 VAL A C 1
ATOM 2553 O O . VAL A 1 326 ? 12.125 -4.855 1.133 1 96.38 326 VAL A O 1
ATOM 2556 N N . PHE A 1 327 ? 11.812 -4.453 3.318 1 95.62 327 PHE A N 1
ATOM 2557 C CA . PHE A 1 327 ? 12.32 -5.766 3.691 1 95.62 327 PHE A CA 1
ATOM 2558 C C . PHE A 1 327 ? 11.438 -6.871 3.129 1 95.62 327 PHE A C 1
ATOM 2560 O O . PHE A 1 327 ? 11.93 -7.934 2.74 1 95.62 327 PHE A O 1
ATOM 2567 N N . GLU A 1 328 ? 10.188 -6.625 3.113 1 93.88 328 GLU A N 1
ATOM 2568 C CA . GLU A 1 328 ? 9.289 -7.59 2.486 1 93.88 328 GLU A CA 1
ATOM 2569 C C . GLU A 1 328 ? 9.625 -7.777 1.01 1 93.88 328 GLU A C 1
ATOM 2571 O O . GLU A 1 328 ? 9.664 -8.906 0.515 1 93.88 328 GLU A O 1
ATOM 2576 N N . SER A 1 329 ? 9.859 -6.715 0.323 1 91.56 329 SER A N 1
ATOM 2577 C CA . SER A 1 329 ? 10.18 -6.758 -1.1 1 91.56 329 SER A CA 1
ATOM 2578 C C . SER A 1 329 ? 11.508 -7.469 -1.345 1 91.56 329 SER A C 1
ATOM 2580 O O . SER A 1 329 ? 11.695 -8.094 -2.389 1 91.56 329 SER A O 1
ATOM 2582 N N . LEU A 1 330 ? 12.367 -7.41 -0.335 1 91.81 330 LEU A N 1
ATOM 2583 C CA . LEU A 1 330 ? 13.672 -8.047 -0.429 1 91.81 330 LEU A CA 1
ATOM 2584 C C . LEU A 1 330 ? 13.586 -9.523 -0.063 1 91.81 330 LEU A C 1
ATOM 2586 O O . LEU A 1 330 ? 14.57 -10.258 -0.187 1 91.81 330 LEU A O 1
ATOM 2590 N N . GLY A 1 331 ? 12.438 -9.938 0.414 1 88.25 331 GLY A N 1
ATOM 2591 C CA . GLY A 1 331 ? 12.258 -11.32 0.836 1 88.25 331 GLY A CA 1
ATOM 2592 C C . GLY A 1 331 ? 12.734 -11.57 2.254 1 88.25 331 GLY A C 1
ATOM 2593 O O . GLY A 1 331 ? 12.82 -12.727 2.688 1 88.25 331 GLY A O 1
ATOM 2594 N N . GLU A 1 332 ? 13.133 -10.539 2.938 1 92.75 332 GLU A N 1
ATOM 2595 C CA . GLU A 1 332 ? 13.531 -10.648 4.336 1 92.75 332 GLU A CA 1
ATOM 2596 C C . GLU A 1 332 ? 12.328 -10.531 5.27 1 92.75 332 GLU A C 1
ATOM 2598 O O . GLU A 1 332 ? 12.219 -9.562 6.027 1 92.75 332 GLU A O 1
ATOM 2603 N N . TYR A 1 333 ? 11.516 -11.469 5.324 1 92.19 333 TYR A N 1
ATOM 2604 C CA . TYR A 1 333 ? 10.188 -11.414 5.934 1 92.19 333 TYR A CA 1
ATOM 2605 C C . TYR A 1 333 ? 10.297 -11.305 7.449 1 92.19 333 TYR A C 1
ATOM 2607 O O . TYR A 1 333 ? 9.492 -10.609 8.086 1 92.19 333 TYR A O 1
ATOM 2615 N N . GLN A 1 334 ? 11.25 -11.984 8 1 92.5 334 GLN A N 1
ATOM 2616 C CA . GLN A 1 334 ? 11.398 -11.883 9.445 1 92.5 334 GLN A CA 1
ATOM 2617 C C . GLN A 1 334 ? 11.75 -10.461 9.867 1 92.5 334 GLN A C 1
ATOM 2619 O O . GLN A 1 334 ? 11.211 -9.945 10.852 1 92.5 334 GLN A O 1
ATOM 2624 N N . LYS A 1 335 ? 12.633 -9.867 9.141 1 94.44 335 LYS A N 1
ATOM 2625 C CA . LYS A 1 335 ? 12.969 -8.477 9.414 1 94.44 335 LYS A CA 1
ATOM 2626 C C . LYS A 1 335 ? 11.773 -7.562 9.164 1 94.44 335 LYS A C 1
ATOM 2628 O O . LYS A 1 335 ? 11.539 -6.613 9.922 1 94.44 335 LYS A O 1
ATOM 2633 N N . ALA A 1 336 ? 11.07 -7.801 8.078 1 96.44 336 ALA A N 1
ATOM 2634 C CA . ALA A 1 336 ? 9.852 -7.043 7.805 1 96.44 336 ALA A CA 1
ATOM 2635 C C . ALA A 1 336 ? 8.891 -7.102 8.984 1 96.44 336 ALA A C 1
ATOM 2637 O O . ALA A 1 336 ? 8.367 -6.074 9.422 1 96.44 336 ALA A O 1
ATOM 2638 N N . LYS A 1 337 ? 8.711 -8.258 9.539 1 95.12 337 LYS A N 1
ATOM 2639 C CA . LYS A 1 337 ? 7.824 -8.453 10.68 1 95.12 337 LYS A CA 1
ATOM 2640 C C . LYS A 1 337 ? 8.281 -7.621 11.875 1 95.12 337 LYS A C 1
ATOM 2642 O O . LYS A 1 337 ? 7.465 -6.973 12.531 1 95.12 337 LYS A O 1
ATOM 2647 N N . GLU A 1 338 ? 9.562 -7.656 12.148 1 96.88 338 GLU A N 1
ATOM 2648 C CA . GLU A 1 338 ? 10.117 -6.887 13.258 1 96.88 338 GLU A CA 1
ATOM 2649 C C . GLU A 1 338 ? 9.82 -5.398 13.109 1 96.88 338 GLU A C 1
ATOM 2651 O O . GLU A 1 338 ? 9.422 -4.738 14.062 1 96.88 338 GLU A O 1
ATOM 2656 N N . TYR A 1 339 ? 10.039 -4.895 11.977 1 97.88 339 TYR A N 1
ATOM 2657 C CA . TYR A 1 339 ? 9.852 -3.469 11.734 1 97.88 339 TYR A CA 1
ATOM 2658 C C . TYR A 1 339 ? 8.375 -3.1 11.781 1 97.88 339 TYR A C 1
ATOM 2660 O O . TYR A 1 339 ? 8.008 -2.037 12.289 1 97.88 339 TYR A O 1
ATOM 2668 N N . TYR A 1 340 ? 7.508 -3.934 11.297 1 96.94 340 TYR A N 1
ATOM 2669 C CA . TYR A 1 340 ? 6.074 -3.695 11.398 1 96.94 340 TYR A CA 1
ATOM 2670 C C . TYR A 1 340 ? 5.617 -3.723 12.852 1 96.94 340 TYR A C 1
ATOM 2672 O O . TYR A 1 340 ? 4.738 -2.955 13.25 1 96.94 340 TYR A O 1
ATOM 2680 N N . GLU A 1 341 ? 6.234 -4.625 13.602 1 97.56 341 GLU A N 1
ATOM 2681 C CA . GLU A 1 341 ? 5.898 -4.684 15.023 1 97.56 341 GLU A CA 1
ATOM 2682 C C . GLU A 1 341 ? 6.32 -3.408 15.742 1 97.56 341 GLU A C 1
ATOM 2684 O O . GLU A 1 341 ? 5.621 -2.938 16.641 1 97.56 341 GLU A O 1
ATOM 2689 N N . LYS A 1 342 ? 7.434 -2.885 15.32 1 97.56 342 LYS A N 1
ATOM 2690 C CA . LYS A 1 342 ? 7.855 -1.605 15.883 1 97.56 342 LYS A CA 1
ATOM 2691 C C . LYS A 1 342 ? 6.867 -0.497 15.523 1 97.56 342 LYS A C 1
ATOM 2693 O O . LYS A 1 342 ? 6.5 0.311 16.375 1 97.56 342 LYS A O 1
ATOM 2698 N N . ALA A 1 343 ? 6.48 -0.441 14.273 1 97.19 343 ALA A N 1
ATOM 2699 C CA . ALA A 1 343 ? 5.496 0.546 13.836 1 97.19 343 ALA A CA 1
ATOM 2700 C C . ALA A 1 343 ? 4.191 0.402 14.617 1 97.19 343 ALA A C 1
ATOM 2702 O O . ALA A 1 343 ? 3.619 1.396 15.07 1 97.19 343 ALA A O 1
ATOM 2703 N N . LEU A 1 344 ? 3.713 -0.805 14.805 1 97 344 LEU A N 1
ATOM 2704 C CA . LEU A 1 344 ? 2.473 -1.07 15.523 1 97 344 LEU A CA 1
ATOM 2705 C C . LEU A 1 344 ? 2.582 -0.618 16.984 1 97 344 LEU A C 1
ATOM 2707 O O . LEU A 1 344 ? 1.637 -0.047 17.531 1 97 344 LEU A O 1
ATOM 2711 N N . ALA A 1 345 ? 3.697 -0.925 17.562 1 97.38 345 ALA A N 1
ATOM 2712 C CA . ALA A 1 345 ? 3.908 -0.512 18.938 1 97.38 345 ALA A CA 1
ATOM 2713 C C . ALA A 1 345 ? 3.783 1.002 19.094 1 97.38 345 ALA A C 1
ATOM 2715 O O . ALA A 1 345 ? 3.145 1.491 20.016 1 97.38 345 ALA A O 1
ATOM 2716 N N . ILE A 1 346 ? 4.355 1.713 18.141 1 96.56 346 ILE A N 1
ATOM 2717 C CA . ILE A 1 346 ? 4.344 3.17 18.203 1 96.56 346 ILE A CA 1
ATOM 2718 C C . ILE A 1 346 ? 2.92 3.684 17.984 1 96.56 346 ILE A C 1
ATOM 2720 O O . ILE A 1 346 ? 2.438 4.523 18.75 1 96.56 346 ILE A O 1
ATOM 2724 N N . THR A 1 347 ? 2.246 3.225 16.984 1 95.62 347 THR A N 1
ATOM 2725 C CA . THR A 1 347 ? 0.896 3.697 16.688 1 95.62 347 THR A CA 1
ATOM 2726 C C . THR A 1 347 ? -0.047 3.375 17.844 1 95.62 347 THR A C 1
ATOM 2728 O O . THR A 1 347 ? -0.958 4.148 18.141 1 95.62 347 THR A O 1
ATOM 2731 N N . THR A 1 348 ? 0.177 2.254 18.5 1 95.69 348 THR A N 1
ATOM 2732 C CA . THR A 1 348 ? -0.601 1.902 19.688 1 95.69 348 THR A CA 1
ATOM 2733 C C . THR A 1 348 ? -0.305 2.861 20.828 1 95.69 348 THR A C 1
ATOM 2735 O O . THR A 1 348 ? -1.223 3.332 21.5 1 95.69 348 THR A O 1
ATOM 2738 N N . GLU A 1 349 ? 0.96 3.119 21 1 94.75 349 GLU A N 1
ATOM 2739 C CA . GLU A 1 349 ? 1.4 4.012 22.062 1 94.75 349 GLU A CA 1
ATOM 2740 C C . GLU A 1 349 ? 0.772 5.395 21.922 1 94.75 349 GLU A C 1
ATOM 2742 O O . GLU A 1 349 ? 0.283 5.969 22.891 1 94.75 349 GLU A O 1
ATOM 2747 N N . ILE A 1 350 ? 0.705 5.914 20.688 1 93.69 350 ILE A N 1
ATOM 2748 C CA . ILE A 1 350 ? 0.284 7.301 20.516 1 93.69 350 ILE A CA 1
ATOM 2749 C C . ILE A 1 350 ? -1.227 7.359 20.297 1 93.69 350 ILE A C 1
ATOM 2751 O O . ILE A 1 350 ? -1.815 8.438 20.281 1 93.69 350 ILE A O 1
ATOM 2755 N N . GLY A 1 351 ? -1.875 6.227 20.125 1 92.81 351 GLY A N 1
ATOM 2756 C CA . GLY A 1 351 ? -3.32 6.148 19.984 1 92.81 351 GLY A CA 1
ATOM 2757 C C . GLY A 1 351 ? -3.807 6.453 18.578 1 92.81 351 GLY A C 1
ATOM 2758 O O . GLY A 1 351 ? -4.945 6.891 18.391 1 92.81 351 GLY A O 1
ATOM 2759 N N . ASP A 1 352 ? -3.002 6.332 17.578 1 92.88 352 ASP A N 1
ATOM 2760 C CA . ASP A 1 352 ? -3.365 6.496 16.172 1 92.88 352 ASP A CA 1
ATOM 2761 C C . ASP A 1 352 ? -4.074 5.254 15.633 1 92.88 352 ASP A C 1
ATOM 2763 O O . ASP A 1 352 ? -3.447 4.387 15.023 1 92.88 352 ASP A O 1
ATOM 2767 N N . ARG A 1 353 ? -5.32 5.285 15.742 1 92.94 353 ARG A N 1
ATOM 2768 C CA . ARG A 1 353 ? -6.117 4.098 15.445 1 92.94 353 ARG A CA 1
ATOM 2769 C C . ARG A 1 353 ? -6.074 3.762 13.961 1 92.94 353 ARG A C 1
ATOM 2771 O O . ARG A 1 353 ? -6.031 2.588 13.586 1 92.94 353 ARG A O 1
ATOM 2778 N N . LYS A 1 354 ? -6.062 4.668 13.164 1 90.25 354 LYS A N 1
ATOM 2779 C CA . LYS A 1 354 ? -6.031 4.438 11.727 1 90.25 354 LYS A CA 1
ATOM 2780 C C . LYS A 1 354 ? -4.773 3.676 11.312 1 90.25 354 LYS A C 1
ATOM 2782 O O . LYS A 1 354 ? -4.859 2.633 10.664 1 90.25 354 LYS A O 1
ATOM 2787 N N . ASN A 1 355 ? -3.672 4.145 11.766 1 92.19 355 ASN A N 1
ATOM 2788 C CA . ASN A 1 355 ? -2.414 3.518 11.383 1 92.19 355 ASN A CA 1
ATOM 2789 C C . ASN A 1 355 ? -2.178 2.219 12.148 1 92.19 355 ASN A C 1
ATOM 2791 O O . ASN A 1 355 ? -1.44 1.347 11.688 1 92.19 355 ASN A O 1
ATOM 2795 N N . GLN A 1 356 ? -2.805 2.123 13.328 1 93.44 356 GLN A N 1
ATOM 2796 C CA . GLN A 1 356 ? -2.781 0.843 14.031 1 93.44 356 GLN A CA 1
ATOM 2797 C C . GLN A 1 356 ? -3.408 -0.26 13.18 1 93.44 356 GLN A C 1
ATOM 2799 O O . GLN A 1 356 ? -2.861 -1.361 13.086 1 93.44 356 GLN A O 1
ATOM 2804 N N . GLY A 1 357 ? -4.457 0.121 12.539 1 90.12 357 GLY A N 1
ATOM 2805 C CA . GLY A 1 357 ? -5.102 -0.846 11.664 1 90.12 357 GLY A CA 1
ATOM 2806 C C . GLY A 1 357 ? -4.254 -1.222 10.461 1 90.12 357 GLY A C 1
ATOM 2807 O O . GLY A 1 357 ? -4.191 -2.393 10.086 1 90.12 357 GLY A O 1
ATOM 2808 N N . GLY B 1 1 ? -3.648 -5.457 7.609 1 86.31 1 GLY B N 1
ATOM 2809 C CA . GLY B 1 1 ? -2.594 -4.461 7.531 1 86.31 1 GLY B CA 1
ATOM 2810 C C . GLY B 1 1 ? -1.257 -5.039 7.105 1 86.31 1 GLY B C 1
ATOM 2811 O O . GLY B 1 1 ? -1.207 -6.074 6.438 1 86.31 1 GLY B O 1
ATOM 2812 N N . ARG B 1 2 ? -0.249 -4.527 7.41 1 91.5 2 ARG B N 1
ATOM 2813 C CA . ARG B 1 2 ? 1.09 -4.863 6.938 1 91.5 2 ARG B CA 1
ATOM 2814 C C . ARG B 1 2 ? 1.581 -6.164 7.559 1 91.5 2 ARG B C 1
ATOM 2816 O O . ARG B 1 2 ? 2.176 -7 6.875 1 91.5 2 ARG B O 1
ATOM 2823 N N . LEU B 1 3 ? 1.2 -6.312 8.797 1 95.69 3 LEU B N 1
ATOM 2824 C CA . LEU B 1 3 ? 1.569 -7.566 9.438 1 95.69 3 LEU B CA 1
ATOM 2825 C C . LEU B 1 3 ? 0.813 -8.734 8.82 1 95.69 3 LEU B C 1
ATOM 2827 O O . LEU B 1 3 ? 1.373 -9.82 8.656 1 95.69 3 LEU B O 1
ATOM 2831 N N . GLY B 1 4 ? -0.472 -8.492 8.508 1 95.44 4 GLY B N 1
ATOM 2832 C CA . GLY B 1 4 ? -1.21 -9.539 7.812 1 95.44 4 GLY B CA 1
ATOM 2833 C C . GLY B 1 4 ? -0.563 -9.961 6.504 1 95.44 4 GLY B C 1
ATOM 2834 O O . GLY B 1 4 ? -0.528 -11.148 6.18 1 95.44 4 GLY B O 1
ATOM 2835 N N . LEU B 1 5 ? -0.03 -9.031 5.781 1 94.38 5 LEU B N 1
ATOM 2836 C CA . LEU B 1 5 ? 0.619 -9.305 4.504 1 94.38 5 LEU B CA 1
ATOM 2837 C C . LEU B 1 5 ? 1.881 -10.141 4.707 1 94.38 5 LEU B C 1
ATOM 2839 O O . LEU B 1 5 ? 2.133 -11.086 3.955 1 94.38 5 LEU B O 1
ATOM 2843 N N . VAL B 1 6 ? 2.684 -9.773 5.684 1 94.19 6 VAL B N 1
ATOM 2844 C CA . VAL B 1 6 ? 3.934 -10.484 5.914 1 94.19 6 VAL B CA 1
ATOM 2845 C C . VAL B 1 6 ? 3.637 -11.906 6.387 1 94.19 6 VAL B C 1
ATOM 2847 O O . VAL B 1 6 ? 4.301 -12.859 5.969 1 94.19 6 VAL B O 1
ATOM 2850 N N . PHE B 1 7 ? 2.629 -12.039 7.262 1 95.06 7 PHE B N 1
ATOM 2851 C CA . PHE B 1 7 ? 2.25 -13.383 7.691 1 95.06 7 PHE B CA 1
ATOM 2852 C C . PHE B 1 7 ? 1.783 -14.219 6.508 1 95.06 7 PHE B C 1
ATOM 2854 O O . PHE B 1 7 ? 2.061 -15.414 6.441 1 95.06 7 PHE B O 1
ATOM 2861 N N . ARG B 1 8 ? 1.097 -13.609 5.598 1 93.5 8 ARG B N 1
ATOM 2862 C CA . ARG B 1 8 ? 0.691 -14.328 4.398 1 93.5 8 ARG B CA 1
ATOM 2863 C C . ARG B 1 8 ? 1.905 -14.789 3.6 1 93.5 8 ARG B C 1
ATOM 2865 O O . ARG B 1 8 ? 1.951 -15.93 3.133 1 93.5 8 ARG B O 1
ATOM 2872 N N . SER B 1 9 ? 2.883 -13.953 3.475 1 89.88 9 SER B N 1
ATOM 2873 C CA . SER B 1 9 ? 4.098 -14.289 2.736 1 89.88 9 SER B CA 1
ATOM 2874 C C . SER B 1 9 ? 4.863 -15.422 3.41 1 89.88 9 SER B C 1
ATOM 2876 O O . SER B 1 9 ? 5.504 -16.234 2.736 1 89.88 9 SER B O 1
ATOM 2878 N N . LEU B 1 10 ? 4.715 -15.469 4.73 1 91.69 10 LEU B N 1
ATOM 2879 C CA . LEU B 1 10 ? 5.402 -16.484 5.512 1 91.69 10 LEU B CA 1
ATOM 2880 C C . LEU B 1 10 ? 4.633 -17.812 5.484 1 91.69 10 LEU B C 1
ATOM 2882 O O . LEU B 1 10 ? 5.117 -18.828 5.984 1 91.69 10 LEU B O 1
ATOM 2886 N N . GLY B 1 11 ? 3.467 -17.781 4.93 1 90.5 11 GLY B N 1
ATOM 2887 C CA . GLY B 1 11 ? 2.635 -18.969 4.887 1 90.5 11 GLY B CA 1
ATOM 2888 C C . GLY B 1 11 ? 1.82 -19.172 6.148 1 90.5 11 GLY B C 1
ATOM 2889 O O . GLY B 1 11 ? 1.214 -20.234 6.336 1 90.5 11 GLY B O 1
ATOM 2890 N N . GLU B 1 12 ? 1.888 -18.25 7.023 1 94.38 12 GLU B N 1
ATOM 2891 C CA . GLU B 1 12 ? 1.078 -18.281 8.242 1 94.38 12 GLU B CA 1
ATOM 2892 C C . GLU B 1 12 ? -0.299 -17.672 8.008 1 94.38 12 GLU B C 1
ATOM 2894 O O . GLU B 1 12 ? -0.642 -16.656 8.609 1 94.38 12 GLU B O 1
ATOM 2899 N N . TYR B 1 13 ? -1.113 -18.312 7.285 1 94.81 13 TYR B N 1
ATOM 2900 C CA . TYR B 1 13 ? -2.35 -17.766 6.738 1 94.81 13 TYR B CA 1
ATOM 2901 C C . TYR B 1 13 ? -3.367 -17.5 7.844 1 94.81 13 TYR B C 1
ATOM 2903 O O . TYR B 1 13 ? -4.113 -16.531 7.797 1 94.81 13 TYR B O 1
ATOM 2911 N N . GLN B 1 14 ? -3.381 -18.406 8.805 1 94.94 14 GLN B N 1
ATOM 2912 C CA . GLN B 1 14 ? -4.328 -18.188 9.898 1 94.94 14 GLN B CA 1
ATOM 2913 C C . GLN B 1 14 ? -4 -16.906 10.672 1 94.94 14 GLN B C 1
ATOM 2915 O O . GLN B 1 14 ? -4.898 -16.156 11.047 1 94.94 14 GLN B O 1
ATOM 2920 N N . LYS B 1 15 ? -2.748 -16.719 10.938 1 94.94 15 LYS B N 1
ATOM 2921 C CA . LYS B 1 15 ? -2.34 -15.492 11.609 1 94.94 15 LYS B CA 1
ATOM 2922 C C . LYS B 1 15 ? -2.629 -14.273 10.734 1 94.94 15 LYS B C 1
ATOM 2924 O O . LYS B 1 15 ? -3.057 -13.227 11.234 1 94.94 15 LYS B O 1
ATOM 2929 N N . ALA B 1 16 ? -2.316 -14.375 9.406 1 97.06 16 ALA B N 1
ATOM 2930 C CA . ALA B 1 16 ? -2.646 -13.305 8.469 1 97.06 16 ALA B CA 1
ATOM 2931 C C . ALA B 1 16 ? -4.121 -12.93 8.57 1 97.06 16 ALA B C 1
ATOM 2933 O O . ALA B 1 16 ? -4.469 -11.75 8.633 1 97.06 16 ALA B O 1
ATOM 2934 N N . LYS B 1 17 ? -4.984 -13.914 8.609 1 96.75 17 LYS B N 1
ATOM 2935 C CA . LYS B 1 17 ? -6.426 -13.703 8.719 1 96.75 17 LYS B CA 1
ATOM 2936 C C . LYS B 1 17 ? -6.773 -12.93 9.992 1 96.75 17 LYS B C 1
ATOM 2938 O O . LYS B 1 17 ? -7.543 -11.969 9.953 1 96.75 17 LYS B O 1
ATOM 2943 N N . GLU B 1 18 ? -6.188 -13.367 11.117 1 96.88 18 GLU B N 1
ATOM 2944 C CA . GLU B 1 18 ? -6.453 -12.719 12.391 1 96.88 18 GLU B CA 1
ATOM 2945 C C . GLU B 1 18 ? -6.078 -11.242 12.352 1 96.88 18 GLU B C 1
ATOM 2947 O O . GLU B 1 18 ? -6.84 -10.391 12.812 1 96.88 18 GLU B O 1
ATOM 2952 N N . TYR B 1 19 ? -4.945 -10.984 11.859 1 97.38 19 TYR B N 1
ATOM 2953 C CA . TYR B 1 19 ? -4.473 -9.602 11.828 1 97.38 19 TYR B CA 1
ATOM 2954 C C . TYR B 1 19 ? -5.332 -8.758 10.898 1 97.38 19 TYR B C 1
ATOM 2956 O O . TYR B 1 19 ? -5.629 -7.598 11.195 1 97.38 19 TYR B O 1
ATOM 2964 N N . HIS B 1 20 ? -5.762 -9.25 9.758 1 97.5 20 HIS B N 1
ATOM 2965 C CA . HIS B 1 20 ? -6.629 -8.5 8.859 1 97.5 20 HIS B CA 1
ATOM 2966 C C . HIS B 1 20 ? -8.016 -8.297 9.469 1 97.5 20 HIS B C 1
ATOM 2968 O O . HIS B 1 20 ? -8.656 -7.273 9.234 1 97.5 20 HIS B O 1
ATOM 2974 N N . GLU B 1 21 ? -8.461 -9.328 10.219 1 97.88 21 GLU B N 1
ATOM 2975 C CA . GLU B 1 21 ? -9.734 -9.164 10.914 1 97.88 21 GLU B CA 1
ATOM 2976 C C . GLU B 1 21 ? -9.656 -8.055 11.953 1 97.88 21 GLU B C 1
ATOM 2978 O O . GLU B 1 21 ? -10.602 -7.277 12.109 1 97.88 21 GLU B O 1
ATOM 2983 N N . LYS B 1 22 ? -8.555 -8.008 12.672 1 97.19 22 LYS B N 1
ATOM 2984 C CA . LYS B 1 22 ? -8.359 -6.918 13.625 1 97.19 22 LYS B CA 1
ATOM 2985 C C . LYS B 1 22 ? -8.344 -5.566 12.922 1 97.19 22 LYS B C 1
ATOM 2987 O O . LYS B 1 22 ? -8.945 -4.602 13.398 1 97.19 22 LYS B O 1
ATOM 2992 N N . ALA B 1 23 ? -7.641 -5.477 11.82 1 97.12 23 ALA B N 1
ATOM 2993 C CA . ALA B 1 23 ? -7.574 -4.242 11.039 1 97.12 23 ALA B CA 1
ATOM 2994 C C . ALA B 1 23 ? -8.953 -3.842 10.531 1 97.12 23 ALA B C 1
ATOM 2996 O O . ALA B 1 23 ? -9.297 -2.656 10.5 1 97.12 23 ALA B O 1
ATOM 2997 N N . LEU B 1 24 ? -9.719 -4.781 10.031 1 97.56 24 LEU B N 1
ATOM 2998 C CA . LEU B 1 24 ? -11.07 -4.52 9.555 1 97.56 24 LEU B CA 1
ATOM 2999 C C . LEU B 1 24 ? -11.938 -3.955 10.672 1 97.56 24 LEU B C 1
ATOM 3001 O O . LEU B 1 24 ? -12.703 -3.012 10.453 1 97.56 24 LEU B O 1
ATOM 3005 N N . ALA B 1 25 ? -11.836 -4.551 11.828 1 97.56 25 ALA B N 1
ATOM 3006 C CA . ALA B 1 25 ? -12.602 -4.07 12.969 1 97.56 25 ALA B CA 1
ATOM 3007 C C . ALA B 1 25 ? -12.273 -2.615 13.281 1 97.56 25 ALA B C 1
ATOM 3009 O O . ALA B 1 25 ? -13.164 -1.812 13.555 1 97.56 25 ALA B O 1
ATOM 3010 N N . ILE B 1 26 ? -11.016 -2.307 13.234 1 96.12 26 ILE B N 1
ATOM 3011 C CA . ILE B 1 26 ? -10.586 -0.941 13.516 1 96.12 26 ILE B CA 1
ATOM 3012 C C . ILE B 1 26 ? -11.133 0 12.438 1 96.12 26 ILE B C 1
ATOM 3014 O O . ILE B 1 26 ? -11.68 1.061 12.758 1 96.12 26 ILE B O 1
ATOM 3018 N N . ALA B 1 27 ? -10.953 -0.303 11.156 1 96.31 27 ALA B N 1
ATOM 3019 C CA . ALA B 1 27 ? -11.453 0.533 10.07 1 96.31 27 ALA B CA 1
ATOM 3020 C C . ALA B 1 27 ? -12.945 0.799 10.227 1 96.31 27 ALA B C 1
ATOM 3022 O O . ALA B 1 27 ? -13.414 1.92 10.008 1 96.31 27 ALA B O 1
ATOM 3023 N N . THR B 1 28 ? -13.672 -0.226 10.594 1 96 28 THR B N 1
ATOM 3024 C CA . THR B 1 28 ? -15.109 -0.087 10.812 1 96 28 THR B CA 1
ATOM 3025 C C . THR B 1 28 ? -15.398 0.828 12 1 96 28 THR B C 1
ATOM 3027 O O . THR B 1 28 ? -16.266 1.69 11.93 1 96 28 THR B O 1
ATOM 3030 N N . GLU B 1 29 ? -14.633 0.646 13.055 1 94.69 29 GLU B N 1
ATOM 3031 C CA . GLU B 1 29 ? -14.812 1.436 14.266 1 94.69 29 GLU B CA 1
ATOM 3032 C C . GLU B 1 29 ? -14.609 2.924 13.992 1 94.69 29 GLU B C 1
ATOM 3034 O O . GLU B 1 29 ? -15.391 3.756 14.461 1 94.69 29 GLU B O 1
ATOM 3039 N N . ILE B 1 30 ? -13.648 3.221 13.18 1 93.88 30 ILE B N 1
ATOM 3040 C CA . ILE B 1 30 ? -13.305 4.629 13.016 1 93.88 30 ILE B CA 1
ATOM 3041 C C . ILE B 1 30 ? -14.031 5.199 11.797 1 93.88 30 ILE B C 1
ATOM 3043 O O . ILE B 1 30 ? -13.93 6.395 11.516 1 93.88 30 ILE B O 1
ATOM 3047 N N . GLY B 1 31 ? -14.75 4.359 11.062 1 93.38 31 GLY B N 1
ATOM 3048 C CA . GLY B 1 31 ? -15.555 4.801 9.93 1 93.38 31 GLY B CA 1
ATOM 3049 C C . GLY B 1 31 ? -14.742 5.027 8.672 1 93.38 31 GLY B C 1
ATOM 3050 O O . GLY B 1 31 ? -15.141 5.801 7.797 1 93.38 31 GLY B O 1
ATOM 3051 N N . ASP B 1 32 ? -13.562 4.473 8.586 1 94.12 32 ASP B N 1
ATOM 3052 C CA . ASP B 1 32 ? -12.711 4.539 7.406 1 94.12 32 ASP B CA 1
ATOM 3053 C C . ASP B 1 32 ? -13.18 3.568 6.324 1 94.12 32 ASP B C 1
ATOM 3055 O O . ASP B 1 32 ? -12.695 2.438 6.246 1 94.12 32 ASP B O 1
ATOM 3059 N N . ARG B 1 33 ? -14.062 4.016 5.457 1 95.81 33 ARG B N 1
ATOM 3060 C CA . ARG B 1 33 ? -14.719 3.16 4.473 1 95.81 33 ARG B CA 1
ATOM 3061 C C . ARG B 1 33 ? -13.711 2.615 3.463 1 95.81 33 ARG B C 1
ATOM 3063 O O . ARG B 1 33 ? -13.797 1.451 3.064 1 95.81 33 ARG B O 1
ATOM 3070 N N . GLU B 1 34 ? -12.812 3.404 3.055 1 94.25 34 GLU B N 1
ATOM 3071 C CA . GLU B 1 34 ? -11.758 2.943 2.152 1 94.25 34 GLU B CA 1
ATOM 3072 C C . GLU B 1 34 ? -10.914 1.851 2.801 1 94.25 34 GLU B C 1
ATOM 3074 O O . GLU B 1 34 ? -10.609 0.839 2.166 1 94.25 34 GLU B O 1
ATOM 3079 N N . GLY B 1 35 ? -10.586 2.094 4.078 1 95.56 35 GLY B N 1
ATOM 3080 C CA . GLY B 1 35 ? -9.844 1.091 4.828 1 95.56 35 GLY B CA 1
ATOM 3081 C C . GLY B 1 35 ? -10.594 -0.223 4.965 1 95.56 35 GLY B C 1
ATOM 3082 O O . GLY B 1 35 ? -10 -1.296 4.855 1 95.56 35 GLY B O 1
ATOM 3083 N N . GLU B 1 36 ? -11.906 -0.109 5.184 1 96.81 36 GLU B N 1
ATOM 3084 C CA . GLU B 1 36 ? -12.75 -1.301 5.262 1 96.81 36 GLU B CA 1
ATOM 3085 C C . GLU B 1 36 ? -12.688 -2.104 3.963 1 96.81 36 GLU B C 1
ATOM 3087 O O . GLU B 1 36 ? -12.484 -3.318 3.988 1 96.81 36 GLU B O 1
ATOM 3092 N N . GLY B 1 37 ? -12.828 -1.391 2.881 1 97.06 37 GLY B N 1
ATOM 3093 C CA . GLY B 1 37 ? -12.734 -2.053 1.589 1 97.06 37 GLY B CA 1
ATOM 3094 C C . GLY B 1 37 ? -11.406 -2.748 1.37 1 97.06 37 GLY B C 1
ATOM 3095 O O . GLY B 1 37 ? -11.367 -3.893 0.913 1 97.06 37 GLY B O 1
ATOM 3096 N N . ARG B 1 38 ? -10.328 -2.168 1.738 1 96.12 38 ARG B N 1
ATOM 3097 C CA . ARG B 1 38 ? -8.992 -2.729 1.579 1 96.12 38 ARG B CA 1
ATOM 3098 C C . ARG B 1 38 ? -8.82 -3.994 2.414 1 96.12 38 ARG B C 1
ATOM 3100 O O . ARG B 1 38 ? -8.195 -4.957 1.972 1 96.12 38 ARG B O 1
ATOM 3107 N N . ARG B 1 39 ? -9.32 -3.926 3.574 1 97.81 39 ARG B N 1
ATOM 3108 C CA . ARG B 1 39 ? -9.18 -5.074 4.461 1 97.81 39 ARG B CA 1
ATOM 3109 C C . ARG B 1 39 ? -9.992 -6.262 3.955 1 97.81 39 ARG B C 1
ATOM 3111 O O . ARG B 1 39 ? -9.555 -7.41 4.062 1 97.81 39 ARG B O 1
ATOM 3118 N N . TYR B 1 40 ? -11.195 -5.961 3.41 1 98.31 40 TYR B N 1
ATOM 3119 C CA . TYR B 1 40 ? -11.93 -7.039 2.758 1 98.31 40 TYR B CA 1
ATOM 3120 C C . TYR B 1 40 ? -11.117 -7.645 1.619 1 98.31 40 TYR B C 1
ATOM 3122 O O . TYR B 1 40 ? -11.062 -8.867 1.467 1 98.31 40 TYR B O 1
ATOM 3130 N N . GLY B 1 41 ? -10.477 -6.801 0.848 1 97.56 41 GLY B N 1
ATOM 3131 C CA . GLY B 1 41 ? -9.609 -7.289 -0.216 1 97.56 41 GLY B CA 1
ATOM 3132 C C . GLY B 1 41 ? -8.469 -8.148 0.29 1 97.56 41 GLY B C 1
ATOM 3133 O O . GLY B 1 41 ? -8.18 -9.203 -0.277 1 97.56 41 GLY B O 1
ATOM 3134 N N . ASN B 1 42 ? -7.836 -7.715 1.376 1 97.25 42 ASN B N 1
ATOM 3135 C CA . ASN B 1 42 ? -6.734 -8.469 1.968 1 97.25 42 ASN B CA 1
ATOM 3136 C C . ASN B 1 42 ? -7.195 -9.828 2.473 1 97.25 42 ASN B C 1
ATOM 3138 O O . ASN B 1 42 ? -6.492 -10.828 2.312 1 97.25 42 ASN B O 1
ATOM 3142 N N . LEU B 1 43 ? -8.375 -9.797 3.053 1 98.19 43 LEU B N 1
ATOM 3143 C CA . LEU B 1 43 ? -8.938 -11.062 3.514 1 98.19 43 LEU B CA 1
ATOM 3144 C C . LEU B 1 43 ? -9.258 -11.969 2.334 1 98.19 43 LEU B C 1
ATOM 3146 O O . LEU B 1 43 ? -9.039 -13.188 2.402 1 98.19 43 LEU B O 1
ATOM 3150 N N . GLY B 1 44 ? -9.781 -11.359 1.272 1 97.88 44 GLY B N 1
ATOM 3151 C CA . GLY B 1 44 ? -9.977 -12.141 0.062 1 97.88 44 GLY B CA 1
ATOM 3152 C C . GLY B 1 44 ? -8.711 -12.836 -0.407 1 97.88 44 GLY B C 1
ATOM 3153 O O . GLY B 1 44 ? -8.742 -14.008 -0.771 1 97.88 44 GLY B O 1
ATOM 3154 N N . ASN B 1 45 ? -7.605 -12.164 -0.366 1 96.44 45 ASN B N 1
ATOM 3155 C CA . ASN B 1 45 ? -6.324 -12.734 -0.76 1 96.44 45 ASN B CA 1
ATOM 3156 C C . ASN B 1 45 ? -5.906 -13.875 0.166 1 96.44 45 ASN B C 1
ATOM 3158 O O . ASN B 1 45 ? -5.32 -14.859 -0.282 1 96.44 45 ASN B O 1
ATOM 3162 N N . VAL B 1 46 ? -6.137 -13.719 1.435 1 96.81 46 VAL B N 1
ATOM 3163 C CA . VAL B 1 46 ? -5.801 -14.766 2.391 1 96.81 46 VAL B CA 1
ATOM 3164 C C . VAL B 1 46 ? -6.621 -16.016 2.09 1 96.81 46 VAL B C 1
ATOM 3166 O O . VAL B 1 46 ? -6.086 -17.125 2.059 1 96.81 46 VAL B O 1
ATOM 3169 N N . PHE B 1 47 ? -7.914 -15.773 1.865 1 96.88 47 PHE B N 1
ATOM 3170 C CA . PHE B 1 47 ? -8.766 -16.922 1.555 1 96.88 47 PHE B CA 1
ATOM 3171 C C . PHE B 1 47 ? -8.336 -17.578 0.248 1 96.88 47 PHE B C 1
ATOM 3173 O O . PHE B 1 47 ? -8.414 -18.797 0.107 1 96.88 47 PHE B O 1
ATOM 3180 N N . ASP B 1 48 ? -7.914 -16.797 -0.667 1 95.38 48 ASP B N 1
ATOM 3181 C CA . ASP B 1 48 ? -7.352 -17.344 -1.896 1 95.38 48 ASP B CA 1
ATOM 3182 C C . ASP B 1 48 ? -6.152 -18.234 -1.601 1 95.38 48 ASP B C 1
ATOM 3184 O O . ASP B 1 48 ? -6.043 -19.344 -2.145 1 95.38 48 ASP B O 1
ATOM 3188 N N . SER B 1 49 ? -5.281 -17.812 -0.757 1 92.06 49 SER B N 1
ATOM 3189 C CA . SER B 1 49 ? -4.09 -18.578 -0.395 1 92.06 49 SER B CA 1
ATOM 3190 C C . SER B 1 49 ? -4.453 -19.859 0.331 1 92.06 49 SER B C 1
ATOM 3192 O O . SER B 1 49 ? -3.742 -20.859 0.223 1 92.06 49 SER B O 1
ATOM 3194 N N . LEU B 1 50 ? -5.586 -19.812 1 1 93.69 50 LEU B N 1
ATOM 3195 C CA . LEU B 1 50 ? -6.055 -20.984 1.738 1 93.69 50 LEU B CA 1
ATOM 3196 C C . LEU B 1 50 ? -6.77 -21.953 0.813 1 93.69 50 LEU B C 1
ATOM 3198 O O . LEU B 1 50 ? -7.098 -23.078 1.219 1 93.69 50 LEU B O 1
ATOM 3202 N N . GLY B 1 51 ? -7.027 -21.547 -0.379 1 91.12 51 GLY B N 1
ATOM 3203 C CA . GLY B 1 51 ? -7.766 -22.375 -1.32 1 91.12 51 GLY B CA 1
ATOM 3204 C C . GLY B 1 51 ? -9.266 -22.281 -1.143 1 91.12 51 GLY B C 1
ATOM 3205 O O . GLY B 1 51 ? -10.016 -23.094 -1.689 1 91.12 51 GLY B O 1
ATOM 3206 N N . GLU B 1 52 ? -9.703 -21.391 -0.319 1 93.69 52 GLU B N 1
ATOM 3207 C CA . GLU B 1 52 ? -11.125 -21.141 -0.129 1 93.69 52 GLU B CA 1
ATOM 3208 C C . GLU B 1 52 ? -11.633 -20.094 -1.115 1 93.69 52 GLU B C 1
ATOM 3210 O O . GLU B 1 52 ? -12.031 -18.984 -0.714 1 93.69 52 GLU B O 1
ATOM 3215 N N . TYR B 1 53 ? -11.773 -20.422 -2.312 1 94.88 53 TYR B N 1
ATOM 3216 C CA . TYR B 1 53 ? -11.945 -19.484 -3.424 1 94.88 53 TYR B CA 1
ATOM 3217 C C . TYR B 1 53 ? -13.336 -18.859 -3.389 1 94.88 53 TYR B C 1
ATOM 3219 O O . TYR B 1 53 ? -13.508 -17.703 -3.777 1 94.88 53 TYR B O 1
ATOM 3227 N N . GLN B 1 54 ? -14.32 -19.609 -2.959 1 94.88 54 GLN B N 1
ATOM 3228 C CA . GLN B 1 54 ? -15.648 -19.016 -2.865 1 94.88 54 GLN B CA 1
ATOM 3229 C C . GLN B 1 54 ? -15.68 -17.875 -1.85 1 94.88 54 GLN B C 1
ATOM 3231 O O . GLN B 1 54 ? -16.297 -16.828 -2.088 1 94.88 54 GLN B O 1
ATOM 3236 N N . LYS B 1 55 ? -15.047 -18.125 -0.745 1 95.75 55 LYS B N 1
ATOM 3237 C CA . LYS B 1 55 ? -14.945 -17.062 0.245 1 95.75 55 LYS B CA 1
ATOM 3238 C C . LYS B 1 55 ? -14.109 -15.891 -0.284 1 95.75 55 LYS B C 1
ATOM 3240 O O . LYS B 1 55 ? -14.438 -14.727 -0.042 1 95.75 55 LYS B O 1
ATOM 3245 N N . ALA B 1 56 ? -12.992 -16.203 -0.947 1 97.69 56 ALA B N 1
ATOM 3246 C CA . ALA B 1 56 ? -12.188 -15.156 -1.574 1 97.69 56 ALA B CA 1
ATOM 3247 C C . ALA B 1 56 ? -13.039 -14.273 -2.482 1 97.69 56 ALA B C 1
ATOM 3249 O O . ALA B 1 56 ? -12.977 -13.047 -2.404 1 97.69 56 ALA B O 1
ATOM 3250 N N . LYS B 1 57 ? -13.883 -14.898 -3.283 1 97.06 57 LYS B N 1
ATOM 3251 C CA . LYS B 1 57 ? -14.766 -14.18 -4.195 1 97.06 57 LYS B CA 1
ATOM 3252 C C . LYS B 1 57 ? -15.711 -13.258 -3.432 1 97.06 57 LYS B C 1
ATOM 3254 O O . LYS B 1 57 ? -15.867 -12.086 -3.785 1 97.06 57 LYS B O 1
ATOM 3259 N N . GLU B 1 58 ? -16.328 -13.844 -2.402 1 97.75 58 GLU B N 1
ATOM 3260 C CA . GLU B 1 58 ? -17.266 -13.062 -1.6 1 97.75 58 GLU B CA 1
ATOM 3261 C C . GLU B 1 58 ? -16.594 -11.812 -1.024 1 97.75 58 GLU B C 1
ATOM 3263 O O . GLU B 1 58 ? -17.172 -10.727 -1.061 1 97.75 58 GLU B O 1
ATOM 3268 N N . TYR B 1 59 ? -15.445 -11.992 -0.512 1 98.5 59 TYR B N 1
ATOM 3269 C CA . TYR B 1 59 ? -14.758 -10.883 0.145 1 98.5 59 TYR B CA 1
ATOM 3270 C C . TYR B 1 59 ? -14.281 -9.859 -0.875 1 98.5 59 TYR B C 1
ATOM 3272 O O . TYR B 1 59 ? -14.344 -8.648 -0.627 1 98.5 59 TYR B O 1
ATOM 3280 N N . HIS B 1 60 ? -13.812 -10.258 -2.012 1 98.38 60 HIS B N 1
ATOM 3281 C CA . HIS B 1 60 ? -13.453 -9.32 -3.066 1 98.38 60 HIS B CA 1
ATOM 3282 C C . HIS B 1 60 ? -14.68 -8.578 -3.59 1 98.38 60 HIS B C 1
ATOM 3284 O O . HIS B 1 60 ? -14.594 -7.41 -3.969 1 98.38 60 HIS B O 1
ATOM 3290 N N . GLU B 1 61 ? -15.82 -9.289 -3.643 1 98.56 61 GLU B N 1
ATOM 3291 C CA . GLU B 1 61 ? -17.062 -8.625 -4.051 1 98.56 61 GLU B CA 1
ATOM 3292 C C . GLU B 1 61 ? -17.469 -7.547 -3.055 1 98.56 61 GLU B C 1
ATOM 3294 O O . GLU B 1 61 ? -17.953 -6.48 -3.447 1 98.56 61 GLU B O 1
ATOM 3299 N N . LYS B 1 62 ? -17.266 -7.836 -1.766 1 98.38 62 LYS B N 1
ATOM 3300 C CA . LYS B 1 62 ? -17.531 -6.82 -0.751 1 98.38 62 LYS B CA 1
ATOM 3301 C C . LYS B 1 62 ? -16.609 -5.613 -0.927 1 98.38 62 LYS B C 1
ATOM 3303 O O . LYS B 1 62 ? -17.062 -4.469 -0.835 1 98.38 62 LYS B O 1
ATOM 3308 N N . ALA B 1 63 ? -15.352 -5.867 -1.154 1 98.31 63 ALA B N 1
ATOM 3309 C CA . ALA B 1 63 ? -14.391 -4.793 -1.382 1 98.31 63 ALA B CA 1
ATOM 3310 C C . ALA B 1 63 ? -14.758 -3.979 -2.619 1 98.31 63 ALA B C 1
ATOM 3312 O O . ALA B 1 63 ? -14.656 -2.75 -2.615 1 98.31 63 ALA B O 1
ATOM 3313 N N . LEU B 1 64 ? -15.141 -4.637 -3.668 1 98.38 64 LEU B N 1
ATOM 3314 C CA . LEU B 1 64 ? -15.547 -3.967 -4.898 1 98.38 64 LEU B CA 1
ATOM 3315 C C . LEU B 1 64 ? -16.766 -3.084 -4.664 1 98.38 64 LEU B C 1
ATOM 3317 O O . LEU B 1 64 ? -16.844 -1.971 -5.191 1 98.38 64 LEU B O 1
ATOM 3321 N N . ALA B 1 65 ? -17.719 -3.6 -3.939 1 98.38 65 ALA B N 1
ATOM 3322 C CA . ALA B 1 65 ? -18.922 -2.83 -3.627 1 98.38 65 ALA B CA 1
ATOM 3323 C C . ALA B 1 65 ? -18.562 -1.533 -2.902 1 98.38 65 ALA B C 1
ATOM 3325 O O . ALA B 1 65 ? -19.109 -0.472 -3.215 1 98.38 65 ALA B O 1
ATOM 3326 N N . ILE B 1 66 ? -17.656 -1.642 -1.956 1 97.62 66 ILE B N 1
ATOM 3327 C CA . ILE B 1 66 ? -17.25 -0.462 -1.199 1 97.62 66 ILE B CA 1
ATOM 3328 C C . ILE B 1 66 ? -16.516 0.51 -2.115 1 97.62 66 ILE B C 1
ATOM 3330 O O . ILE B 1 66 ? -16.797 1.712 -2.107 1 97.62 66 ILE B O 1
ATOM 3334 N N . ALA B 1 67 ? -15.547 0.05 -2.883 1 97.25 67 ALA B N 1
ATOM 3335 C CA . ALA B 1 67 ? -14.82 0.909 -3.814 1 97.25 67 ALA B CA 1
ATOM 3336 C C . ALA B 1 67 ? -15.781 1.637 -4.75 1 97.25 67 ALA B C 1
ATOM 3338 O O . ALA B 1 67 ? -15.578 2.812 -5.066 1 97.25 67 ALA B O 1
ATOM 3339 N N . THR B 1 68 ? -16.781 0.949 -5.203 1 97.56 68 THR B N 1
ATOM 3340 C CA . THR B 1 68 ? -17.797 1.543 -6.066 1 97.56 68 THR B CA 1
ATOM 3341 C C . THR B 1 68 ? -18.594 2.611 -5.316 1 97.56 68 THR B C 1
ATOM 3343 O O . THR B 1 68 ? -18.828 3.697 -5.848 1 97.56 68 THR B O 1
ATOM 3346 N N . GLU B 1 69 ? -18.969 2.281 -4.113 1 96.19 69 GLU B N 1
ATOM 3347 C CA . GLU B 1 69 ? -19.766 3.189 -3.283 1 96.19 69 GLU B CA 1
ATOM 3348 C C . GLU B 1 69 ? -19.031 4.508 -3.061 1 96.19 69 GLU B C 1
ATOM 3350 O O . GLU B 1 69 ? -19.625 5.582 -3.172 1 96.19 69 GLU B O 1
ATOM 3355 N N . ILE B 1 70 ? -17.75 4.434 -2.824 1 95.44 70 ILE B N 1
ATOM 3356 C CA . ILE B 1 70 ? -17.047 5.641 -2.422 1 95.44 70 ILE B CA 1
ATOM 3357 C C . ILE B 1 70 ? -16.406 6.301 -3.645 1 95.44 70 ILE B C 1
ATOM 3359 O O . ILE B 1 70 ? -15.805 7.375 -3.539 1 95.44 70 ILE B O 1
ATOM 3363 N N . GLY B 1 71 ? -16.516 5.676 -4.797 1 94.12 71 GLY B N 1
ATOM 3364 C CA . GLY B 1 71 ? -16.016 6.238 -6.043 1 94.12 71 GLY B CA 1
ATOM 3365 C C . GLY B 1 71 ? -14.523 6.074 -6.223 1 94.12 71 GLY B C 1
ATOM 3366 O O . GLY B 1 71 ? -13.883 6.863 -6.922 1 94.12 71 GLY B O 1
ATOM 3367 N N . ASP B 1 72 ? -13.867 5.098 -5.566 1 94.75 72 ASP B N 1
ATOM 3368 C CA . ASP B 1 72 ? -12.445 4.793 -5.656 1 94.75 72 ASP B CA 1
ATOM 3369 C C . ASP B 1 72 ? -12.133 3.971 -6.906 1 94.75 72 ASP B C 1
ATOM 3371 O O . ASP B 1 72 ? -12.172 2.738 -6.867 1 94.75 72 ASP B O 1
ATOM 3375 N N . ARG B 1 73 ? -11.703 4.617 -7.926 1 95.62 73 ARG B N 1
ATOM 3376 C CA . ARG B 1 73 ? -11.5 3.967 -9.211 1 95.62 73 ARG B CA 1
ATOM 3377 C C . ARG B 1 73 ? -10.32 3 -9.156 1 95.62 73 ARG B C 1
ATOM 3379 O O . ARG B 1 73 ? -10.375 1.913 -9.734 1 95.62 73 ARG B O 1
ATOM 3386 N N . GLU B 1 74 ? -9.32 3.359 -8.539 1 94.5 74 GLU B N 1
ATOM 3387 C CA . GLU B 1 74 ? -8.172 2.471 -8.391 1 94.5 74 GLU B CA 1
ATOM 3388 C C . GLU B 1 74 ? -8.547 1.212 -7.613 1 94.5 74 GLU B C 1
ATOM 3390 O O . GLU B 1 74 ? -8.141 0.107 -7.98 1 94.5 74 GLU B O 1
ATOM 3395 N N . GLY B 1 75 ? -9.328 1.449 -6.512 1 95.44 75 GLY B N 1
ATOM 3396 C CA . GLY B 1 75 ? -9.812 0.307 -5.754 1 95.44 75 GLY B CA 1
ATOM 3397 C C . GLY B 1 75 ? -10.672 -0.632 -6.578 1 95.44 75 GLY B C 1
ATOM 3398 O O . GLY B 1 75 ? -10.531 -1.854 -6.484 1 95.44 75 GLY B O 1
ATOM 3399 N N . LYS B 1 76 ? -11.5 -0.062 -7.438 1 96.62 76 LYS B N 1
ATOM 3400 C CA . LYS B 1 76 ? -12.328 -0.868 -8.336 1 96.62 76 LYS B CA 1
ATOM 3401 C C . LYS B 1 76 ? -11.461 -1.698 -9.281 1 96.62 76 LYS B C 1
ATOM 3403 O O . LYS B 1 76 ? -11.68 -2.9 -9.43 1 96.62 76 LYS B O 1
ATOM 3408 N N . ARG B 1 77 ? -10.516 -1.054 -9.844 1 97.31 77 ARG B N 1
ATOM 3409 C CA . ARG B 1 77 ? -9.602 -1.742 -10.75 1 97.31 77 ARG B CA 1
ATOM 3410 C C . ARG B 1 77 ? -8.922 -2.92 -10.062 1 97.31 77 ARG B C 1
ATOM 3412 O O . ARG B 1 77 ? -8.867 -4.02 -10.609 1 97.31 77 ARG B O 1
ATOM 3419 N N . THR B 1 78 ? -8.43 -2.715 -8.883 1 96.88 78 THR B N 1
ATOM 3420 C CA . THR B 1 78 ? -7.723 -3.734 -8.117 1 96.88 78 THR B CA 1
ATOM 3421 C C . THR B 1 78 ? -8.633 -4.926 -7.828 1 96.88 78 THR B C 1
ATOM 3423 O O . THR B 1 78 ? -8.219 -6.078 -7.984 1 96.88 78 THR B O 1
ATOM 3426 N N . GLN B 1 79 ? -9.844 -4.613 -7.461 1 97.94 79 GLN B N 1
ATOM 3427 C CA . GLN B 1 79 ? -10.742 -5.699 -7.086 1 97.94 79 GLN B CA 1
ATOM 3428 C C . GLN B 1 79 ? -11.227 -6.457 -8.32 1 97.94 79 GLN B C 1
ATOM 3430 O O . GLN B 1 79 ? -11.438 -7.672 -8.266 1 97.94 79 GLN B O 1
ATOM 3435 N N . TYR B 1 80 ? -11.414 -5.77 -9.43 1 98.38 80 TYR B N 1
ATOM 3436 C CA . TYR B 1 80 ? -11.672 -6.5 -10.664 1 98.38 80 TYR B CA 1
ATOM 3437 C C . TYR B 1 80 ? -10.523 -7.445 -10.992 1 98.38 80 TYR B C 1
ATOM 3439 O O . TYR B 1 80 ? -10.75 -8.586 -11.398 1 98.38 80 TYR B O 1
ATOM 3447 N N . GLY B 1 81 ? -9.32 -6.98 -10.797 1 97.69 81 GLY B N 1
ATOM 3448 C CA . GLY B 1 81 ? -8.172 -7.84 -11 1 97.69 81 GLY B CA 1
ATOM 3449 C C . GLY B 1 81 ? -8.156 -9.047 -10.078 1 97.69 81 GLY B C 1
ATOM 3450 O O . GLY B 1 81 ? -7.914 -10.172 -10.523 1 97.69 81 GLY B O 1
ATOM 3451 N N . ASN B 1 82 ? -8.438 -8.828 -8.836 1 97.62 82 ASN B N 1
ATOM 3452 C CA . ASN B 1 82 ? -8.445 -9.906 -7.855 1 97.62 82 ASN B CA 1
ATOM 3453 C C . ASN B 1 82 ? -9.523 -10.938 -8.164 1 97.62 82 ASN B C 1
ATOM 3455 O O . ASN B 1 82 ? -9.289 -12.141 -8.07 1 97.62 82 ASN B O 1
ATOM 3459 N N . LEU B 1 83 ? -10.68 -10.383 -8.523 1 98.38 83 LEU B N 1
ATOM 3460 C CA . LEU B 1 83 ? -11.766 -11.281 -8.898 1 98.38 83 LEU B CA 1
ATOM 3461 C C . LEU B 1 83 ? -11.414 -12.062 -10.156 1 98.38 83 LEU B C 1
ATOM 3463 O O . LEU B 1 83 ? -11.695 -13.258 -10.25 1 98.38 83 LEU B O 1
ATOM 3467 N N . GLY B 1 84 ? -10.789 -11.367 -11.094 1 98.12 84 GLY B N 1
ATOM 3468 C CA . GLY B 1 84 ? -10.305 -12.07 -12.266 1 98.12 84 GLY B CA 1
ATOM 3469 C C . GLY B 1 84 ? -9.391 -13.234 -11.93 1 98.12 84 GLY B C 1
ATOM 3470 O O . GLY B 1 84 ? -9.508 -14.312 -12.508 1 98.12 84 GLY B O 1
ATOM 3471 N N . ASN B 1 85 ? -8.516 -13.047 -11 1 96.75 85 ASN B N 1
ATOM 3472 C CA . ASN B 1 85 ? -7.598 -14.102 -10.57 1 96.75 85 ASN B CA 1
ATOM 3473 C C . ASN B 1 85 ? -8.344 -15.258 -9.914 1 96.75 85 ASN B C 1
ATOM 3475 O O . ASN B 1 85 ? -8 -16.422 -10.133 1 96.75 85 ASN B O 1
ATOM 3479 N N . VAL B 1 86 ? -9.297 -14.93 -9.102 1 96.5 86 VAL B N 1
ATOM 3480 C CA . VAL B 1 86 ? -10.078 -15.977 -8.445 1 96.5 86 VAL B CA 1
ATOM 3481 C C . VAL B 1 86 ? -10.805 -16.812 -9.5 1 96.5 86 VAL B C 1
ATOM 3483 O O . VAL B 1 86 ? -10.773 -18.047 -9.453 1 96.5 86 VAL B O 1
ATOM 3486 N N . PHE B 1 87 ? -11.422 -16.109 -10.453 1 96.62 87 PHE B N 1
ATOM 3487 C CA . PHE B 1 87 ? -12.125 -16.828 -11.508 1 96.62 87 PHE B CA 1
ATOM 3488 C C . PHE B 1 87 ? -11.164 -17.672 -12.328 1 96.62 87 PHE B C 1
ATOM 3490 O O . PHE B 1 87 ? -11.516 -18.766 -12.781 1 96.62 87 PHE B O 1
ATOM 3497 N N . LEU B 1 88 ? -10 -17.188 -12.516 1 95.31 88 LEU B N 1
ATOM 3498 C CA . LEU B 1 88 ? -8.984 -17.953 -13.219 1 95.31 88 LEU B CA 1
ATOM 3499 C C . LEU B 1 88 ? -8.68 -19.25 -12.484 1 95.31 88 LEU B C 1
ATOM 3501 O O . LEU B 1 88 ? -8.602 -20.312 -13.102 1 95.31 88 LEU B O 1
ATOM 3505 N N . THR B 1 89 ? -8.539 -19.156 -11.219 1 92 89 THR B N 1
ATOM 3506 C CA . THR B 1 89 ? -8.234 -20.312 -10.398 1 92 89 THR B CA 1
ATOM 3507 C C . THR B 1 89 ? -9.391 -21.297 -10.406 1 92 89 THR B C 1
ATOM 3509 O O . THR B 1 89 ? -9.188 -22.516 -10.375 1 92 89 THR B O 1
ATOM 3512 N N . LEU B 1 90 ? -10.578 -20.797 -10.508 1 92.94 90 LEU B N 1
ATOM 3513 C CA . LEU B 1 90 ? -11.773 -21.625 -10.508 1 92.94 90 LEU B CA 1
ATOM 3514 C C . LEU B 1 90 ? -11.984 -22.281 -11.867 1 92.94 90 LEU B C 1
ATOM 3516 O O . LEU B 1 90 ? -12.859 -23.141 -12.023 1 92.94 90 LEU B O 1
ATOM 3520 N N . GLY B 1 91 ? -11.195 -21.891 -12.867 1 91.5 91 GLY B N 1
ATOM 3521 C CA . GLY B 1 91 ? -11.328 -22.438 -14.211 1 91.5 91 GLY B CA 1
ATOM 3522 C C . GLY B 1 91 ? -12.375 -21.719 -15.047 1 91.5 91 GLY B C 1
ATOM 3523 O O . GLY B 1 91 ? -12.719 -22.188 -16.141 1 91.5 91 GLY B O 1
ATOM 3524 N N . GLU B 1 92 ? -12.922 -20.703 -14.508 1 94.5 92 GLU B N 1
ATOM 3525 C CA . GLU B 1 92 ? -13.867 -19.875 -15.25 1 94.5 92 GLU B CA 1
ATOM 3526 C C . GLU B 1 92 ? -13.133 -18.812 -16.078 1 94.5 92 GLU B C 1
ATOM 3528 O O . GLU B 1 92 ? -13.289 -17.609 -15.836 1 94.5 92 GLU B O 1
ATOM 3533 N N . TYR B 1 93 ? -12.492 -19.203 -17.094 1 95.19 93 TYR B N 1
ATOM 3534 C CA . TYR B 1 93 ? -11.531 -18.375 -17.812 1 95.19 93 TYR B CA 1
ATOM 3535 C C . TYR B 1 93 ? -12.227 -17.234 -18.531 1 95.19 93 TYR B C 1
ATOM 3537 O O . TYR B 1 93 ? -11.688 -16.125 -18.625 1 95.19 93 TYR B O 1
ATOM 3545 N N . GLN B 1 94 ? -13.422 -17.531 -19.094 1 95.44 94 GLN B N 1
ATOM 3546 C CA . GLN B 1 94 ? -14.133 -16.453 -19.781 1 95.44 94 GLN B CA 1
ATOM 3547 C C . GLN B 1 94 ? -14.477 -15.32 -18.828 1 95.44 94 GLN B C 1
ATOM 3549 O O . GLN B 1 94 ? -14.32 -14.148 -19.172 1 95.44 94 GLN B O 1
ATOM 3554 N N . LYS B 1 95 ? -14.922 -15.656 -17.656 1 96.44 95 LYS B N 1
ATOM 3555 C CA . LYS B 1 95 ? -15.211 -14.633 -16.656 1 96.44 95 LYS B CA 1
ATOM 3556 C C . LYS B 1 95 ? -13.93 -13.922 -16.219 1 96.44 95 LYS B C 1
ATOM 3558 O O . LYS B 1 95 ? -13.93 -12.703 -16.031 1 96.44 95 LYS B O 1
ATOM 3563 N N . ALA B 1 96 ? -12.898 -14.688 -15.992 1 97.81 96 ALA B N 1
ATOM 3564 C CA . ALA B 1 96 ? -11.609 -14.094 -15.656 1 97.81 96 ALA B CA 1
ATOM 3565 C C . ALA B 1 96 ? -11.203 -13.047 -16.688 1 97.81 96 ALA B C 1
ATOM 3567 O O . ALA B 1 96 ? -10.773 -11.945 -16.328 1 97.81 96 ALA B O 1
ATOM 3568 N N . LYS B 1 97 ? -11.367 -13.367 -17.953 1 97.5 97 LYS B N 1
ATOM 3569 C CA . LYS B 1 97 ? -11.039 -12.453 -19.047 1 97.5 97 LYS B CA 1
ATOM 3570 C C . LYS B 1 97 ? -11.852 -11.172 -18.953 1 97.5 97 LYS B C 1
ATOM 3572 O O . LYS B 1 97 ? -11.305 -10.07 -19.047 1 97.5 97 LYS B O 1
ATOM 3577 N N . GLU B 1 98 ? -13.164 -11.328 -18.766 1 98.19 98 GLU B N 1
ATOM 3578 C CA . GLU B 1 98 ? -14.047 -10.172 -18.688 1 98.19 98 GLU B CA 1
ATOM 3579 C C . GLU B 1 98 ? -13.641 -9.25 -17.547 1 98.19 98 GLU B C 1
ATOM 3581 O O . GLU B 1 98 ? -13.594 -8.023 -17.703 1 98.19 98 GLU B O 1
ATOM 3586 N N . TYR B 1 99 ? -13.352 -9.82 -16.422 1 98.56 99 TYR B N 1
ATOM 3587 C CA . TYR B 1 99 ? -12.984 -9.031 -15.258 1 98.56 99 TYR B CA 1
ATOM 3588 C C . TYR B 1 99 ? -11.641 -8.336 -15.469 1 98.56 99 TYR B C 1
ATOM 3590 O O . TYR B 1 99 ? -11.469 -7.172 -15.094 1 98.56 99 TYR B O 1
ATOM 3598 N N . HIS B 1 100 ? -10.68 -9 -16.047 1 98.44 100 HIS B N 1
ATOM 3599 C CA . HIS B 1 100 ? -9.391 -8.375 -16.312 1 98.44 100 HIS B CA 1
ATOM 3600 C C . HIS B 1 100 ? -9.508 -7.301 -17.391 1 98.44 100 HIS B C 1
ATOM 3602 O O . HIS B 1 100 ? -8.789 -6.297 -17.359 1 98.44 100 HIS B O 1
ATOM 3608 N N . GLU B 1 101 ? -10.414 -7.512 -18.375 1 98.69 101 GLU B N 1
ATOM 3609 C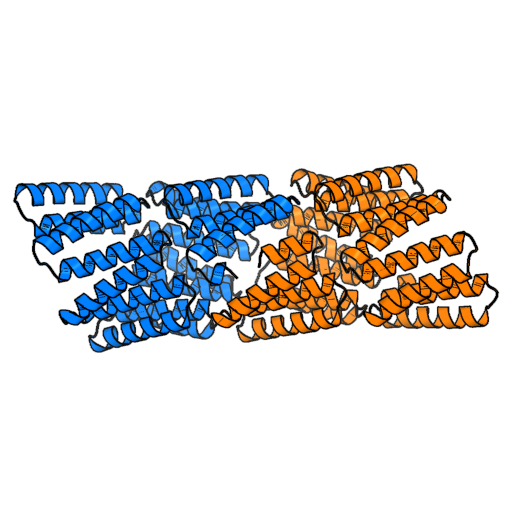 CA . GLU B 1 101 ? -10.664 -6.48 -19.375 1 98.69 101 GLU B CA 1
ATOM 3610 C C . GLU B 1 101 ? -11.258 -5.227 -18.75 1 98.69 101 GLU B C 1
ATOM 3612 O O . GLU B 1 101 ? -10.922 -4.105 -19.141 1 98.69 101 GLU B O 1
ATOM 3617 N N . GLU B 1 102 ? -12.172 -5.465 -17.781 1 98.5 102 GLU B N 1
ATOM 3618 C CA . GLU B 1 102 ? -12.719 -4.324 -17.062 1 98.5 102 GLU B CA 1
ATOM 3619 C C . GLU B 1 102 ? -11.633 -3.596 -16.266 1 98.5 102 GLU B C 1
ATOM 3621 O O . GLU B 1 102 ? -11.594 -2.363 -16.25 1 98.5 102 GLU B O 1
ATOM 3626 N N . ALA B 1 103 ? -10.773 -4.312 -15.578 1 98.31 103 ALA B N 1
ATOM 3627 C CA . ALA B 1 103 ? -9.656 -3.715 -14.852 1 98.31 103 ALA B CA 1
ATOM 3628 C C . ALA B 1 103 ? -8.758 -2.908 -15.781 1 98.31 103 ALA B C 1
ATOM 3630 O O . ALA B 1 103 ? -8.336 -1.804 -15.438 1 98.31 103 ALA B O 1
ATOM 3631 N N . LEU B 1 104 ? -8.461 -3.443 -16.922 1 98.56 104 LEU B N 1
ATOM 3632 C CA . LEU B 1 104 ? -7.617 -2.766 -17.891 1 98.56 104 LEU B CA 1
ATOM 3633 C C . LEU B 1 104 ? -8.266 -1.471 -18.375 1 98.56 104 LEU B C 1
ATOM 3635 O O . LEU B 1 104 ? -7.59 -0.451 -18.516 1 98.56 104 LEU B O 1
ATOM 3639 N N . ALA B 1 105 ? -9.547 -1.527 -18.672 1 98.38 105 ALA B N 1
ATOM 3640 C CA . ALA B 1 105 ? -10.266 -0.335 -19.109 1 98.38 105 ALA B CA 1
ATOM 3641 C C . ALA B 1 105 ? -10.164 0.779 -18.062 1 98.38 105 ALA B C 1
ATOM 3643 O O . ALA B 1 105 ? -9.938 1.94 -18.406 1 98.38 105 ALA B O 1
ATOM 3644 N N . ILE B 1 106 ? -10.328 0.415 -16.797 1 97.5 106 ILE B N 1
ATOM 3645 C CA . ILE B 1 106 ? -10.258 1.403 -15.727 1 97.5 106 ILE B CA 1
ATOM 3646 C C . ILE B 1 106 ? -8.836 1.959 -15.625 1 97.5 106 ILE B C 1
ATOM 3648 O O . ILE B 1 106 ? -8.648 3.172 -15.516 1 97.5 106 ILE B O 1
ATOM 3652 N N . ALA B 1 107 ? -7.812 1.104 -15.617 1 97.44 107 ALA B N 1
ATOM 3653 C CA . ALA B 1 107 ? -6.422 1.553 -15.547 1 97.44 107 ALA B CA 1
ATOM 3654 C C . ALA B 1 107 ? -6.109 2.553 -16.656 1 97.44 107 ALA B C 1
ATOM 3656 O O . ALA B 1 107 ? -5.441 3.562 -16.422 1 97.44 107 ALA B O 1
ATOM 3657 N N . THR B 1 108 ? -6.578 2.266 -17.828 1 97.38 108 THR B N 1
ATOM 3658 C CA . THR B 1 108 ? -6.363 3.143 -18.969 1 97.38 108 THR B CA 1
ATOM 3659 C C . THR B 1 108 ? -7.09 4.469 -18.781 1 97.38 108 THR B C 1
ATOM 3661 O O . THR B 1 108 ? -6.535 5.531 -19.062 1 97.38 108 THR B O 1
ATOM 3664 N N . GLU B 1 109 ? -8.305 4.383 -18.312 1 95.88 109 GLU B N 1
ATOM 3665 C CA . GLU B 1 109 ? -9.125 5.574 -18.109 1 95.88 109 GLU B CA 1
ATOM 3666 C C . GLU B 1 109 ? -8.469 6.531 -17.125 1 95.88 109 GLU B C 1
ATOM 3668 O O . GLU B 1 109 ? -8.453 7.746 -17.328 1 95.88 109 GLU B O 1
ATOM 3673 N N . ILE B 1 110 ? -7.914 5.984 -16.062 1 94.44 110 ILE B N 1
ATOM 3674 C CA . ILE B 1 110 ? -7.426 6.863 -15 1 94.44 110 ILE B CA 1
ATOM 3675 C C . ILE B 1 110 ? -5.961 7.211 -15.25 1 94.44 110 ILE B C 1
ATOM 3677 O O . ILE B 1 110 ? -5.367 8 -14.508 1 94.44 110 ILE B O 1
ATOM 3681 N N . GLY B 1 111 ? -5.367 6.602 -16.266 1 94 111 GLY B N 1
ATOM 3682 C CA . GLY B 1 111 ? -4 6.926 -16.641 1 94 111 GLY B CA 1
ATOM 3683 C C . GLY B 1 111 ? -2.959 6.238 -15.789 1 94 111 GLY B C 1
ATOM 3684 O O . GLY B 1 111 ? -1.84 6.73 -15.641 1 94 111 GLY B O 1
ATOM 3685 N N . ASP B 1 112 ? -3.295 5.195 -15.117 1 94.06 112 ASP B N 1
ATOM 3686 C CA . ASP B 1 112 ? -2.389 4.387 -14.305 1 94.06 112 ASP B CA 1
ATOM 3687 C C . ASP B 1 112 ? -1.584 3.424 -15.18 1 94.06 112 ASP B C 1
ATOM 3689 O O . ASP B 1 112 ? -1.992 2.281 -15.391 1 94.06 112 ASP B O 1
ATOM 3693 N N . ARG B 1 113 ? -0.476 3.869 -15.602 1 95.56 113 ARG B N 1
ATOM 3694 C CA . ARG B 1 113 ? 0.341 3.113 -16.547 1 95.56 113 ARG B CA 1
ATOM 3695 C C . ARG B 1 113 ? 0.836 1.813 -15.922 1 95.56 113 ARG B C 1
ATOM 3697 O O . ARG B 1 113 ? 0.871 0.775 -16.594 1 95.56 113 ARG B O 1
ATOM 3704 N N . LYS B 1 114 ? 1.24 1.824 -14.75 1 93.88 114 LYS B N 1
ATOM 3705 C CA . LYS B 1 114 ? 1.664 0.613 -14.055 1 93.88 114 LYS B CA 1
ATOM 3706 C C . LYS B 1 114 ? 0.526 -0.401 -13.969 1 93.88 114 LYS B C 1
ATOM 3708 O O . LYS B 1 114 ? 0.723 -1.586 -14.25 1 93.88 114 LYS B O 1
ATOM 3713 N N . GLY B 1 115 ? -0.686 0.128 -13.609 1 95.81 115 GLY B N 1
ATOM 3714 C CA . GLY B 1 115 ? -1.862 -0.726 -13.562 1 95.81 115 GLY B CA 1
ATOM 3715 C C . GLY B 1 115 ? -2.205 -1.339 -14.906 1 95.81 115 GLY B C 1
ATOM 3716 O O . GLY B 1 115 ? -2.578 -2.512 -14.984 1 95.81 115 GLY B O 1
ATOM 3717 N N . GLU B 1 116 ? -2.025 -0.542 -15.898 1 97.62 116 GLU B N 1
ATOM 3718 C CA . GLU B 1 116 ? -2.242 -1.046 -17.25 1 97.62 116 GLU B CA 1
ATOM 3719 C C . GLU B 1 116 ? -1.307 -2.211 -17.562 1 97.62 116 GLU B C 1
ATOM 3721 O O . GLU B 1 116 ? -1.73 -3.221 -18.125 1 97.62 116 GLU B O 1
ATOM 3726 N N . GLY B 1 117 ? -0.058 -2.062 -17.203 1 97.31 117 GLY B N 1
ATOM 3727 C CA . GLY B 1 117 ? 0.903 -3.137 -17.391 1 97.31 117 GLY B CA 1
ATOM 3728 C C . GLY B 1 117 ? 0.532 -4.406 -16.656 1 97.31 117 GLY B C 1
ATOM 3729 O O . GLY B 1 117 ? 0.608 -5.504 -17.219 1 97.31 117 GLY B O 1
ATOM 3730 N N . ILE B 1 118 ? 0.135 -4.297 -15.43 1 96.56 118 ILE B N 1
ATOM 3731 C CA . ILE B 1 118 ? -0.251 -5.441 -14.609 1 96.56 118 ILE B CA 1
ATOM 3732 C C . ILE B 1 118 ? -1.453 -6.145 -15.234 1 96.56 118 ILE B C 1
ATOM 3734 O O . ILE B 1 118 ? -1.476 -7.371 -15.344 1 96.56 118 ILE B O 1
ATOM 3738 N N . CYS B 1 119 ? -2.424 -5.336 -15.648 1 97.94 119 CYS B N 1
ATOM 3739 C CA . CYS B 1 119 ? -3.631 -5.898 -16.25 1 97.94 119 CYS B CA 1
ATOM 3740 C C . CYS B 1 119 ? -3.309 -6.652 -17.531 1 97.94 119 CYS B C 1
ATOM 3742 O O . CYS B 1 119 ? -3.859 -7.723 -17.781 1 97.94 119 CYS B O 1
ATOM 3744 N N . ASN B 1 120 ? -2.439 -6.066 -18.312 1 98.56 120 ASN B N 1
ATOM 3745 C CA . ASN B 1 120 ? -2.002 -6.789 -19.516 1 98.56 120 ASN B CA 1
ATOM 3746 C C . ASN B 1 120 ? -1.321 -8.102 -19.156 1 98.56 120 ASN B C 1
ATOM 3748 O O . ASN B 1 120 ? -1.55 -9.125 -19.797 1 98.56 120 ASN B O 1
ATOM 3752 N N . GLY B 1 121 ? -0.493 -8.094 -18.141 1 97.94 121 GLY B N 1
ATOM 3753 C CA . GLY B 1 121 ? 0.114 -9.328 -17.672 1 97.94 121 GLY B CA 1
ATOM 3754 C C . GLY B 1 121 ? -0.905 -10.367 -17.234 1 97.94 121 GLY B C 1
ATOM 3755 O O . GLY B 1 121 ? -0.77 -11.547 -17.562 1 97.94 121 GLY B O 1
ATOM 3756 N N . ASN B 1 122 ? -1.895 -9.945 -16.578 1 97.81 122 ASN B N 1
ATOM 3757 C CA . ASN B 1 122 ? -2.947 -10.844 -16.109 1 97.81 122 ASN B CA 1
ATOM 3758 C C . ASN B 1 122 ? -3.732 -11.43 -17.281 1 97.81 122 ASN B C 1
ATOM 3760 O O . ASN B 1 122 ? -4.117 -12.602 -17.25 1 97.81 122 ASN B O 1
ATOM 3764 N N . LEU B 1 123 ? -3.979 -10.562 -18.25 1 98.56 123 LEU B N 1
ATOM 3765 C CA . LEU B 1 123 ? -4.652 -11.07 -19.438 1 98.56 123 LEU B CA 1
ATOM 3766 C C . LEU B 1 123 ? -3.773 -12.094 -20.156 1 98.56 123 LEU B C 1
ATOM 3768 O O . LEU B 1 123 ? -4.277 -13.078 -20.703 1 98.56 123 LEU B O 1
ATOM 3772 N N . GLY B 1 124 ? -2.463 -11.828 -20.172 1 98.19 124 GLY B N 1
ATOM 3773 C CA . GLY B 1 124 ? -1.562 -12.852 -20.672 1 98.19 124 GLY B CA 1
ATOM 3774 C C . GLY B 1 124 ? -1.737 -14.195 -19.984 1 98.19 124 GLY B C 1
ATOM 3775 O O . GLY B 1 124 ? -1.784 -15.234 -20.641 1 98.19 124 GLY B O 1
ATOM 3776 N N . ASN B 1 125 ? -1.857 -14.203 -18.703 1 96.62 125 ASN B N 1
ATOM 3777 C CA . ASN B 1 125 ? -2.08 -15.422 -17.922 1 96.62 125 ASN B CA 1
ATOM 3778 C C . ASN B 1 125 ? -3.377 -16.109 -18.328 1 96.62 125 ASN B C 1
ATOM 3780 O O . ASN B 1 125 ? -3.432 -17.344 -18.391 1 96.62 125 ASN B O 1
ATOM 3784 N N . VAL B 1 126 ? -4.398 -15.344 -18.547 1 97.12 126 VAL B N 1
ATOM 3785 C CA . VAL B 1 126 ? -5.688 -15.898 -18.922 1 97.12 126 VAL B CA 1
ATOM 3786 C C . VAL B 1 126 ? -5.562 -16.609 -20.281 1 97.12 126 VAL B C 1
ATOM 3788 O O . VAL B 1 126 ? -6.012 -17.75 -20.438 1 97.12 126 VAL B O 1
ATOM 3791 N N . PHE B 1 127 ? -4.949 -15.922 -21.172 1 97.06 127 PHE B N 1
ATOM 3792 C CA . PHE B 1 127 ? -4.824 -16.516 -22.5 1 97.06 127 PHE B CA 1
ATOM 3793 C C . PHE B 1 127 ? -3.916 -17.734 -22.469 1 97.06 127 PHE B C 1
ATOM 3795 O O . PHE B 1 127 ? -4.125 -18.688 -23.219 1 97.06 127 PHE B O 1
ATOM 3802 N N . GLU B 1 128 ? -2.93 -17.703 -21.625 1 95 128 GLU B N 1
ATOM 3803 C CA . GLU B 1 128 ? -2.145 -18.922 -21.422 1 95 128 GLU B CA 1
ATOM 3804 C C . GLU B 1 128 ? -3.023 -20.062 -20.938 1 95 128 GLU B C 1
ATOM 3806 O O . GLU B 1 128 ? -2.861 -21.203 -21.375 1 95 128 GLU B O 1
ATOM 3811 N N . SER B 1 129 ? -3.895 -19.812 -20.062 1 93.06 129 SER B N 1
ATOM 3812 C CA . SER B 1 129 ? -4.773 -20.828 -19.5 1 93.06 129 SER B CA 1
ATOM 3813 C C . SER B 1 129 ? -5.746 -21.359 -20.562 1 93.06 129 SER B C 1
ATOM 3815 O O . SER B 1 129 ? -6.148 -22.516 -20.516 1 93.06 129 SER B O 1
ATOM 3817 N N . PHE B 1 130 ? -6.074 -20.5 -21.562 1 93.19 130 PHE B N 1
ATOM 3818 C CA . PHE B 1 130 ? -6.883 -20.938 -22.703 1 93.19 130 PHE B CA 1
ATOM 3819 C C . PHE B 1 130 ? -6.062 -21.812 -23.641 1 93.19 130 PHE B C 1
ATOM 3821 O O . PHE B 1 130 ? -6.621 -22.516 -24.484 1 93.19 130 PHE B O 1
ATOM 3828 N N . GLY B 1 131 ? -4.758 -21.781 -23.5 1 90.94 131 GLY B N 1
ATOM 3829 C CA . GLY B 1 131 ? -3.875 -22.438 -24.453 1 90.94 131 GLY B CA 1
ATOM 3830 C C . GLY B 1 131 ? -3.562 -21.578 -25.656 1 90.94 131 GLY B C 1
ATOM 3831 O O . GLY B 1 131 ? -3.012 -22.062 -26.656 1 90.94 131 GLY B O 1
ATOM 3832 N N . GLU B 1 132 ? -3.934 -20.344 -25.594 1 93.75 132 GLU B N 1
ATOM 3833 C CA . GLU B 1 132 ? -3.648 -19.391 -26.672 1 93.75 132 GLU B CA 1
ATOM 3834 C C . GLU B 1 132 ? -2.316 -18.688 -26.438 1 93.75 132 GLU B C 1
ATOM 3836 O O . GLU B 1 132 ? -2.281 -17.469 -26.219 1 93.75 132 GLU B O 1
ATOM 3841 N N . TYR B 1 133 ? -1.259 -19.297 -26.609 1 95.25 133 TYR B N 1
ATOM 3842 C CA . TYR B 1 133 ? 0.074 -18.875 -26.203 1 95.25 133 TYR B CA 1
ATOM 3843 C C . TYR B 1 133 ? 0.541 -17.688 -27.031 1 95.25 133 TYR B C 1
ATOM 3845 O O . TYR B 1 133 ? 1.242 -16.797 -26.531 1 95.25 133 TYR B O 1
ATOM 3853 N N . LYS B 1 134 ? 0.224 -17.625 -28.344 1 95.19 134 LYS B N 1
ATOM 3854 C CA . LYS B 1 134 ? 0.617 -16.484 -29.156 1 95.19 134 LYS B CA 1
ATOM 3855 C C . LYS B 1 134 ? -0.022 -15.203 -28.656 1 95.19 134 LYS B C 1
ATOM 3857 O O . LYS B 1 134 ? 0.636 -14.164 -28.594 1 95.19 134 LYS B O 1
ATOM 3862 N N . LYS B 1 135 ? -1.285 -15.336 -28.328 1 96.5 135 LYS B N 1
ATOM 3863 C CA . LYS B 1 135 ? -1.974 -14.172 -27.781 1 96.5 135 LYS B CA 1
ATOM 3864 C C . LYS B 1 135 ? -1.412 -13.797 -26.406 1 96.5 135 LYS B C 1
ATOM 3866 O O . LYS B 1 135 ? -1.293 -12.617 -26.078 1 96.5 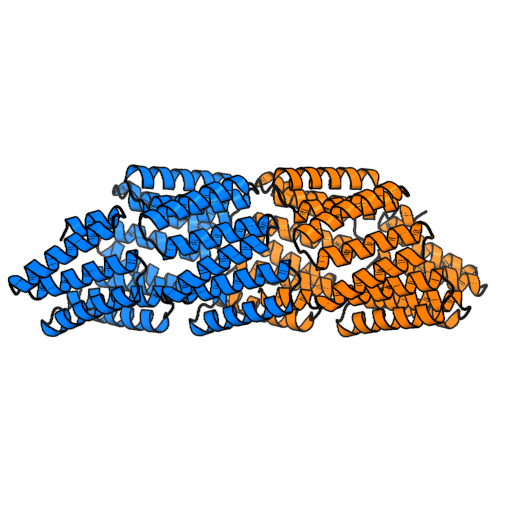135 LYS B O 1
ATOM 3871 N N . ALA B 1 136 ? -1.176 -14.797 -25.562 1 97.62 136 ALA B N 1
ATOM 3872 C CA . ALA B 1 136 ? -0.541 -14.555 -24.266 1 97.62 136 ALA B CA 1
ATOM 3873 C C . ALA B 1 136 ? 0.759 -13.773 -24.438 1 97.62 136 ALA B C 1
ATOM 3875 O O . ALA B 1 136 ? 1.01 -12.805 -23.703 1 97.62 136 ALA B O 1
ATOM 3876 N N . LYS B 1 137 ? 1.54 -14.188 -25.422 1 97.56 137 LYS B N 1
ATOM 3877 C CA . LYS B 1 137 ? 2.811 -13.523 -25.703 1 97.56 137 LYS B CA 1
ATOM 3878 C C . LYS B 1 137 ? 2.598 -12.055 -26.031 1 97.56 137 LYS B C 1
ATOM 3880 O O . LYS B 1 137 ? 3.342 -11.188 -25.562 1 97.56 137 LYS B O 1
ATOM 3885 N N . GLU B 1 138 ? 1.628 -11.773 -26.859 1 98 138 GLU B N 1
ATOM 3886 C CA . GLU B 1 138 ? 1.332 -10.391 -27.234 1 98 138 GLU B CA 1
ATOM 3887 C C . GLU B 1 138 ? 1.049 -9.539 -26 1 98 138 GLU B C 1
ATOM 3889 O O . GLU B 1 138 ? 1.555 -8.422 -25.875 1 98 138 GLU B O 1
ATOM 3894 N N . TYR B 1 139 ? 0.254 -10.07 -25.125 1 98.62 139 TYR B N 1
ATOM 3895 C CA . TYR B 1 139 ? -0.108 -9.32 -23.922 1 98.62 139 TYR B CA 1
ATOM 3896 C C . TYR B 1 139 ? 1.09 -9.172 -23 1 98.62 139 TYR B C 1
ATOM 3898 O O . TYR B 1 139 ? 1.276 -8.117 -22.375 1 98.62 139 TYR B O 1
ATOM 3906 N N . TYR B 1 140 ? 1.902 -10.156 -22.828 1 98.38 140 TYR B N 1
ATOM 3907 C CA . TYR B 1 140 ? 3.105 -10.055 -22.016 1 98.38 140 TYR B CA 1
ATOM 3908 C C . TYR B 1 140 ? 4.082 -9.039 -22.609 1 98.38 140 TYR B C 1
ATOM 3910 O O . TYR B 1 140 ? 4.754 -8.312 -21.875 1 98.38 140 TYR B O 1
ATOM 3918 N N . GLU B 1 141 ? 4.168 -9.047 -23.953 1 98.56 141 GLU B N 1
ATOM 3919 C CA . GLU B 1 141 ? 5.043 -8.078 -24.609 1 98.56 141 GLU B CA 1
ATOM 3920 C C . GLU B 1 141 ? 4.562 -6.652 -24.359 1 98.56 141 GLU B C 1
ATOM 3922 O O . GLU B 1 141 ? 5.375 -5.75 -24.156 1 98.56 141 GLU B O 1
ATOM 3927 N N . LYS B 1 142 ? 3.244 -6.453 -24.406 1 98.44 142 LYS B N 1
ATOM 3928 C CA . LYS B 1 142 ? 2.697 -5.141 -24.078 1 98.44 142 LYS B CA 1
ATOM 3929 C C . LYS B 1 142 ? 3.047 -4.754 -22.641 1 98.44 142 LYS B C 1
ATOM 3931 O O . LYS B 1 142 ? 3.441 -3.615 -22.375 1 98.44 142 LYS B O 1
ATOM 3936 N N . ALA B 1 143 ? 2.873 -5.688 -21.719 1 98.38 143 ALA B N 1
ATOM 3937 C CA . ALA B 1 143 ? 3.184 -5.445 -20.312 1 98.38 143 ALA B CA 1
ATOM 3938 C C . ALA B 1 143 ? 4.668 -5.148 -20.125 1 98.38 143 ALA B C 1
ATOM 3940 O O . ALA B 1 143 ? 5.035 -4.289 -19.328 1 98.38 143 ALA B O 1
ATOM 3941 N N . LEU B 1 144 ? 5.512 -5.859 -20.797 1 98.5 144 LEU B N 1
ATOM 3942 C CA . LEU B 1 144 ? 6.953 -5.645 -20.734 1 98.5 144 LEU B CA 1
ATOM 3943 C C . LEU B 1 144 ? 7.32 -4.25 -21.234 1 98.5 144 LEU B C 1
ATOM 3945 O O . LEU B 1 144 ? 8.148 -3.566 -20.625 1 98.5 144 LEU B O 1
ATOM 3949 N N . ALA B 1 145 ? 6.754 -3.861 -22.375 1 98.44 145 ALA B N 1
ATOM 3950 C CA . ALA B 1 145 ? 7.012 -2.533 -22.922 1 98.44 145 ALA B CA 1
ATOM 3951 C C . ALA B 1 145 ? 6.668 -1.443 -21.906 1 98.44 145 ALA B C 1
ATOM 3953 O O . ALA B 1 145 ? 7.422 -0.482 -21.75 1 98.44 145 ALA B O 1
ATOM 3954 N N . ILE B 1 146 ? 5.535 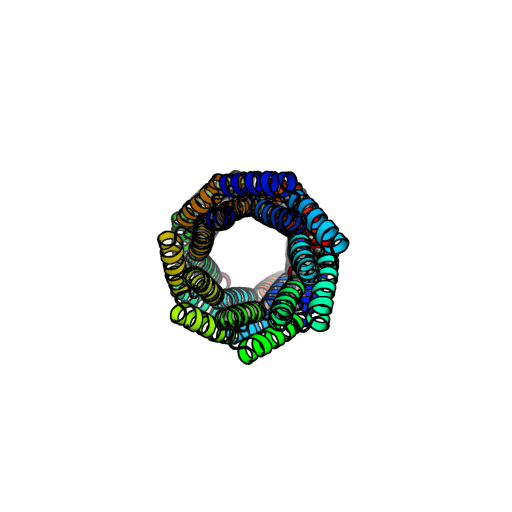-1.62 -21.266 1 97.62 146 ILE B N 1
ATOM 3955 C CA . ILE B 1 146 ? 5.098 -0.638 -20.266 1 97.62 146 ILE B CA 1
ATOM 3956 C C . ILE B 1 146 ? 6.059 -0.631 -19.094 1 97.62 146 ILE B C 1
ATOM 3958 O O . ILE B 1 146 ? 6.488 0.433 -18.641 1 97.62 146 ILE B O 1
ATOM 3962 N N . ALA B 1 147 ? 6.391 -1.781 -18.516 1 97.12 147 ALA B N 1
ATOM 3963 C CA . ALA B 1 147 ? 7.312 -1.864 -17.375 1 97.12 147 ALA B CA 1
ATOM 3964 C C . ALA B 1 147 ? 8.648 -1.199 -17.703 1 97.12 147 ALA B C 1
ATOM 3966 O O . ALA B 1 147 ? 9.227 -0.509 -16.859 1 97.12 147 ALA B O 1
ATOM 3967 N N . THR B 1 148 ? 9.117 -1.391 -18.906 1 97.12 148 THR B N 1
ATOM 3968 C CA . THR B 1 148 ? 10.359 -0.78 -19.359 1 97.12 148 THR B CA 1
ATOM 3969 C C . THR B 1 148 ? 10.211 0.734 -19.469 1 97.12 148 THR B C 1
ATOM 3971 O O . THR B 1 148 ? 11.086 1.486 -19.047 1 97.12 148 THR B O 1
ATOM 3974 N N . GLU B 1 149 ? 9.109 1.15 -20.078 1 96 149 GLU B N 1
ATOM 3975 C CA . GLU B 1 149 ? 8.836 2.572 -20.266 1 96 149 GLU B CA 1
ATOM 3976 C C . GLU B 1 149 ? 8.836 3.318 -18.938 1 96 149 GLU B C 1
ATOM 3978 O O . GLU B 1 149 ? 9.422 4.398 -18.828 1 96 149 GLU B O 1
ATOM 3983 N N . ILE B 1 150 ? 8.234 2.701 -17.938 1 94.56 150 ILE B N 1
ATOM 3984 C CA . ILE B 1 150 ? 8.047 3.441 -16.688 1 94.56 150 ILE B CA 1
ATOM 3985 C C . ILE B 1 150 ? 9.203 3.148 -15.742 1 94.56 150 ILE B C 1
ATOM 3987 O O . ILE B 1 150 ? 9.273 3.709 -14.648 1 94.56 150 ILE B O 1
ATOM 3991 N N . GLY B 1 151 ? 10.086 2.258 -16.094 1 93.31 151 GLY B N 1
ATOM 3992 C CA . GLY B 1 151 ? 11.266 1.951 -15.305 1 93.31 151 GLY B CA 1
ATOM 3993 C C . GLY B 1 151 ? 10.977 1.039 -14.125 1 93.31 151 GLY B C 1
ATOM 3994 O O . GLY B 1 151 ? 11.672 1.091 -13.109 1 93.31 151 GLY B O 1
ATOM 3995 N N . HIS B 1 152 ? 9.953 0.277 -14.164 1 93.44 152 HIS B N 1
ATOM 3996 C CA . HIS B 1 152 ? 9.602 -0.667 -13.109 1 93.44 152 HIS B CA 1
ATOM 3997 C C . HIS B 1 152 ? 10.375 -1.973 -13.258 1 93.44 152 HIS B C 1
ATOM 3999 O O . HIS B 1 152 ? 9.859 -2.943 -13.82 1 93.44 152 HIS B O 1
ATOM 4005 N N . ARG B 1 153 ? 11.492 -2.053 -12.641 1 94.25 153 ARG B N 1
ATOM 4006 C CA . ARG B 1 153 ? 12.445 -3.133 -12.852 1 94.25 153 ARG B CA 1
ATOM 4007 C C . ARG B 1 153 ? 11.867 -4.473 -12.414 1 94.25 153 ARG B C 1
ATOM 4009 O O . ARG B 1 153 ? 12.031 -5.48 -13.109 1 94.25 153 ARG B O 1
ATOM 4016 N N . LYS B 1 154 ? 11.25 -4.562 -11.367 1 92.06 154 LYS B N 1
ATOM 4017 C CA . LYS B 1 154 ? 10.641 -5.805 -10.898 1 92.06 154 LYS B CA 1
ATOM 4018 C C . LYS B 1 154 ? 9.586 -6.305 -11.883 1 92.06 154 LYS B C 1
ATOM 4020 O O . LYS B 1 154 ? 9.5 -7.5 -12.156 1 92.06 154 LYS B O 1
ATOM 4025 N N . GLY B 1 155 ? 8.781 -5.32 -12.359 1 95.06 155 GLY B N 1
ATOM 4026 C CA . GLY B 1 155 ? 7.793 -5.66 -13.367 1 95.06 155 GLY B CA 1
ATOM 4027 C C . GLY B 1 155 ? 8.406 -6.191 -14.648 1 95.06 155 GLY B C 1
ATOM 4028 O O . GLY B 1 155 ? 7.895 -7.141 -15.242 1 95.06 155 GLY B O 1
ATOM 4029 N N . GLU B 1 156 ? 9.484 -5.59 -15.016 1 96.94 156 GLU B N 1
ATOM 4030 C CA . GLU B 1 156 ? 10.211 -6.051 -16.188 1 96.94 156 GLU B CA 1
ATOM 4031 C C . GLU B 1 156 ? 10.68 -7.496 -16.016 1 96.94 156 GLU B C 1
ATOM 4033 O O . GLU B 1 156 ? 10.477 -8.328 -16.906 1 96.94 156 GLU B O 1
ATOM 4038 N N . GLY B 1 157 ? 11.25 -7.742 -14.867 1 97 157 GLY B N 1
ATOM 4039 C CA . GLY B 1 157 ? 11.688 -9.102 -14.578 1 97 157 GLY B CA 1
ATOM 4040 C C . GLY B 1 157 ? 10.555 -10.109 -14.609 1 97 157 GLY B C 1
ATOM 4041 O O . GLY B 1 157 ? 10.711 -11.203 -15.172 1 97 157 GLY B O 1
ATOM 4042 N N . ARG B 1 158 ? 9.492 -9.766 -14.062 1 96.25 158 ARG B N 1
ATOM 4043 C CA . ARG B 1 158 ? 8.328 -10.648 -14.039 1 96.25 158 ARG B CA 1
ATOM 4044 C C . ARG B 1 158 ? 7.855 -10.961 -15.461 1 96.25 158 ARG B C 1
ATOM 4046 O O . ARG B 1 158 ? 7.492 -12.094 -15.766 1 96.25 158 ARG B O 1
ATOM 4053 N N . ARG B 1 159 ? 7.863 -9.984 -16.266 1 98.19 159 ARG B N 1
ATOM 4054 C CA . ARG B 1 159 ? 7.359 -10.172 -17.609 1 98.19 159 ARG B CA 1
ATOM 4055 C C . ARG B 1 159 ? 8.32 -11.016 -18.453 1 98.19 159 ARG B C 1
ATOM 4057 O O . ARG B 1 159 ? 7.898 -11.828 -19.266 1 98.19 159 ARG B O 1
ATOM 4064 N N . TYR B 1 160 ? 9.609 -10.812 -18.25 1 98.5 160 TYR B N 1
ATOM 4065 C CA . TYR B 1 160 ? 10.562 -11.734 -18.859 1 98.5 160 TYR B CA 1
ATOM 4066 C C . TYR B 1 160 ? 10.305 -13.164 -18.391 1 98.5 160 TYR B C 1
ATOM 4068 O O . TYR B 1 160 ? 10.367 -14.102 -19.188 1 98.5 160 TYR B O 1
ATOM 4076 N N . GLY B 1 161 ? 10.023 -13.297 -17.141 1 97.88 161 GLY B N 1
ATOM 4077 C CA . GLY B 1 161 ? 9.68 -14.609 -16.625 1 97.88 161 GLY B CA 1
ATOM 4078 C C . GLY B 1 161 ? 8.445 -15.203 -17.281 1 97.88 161 GLY B C 1
ATOM 4079 O O . GLY B 1 161 ? 8.445 -16.375 -17.672 1 97.88 161 GLY B O 1
ATOM 4080 N N . ASN B 1 162 ? 7.414 -14.414 -17.438 1 97.38 162 ASN B N 1
ATOM 4081 C CA . ASN B 1 162 ? 6.191 -14.859 -18.094 1 97.38 162 ASN B CA 1
ATOM 4082 C C . ASN B 1 162 ? 6.465 -15.305 -19.531 1 97.38 162 ASN B C 1
ATOM 4084 O O . ASN B 1 162 ? 5.973 -16.344 -19.969 1 97.38 162 ASN B O 1
ATOM 4088 N N . LEU B 1 163 ? 7.223 -14.461 -20.203 1 98.38 163 LEU B N 1
ATOM 4089 C CA . LEU B 1 163 ? 7.555 -14.781 -21.578 1 98.38 163 LEU B CA 1
ATOM 4090 C C . LEU B 1 163 ? 8.391 -16.047 -21.656 1 98.38 163 LEU B C 1
ATOM 4092 O O . LEU B 1 163 ? 8.172 -16.891 -22.547 1 98.38 163 LEU B O 1
ATOM 4096 N N . GLY B 1 164 ? 9.344 -16.172 -20.719 1 97.69 164 GLY B N 1
ATOM 4097 C CA . GLY B 1 164 ? 10.094 -17.406 -20.656 1 97.69 164 GLY B CA 1
ATOM 4098 C C . GLY B 1 164 ? 9.219 -18.641 -20.531 1 97.69 164 GLY B C 1
ATOM 4099 O O . GLY B 1 164 ? 9.43 -19.641 -21.203 1 97.69 164 GLY B O 1
ATOM 4100 N N . ASN B 1 165 ? 8.219 -18.594 -19.719 1 95.44 165 ASN B N 1
ATOM 4101 C CA . ASN B 1 165 ? 7.293 -19.703 -19.5 1 95.44 165 ASN B CA 1
ATOM 4102 C C . ASN B 1 165 ? 6.465 -19.984 -20.75 1 95.44 165 ASN B C 1
ATOM 4104 O O . ASN B 1 165 ? 6.18 -21.141 -21.062 1 95.44 165 ASN B O 1
ATOM 4108 N N . VAL B 1 166 ? 6.062 -18.953 -21.406 1 96.62 166 VAL B N 1
ATOM 4109 C CA . VAL B 1 166 ? 5.285 -19.125 -22.625 1 96.62 166 VAL B CA 1
ATOM 4110 C C . VAL B 1 166 ? 6.145 -19.812 -23.688 1 96.62 166 VAL B C 1
ATOM 4112 O O . VAL B 1 166 ? 5.676 -20.703 -24.391 1 96.62 166 VAL B O 1
ATOM 4115 N N . PHE B 1 167 ? 7.395 -19.312 -23.828 1 96.69 167 PHE B N 1
ATOM 4116 C CA . PHE B 1 167 ? 8.297 -19.969 -24.781 1 96.69 167 PHE B CA 1
ATOM 4117 C C . PHE B 1 167 ? 8.508 -21.422 -24.422 1 96.69 167 PHE B C 1
ATOM 4119 O O . PHE B 1 167 ? 8.625 -22.281 -25.297 1 96.69 167 PHE B O 1
ATOM 4126 N N . ASP B 1 168 ? 8.586 -21.719 -23.141 1 94.56 168 ASP B N 1
ATOM 4127 C CA . ASP B 1 168 ? 8.664 -23.109 -22.703 1 94.56 168 ASP B CA 1
ATOM 4128 C C . ASP B 1 168 ? 7.445 -23.906 -23.172 1 94.56 168 ASP B C 1
ATOM 4130 O O . ASP B 1 168 ? 7.582 -25.016 -23.703 1 94.56 168 ASP B O 1
ATOM 4134 N N . SER B 1 169 ? 6.27 -23.344 -23.031 1 91.44 169 SER B N 1
ATOM 4135 C CA . SER B 1 169 ? 5.027 -24 -23.422 1 91.44 169 SER B CA 1
ATOM 4136 C C . SER B 1 169 ? 4.961 -24.188 -24.938 1 91.44 169 SER B C 1
ATOM 4138 O O . SER B 1 169 ? 4.348 -25.141 -25.422 1 91.44 169 SER B O 1
ATOM 4140 N N . LEU B 1 170 ? 5.668 -23.328 -25.656 1 94.06 170 LEU B N 1
ATOM 4141 C CA . LEU B 1 170 ? 5.691 -23.406 -27.109 1 94.06 170 LEU B CA 1
ATOM 4142 C C . LEU B 1 170 ? 6.77 -24.375 -27.594 1 94.06 170 LEU B C 1
ATOM 4144 O O . LEU B 1 170 ? 6.879 -24.656 -28.781 1 94.06 170 LEU B O 1
ATOM 4148 N N . GLY B 1 171 ? 7.594 -24.906 -26.688 1 92.44 171 GLY B N 1
ATOM 4149 C CA . GLY B 1 171 ? 8.672 -25.828 -27.031 1 92.44 171 GLY B CA 1
ATOM 4150 C C . GLY B 1 171 ? 9.914 -25.109 -27.547 1 92.44 171 GLY B C 1
ATOM 4151 O O . GLY B 1 171 ? 10.805 -25.734 -28.125 1 92.44 171 GLY B O 1
ATOM 4152 N N . GLU B 1 172 ? 9.891 -23.844 -27.422 1 95.81 172 GLU B N 1
ATOM 4153 C CA . GLU B 1 172 ? 11.062 -23.062 -27.766 1 95.81 172 GLU B CA 1
ATOM 4154 C C . GLU B 1 172 ? 11.992 -22.906 -26.562 1 95.81 172 GLU B C 1
ATOM 4156 O O . GLU B 1 172 ? 12.203 -21.781 -26.078 1 95.81 172 GLU B O 1
ATOM 4161 N N . TYR B 1 173 ? 12.672 -23.891 -26.172 1 95.62 173 TYR B N 1
ATOM 4162 C CA . TYR B 1 173 ? 13.352 -24.016 -24.891 1 95.62 173 TYR B CA 1
ATOM 4163 C C . TYR B 1 173 ? 14.562 -23.094 -24.812 1 95.62 173 TYR B C 1
ATOM 4165 O O . TYR B 1 173 ? 14.875 -22.562 -23.75 1 95.62 173 TYR B O 1
ATOM 4173 N N . GLN B 1 174 ? 15.258 -22.969 -25.938 1 95.94 174 GLN B N 1
ATOM 4174 C CA . GLN B 1 174 ? 16.406 -22.078 -25.891 1 95.94 174 GLN B CA 1
ATOM 4175 C C . GLN B 1 174 ? 15.992 -20.641 -25.609 1 95.94 174 GLN B C 1
ATOM 4177 O O . GLN B 1 174 ? 16.656 -19.938 -24.828 1 95.94 174 GLN B O 1
ATOM 4182 N N . LYS B 1 175 ? 14.945 -20.219 -26.234 1 96.75 175 LYS B N 1
ATOM 4183 C CA . LYS B 1 175 ? 14.414 -18.891 -25.953 1 96.75 175 LYS B CA 1
ATOM 4184 C C . LYS B 1 175 ? 13.898 -18.781 -24.531 1 96.75 175 LYS B C 1
ATOM 4186 O O . LYS B 1 175 ? 14.055 -17.75 -23.875 1 96.75 175 LYS B O 1
ATOM 4191 N N . ALA B 1 176 ? 13.203 -19.797 -24.062 1 97.81 176 ALA B N 1
ATOM 4192 C CA . ALA B 1 176 ? 12.734 -19.828 -22.688 1 97.81 176 ALA B CA 1
ATOM 4193 C C . ALA B 1 176 ? 13.891 -19.594 -21.703 1 97.81 176 ALA B C 1
ATOM 4195 O O . ALA B 1 176 ? 13.781 -18.766 -20.797 1 97.81 176 ALA B O 1
ATOM 4196 N N . LYS B 1 177 ? 15 -20.281 -21.969 1 97.06 177 LYS B N 1
ATOM 4197 C CA . LYS B 1 177 ? 16.172 -20.156 -21.109 1 97.06 177 LYS B CA 1
ATOM 4198 C C . LYS B 1 177 ? 16.703 -18.734 -21.141 1 97.06 177 LYS B C 1
ATOM 4200 O O . LYS B 1 177 ? 17.016 -18.156 -20.078 1 97.06 177 LYS B O 1
ATOM 4205 N N . GLU B 1 178 ? 16.797 -18.203 -22.312 1 97.62 178 GLU B N 1
ATOM 4206 C CA . GLU B 1 178 ? 17.312 -16.859 -22.453 1 97.62 178 GLU B CA 1
ATOM 4207 C C . GLU B 1 178 ? 16.484 -15.852 -21.672 1 97.62 178 GLU B C 1
ATOM 4209 O O . GLU B 1 178 ? 17.016 -15.016 -20.938 1 97.62 178 GLU B O 1
ATOM 4214 N N . TYR B 1 179 ? 15.195 -15.906 -21.828 1 98.5 179 TYR B N 1
ATOM 4215 C CA . TYR B 1 179 ? 14.289 -14.961 -21.188 1 98.5 179 TYR B CA 1
ATOM 4216 C C . TYR B 1 179 ? 14.266 -15.18 -19.672 1 98.5 179 TYR B C 1
ATOM 4218 O O . TYR B 1 179 ? 14.227 -14.211 -18.906 1 98.5 179 TYR B O 1
ATOM 4226 N N . LEU B 1 180 ? 14.312 -16.359 -19.234 1 98.44 180 LEU B N 1
ATOM 4227 C CA . LEU B 1 180 ? 14.312 -16.656 -17.797 1 98.44 180 LEU B CA 1
ATOM 4228 C C . LEU B 1 180 ? 15.633 -16.219 -17.156 1 98.44 180 LEU B C 1
ATOM 4230 O O . LEU B 1 180 ? 15.664 -15.797 -16 1 98.44 180 LEU B O 1
ATOM 4234 N N . GLU B 1 181 ? 16.703 -16.375 -17.922 1 98.31 181 GLU B N 1
ATOM 4235 C CA . GLU B 1 181 ? 18 -15.883 -17.438 1 98.31 181 GLU B CA 1
ATOM 4236 C C . GLU B 1 181 ? 17.984 -14.367 -17.266 1 98.31 181 GLU B C 1
ATOM 4238 O O . GLU B 1 181 ? 18.562 -13.828 -16.328 1 98.31 181 GLU B O 1
ATOM 4243 N N . LYS B 1 182 ? 17.328 -13.695 -18.203 1 98.25 182 LYS B N 1
ATOM 4244 C CA . LYS B 1 182 ? 17.172 -12.25 -18.062 1 98.25 182 LYS B CA 1
ATOM 4245 C C . LYS B 1 182 ? 16.359 -11.906 -16.812 1 98.25 182 LYS B C 1
ATOM 4247 O O . LYS B 1 182 ? 16.703 -10.977 -16.078 1 98.25 182 LYS B O 1
ATOM 4252 N N . ALA B 1 183 ? 15.281 -12.641 -16.625 1 98.19 183 ALA B N 1
ATOM 4253 C CA . ALA B 1 183 ? 14.453 -12.438 -15.43 1 98.19 183 ALA B CA 1
ATOM 4254 C C . ALA B 1 183 ? 15.25 -12.664 -14.156 1 98.19 183 ALA B C 1
ATOM 4256 O O . ALA B 1 183 ? 15.125 -11.898 -13.195 1 98.19 183 ALA B O 1
ATOM 4257 N N . LEU B 1 184 ? 16.031 -13.703 -14.133 1 98 184 LEU B N 1
ATOM 4258 C CA . LEU B 1 184 ? 16.859 -14.023 -12.977 1 98 184 LEU B CA 1
ATOM 4259 C C . LEU B 1 184 ? 17.891 -12.922 -12.719 1 98 184 LEU B C 1
ATOM 4261 O O . LEU B 1 184 ? 18.125 -12.555 -11.562 1 98 184 LEU B O 1
ATOM 4265 N N . ALA B 1 185 ? 18.516 -12.414 -13.75 1 97.94 185 ALA B N 1
ATOM 4266 C CA . ALA B 1 185 ? 19.5 -11.336 -13.617 1 97.94 185 ALA B CA 1
ATOM 4267 C C . ALA B 1 185 ? 18.875 -10.109 -12.969 1 97.94 185 ALA B C 1
ATOM 4269 O O . ALA B 1 185 ? 19.484 -9.469 -12.109 1 97.94 185 ALA B O 1
ATOM 4270 N N . ILE B 1 186 ? 17.672 -9.797 -13.391 1 96.88 186 ILE B N 1
ATOM 4271 C CA . ILE B 1 186 ? 16.984 -8.641 -12.836 1 96.88 186 ILE B CA 1
ATOM 4272 C C . ILE B 1 186 ? 16.656 -8.891 -11.367 1 96.88 186 ILE B C 1
ATOM 4274 O O . ILE B 1 186 ? 16.859 -8.016 -10.523 1 96.88 186 ILE B O 1
ATOM 4278 N N . ALA B 1 187 ? 16.078 -10.055 -11.031 1 95.94 187 ALA B N 1
ATOM 4279 C CA . ALA B 1 187 ? 15.773 -10.391 -9.641 1 95.94 187 ALA B CA 1
ATOM 4280 C C . ALA B 1 187 ? 17.016 -10.273 -8.758 1 95.94 187 ALA B C 1
ATOM 4282 O O . ALA B 1 187 ? 16.938 -9.773 -7.633 1 95.94 187 ALA B O 1
ATOM 4283 N N . THR B 1 188 ? 18.141 -10.695 -9.266 1 95.94 188 THR B N 1
ATOM 4284 C CA . THR B 1 188 ? 19.406 -10.602 -8.547 1 95.94 188 THR B CA 1
ATOM 4285 C C . THR B 1 188 ? 19.828 -9.141 -8.375 1 95.94 188 THR B C 1
ATOM 4287 O O . THR B 1 188 ? 20.234 -8.734 -7.289 1 95.94 188 THR B O 1
ATOM 4290 N N . GLU B 1 189 ? 19.719 -8.422 -9.461 1 94.88 189 GLU B N 1
ATOM 4291 C CA . GLU B 1 189 ? 20.094 -7.016 -9.453 1 94.88 189 GLU B CA 1
ATOM 4292 C C . GLU B 1 189 ? 19.328 -6.238 -8.391 1 94.88 189 GLU B C 1
ATOM 4294 O O . GLU B 1 189 ? 19.906 -5.418 -7.676 1 94.88 189 GLU B O 1
ATOM 4299 N N . ILE B 1 190 ? 18.062 -6.543 -8.258 1 92.94 190 ILE B N 1
ATOM 4300 C CA . ILE B 1 190 ? 17.25 -5.711 -7.379 1 92.94 190 ILE B CA 1
ATOM 4301 C C . ILE B 1 190 ? 17.156 -6.359 -6 1 92.94 190 ILE B C 1
ATOM 4303 O O . ILE B 1 190 ? 16.5 -5.82 -5.098 1 92.94 190 ILE B O 1
ATOM 4307 N N . GLY B 1 191 ? 17.703 -7.539 -5.812 1 90.38 191 GLY B N 1
ATOM 4308 C CA . GLY B 1 191 ? 17.734 -8.211 -4.523 1 90.38 191 GLY B CA 1
ATOM 4309 C C . GLY B 1 191 ? 16.422 -8.867 -4.156 1 90.38 191 GLY B C 1
ATOM 4310 O O . GLY B 1 191 ? 16.078 -8.961 -2.979 1 90.38 191 GLY B O 1
ATOM 4311 N N . ASP B 1 192 ? 15.648 -9.266 -5.137 1 90.88 192 ASP B N 1
ATOM 4312 C CA . ASP B 1 192 ? 14.367 -9.945 -4.945 1 90.88 192 ASP B CA 1
ATOM 4313 C C . ASP B 1 192 ? 14.57 -11.438 -4.719 1 90.88 192 ASP B C 1
ATOM 4315 O O . ASP B 1 192 ? 14.531 -12.227 -5.664 1 90.88 192 ASP B O 1
ATOM 4319 N N . GLY B 1 193 ? 14.664 -11.797 -3.5 1 88.25 193 GLY B N 1
ATOM 4320 C CA . GLY B 1 193 ? 14.961 -13.172 -3.154 1 88.25 193 GLY B CA 1
ATOM 4321 C C . GLY B 1 193 ? 13.883 -14.148 -3.588 1 88.25 193 GLY B C 1
ATOM 4322 O O . GLY B 1 193 ? 14.188 -15.242 -4.062 1 88.25 193 GLY B O 1
ATOM 4323 N N . GLU B 1 194 ? 12.68 -13.828 -3.395 1 89.5 194 GLU B N 1
ATOM 4324 C CA . GLU B 1 194 ? 11.578 -14.664 -3.844 1 89.5 194 GLU B CA 1
ATOM 4325 C C . GLU B 1 194 ? 11.594 -14.828 -5.359 1 89.5 194 GLU B C 1
ATOM 4327 O O . GLU B 1 194 ? 11.359 -15.93 -5.875 1 89.5 194 GLU B O 1
ATOM 4332 N N . GLY B 1 195 ? 11.867 -13.703 -6.02 1 92.75 195 GLY B N 1
ATOM 4333 C CA . GLY B 1 195 ? 11.969 -13.758 -7.469 1 92.75 195 GLY B CA 1
ATOM 4334 C C . GLY B 1 195 ? 13.086 -14.664 -7.953 1 92.75 195 GLY B C 1
ATOM 4335 O O . GLY B 1 195 ? 12.93 -15.383 -8.945 1 92.75 195 GLY B O 1
ATOM 4336 N N . GLU B 1 196 ? 14.156 -14.633 -7.262 1 93.69 196 GLU B N 1
ATOM 4337 C CA . GLU B 1 196 ? 15.273 -15.5 -7.621 1 93.69 196 GLU B CA 1
ATOM 4338 C C . GLU B 1 196 ? 14.898 -16.969 -7.473 1 93.69 196 GLU B C 1
ATOM 4340 O O . GLU B 1 196 ? 15.141 -17.781 -8.375 1 93.69 196 GLU B O 1
ATOM 4345 N N . ALA B 1 197 ? 14.289 -17.25 -6.348 1 93.88 197 ALA B N 1
ATOM 4346 C CA . ALA B 1 197 ? 13.859 -18.641 -6.129 1 93.88 197 ALA B CA 1
ATOM 4347 C C . ALA B 1 197 ? 12.93 -19.109 -7.242 1 93.88 197 ALA B C 1
ATOM 4349 O O . ALA B 1 197 ? 13.078 -20.219 -7.762 1 93.88 197 ALA B O 1
ATOM 4350 N N . LEU B 1 198 ? 12.023 -18.281 -7.566 1 94.56 198 LEU B N 1
ATOM 4351 C CA . LEU B 1 198 ? 11.047 -18.609 -8.602 1 94.56 198 LEU B CA 1
ATOM 4352 C C . LEU B 1 198 ? 11.727 -18.828 -9.945 1 94.56 198 LEU B C 1
ATOM 4354 O O . LEU B 1 198 ? 11.398 -19.766 -10.672 1 94.56 198 LEU B O 1
ATOM 4358 N N . ARG B 1 199 ? 12.656 -17.984 -10.258 1 97 199 ARG B N 1
ATOM 4359 C CA . ARG B 1 199 ? 13.305 -18.078 -11.562 1 97 199 ARG B CA 1
ATOM 4360 C C . ARG B 1 199 ? 14.219 -19.297 -11.648 1 97 199 ARG B C 1
ATOM 4362 O O . ARG B 1 199 ? 14.312 -19.938 -12.695 1 97 199 ARG B O 1
ATOM 4369 N N . TYR B 1 200 ? 14.883 -19.594 -10.578 1 97.19 200 TYR B N 1
ATOM 4370 C CA . TYR B 1 200 ? 15.625 -20.844 -10.547 1 97.19 200 TYR B CA 1
ATOM 4371 C C . TYR B 1 200 ? 14.695 -22.031 -10.758 1 97.19 200 TYR B C 1
ATOM 4373 O O . TYR B 1 200 ? 15.023 -22.969 -11.484 1 97.19 200 TYR B O 1
ATOM 4381 N N . GLY B 1 201 ? 13.57 -21.953 -10.148 1 96.38 201 GLY B N 1
ATOM 4382 C CA . GLY B 1 201 ? 12.578 -23 -10.367 1 96.38 201 GLY B CA 1
ATOM 4383 C C . GLY B 1 201 ? 12.125 -23.094 -11.812 1 96.38 201 GLY B C 1
ATOM 4384 O O . GLY B 1 201 ? 12.023 -24.203 -12.352 1 96.38 201 GLY B O 1
ATOM 4385 N N . ASN B 1 202 ? 11.891 -22 -12.422 1 96.19 202 ASN B N 1
ATOM 4386 C CA . ASN B 1 202 ? 11.477 -21.984 -13.82 1 96.19 202 ASN B CA 1
ATOM 4387 C C . ASN B 1 202 ? 12.555 -22.547 -14.734 1 96.19 202 ASN B C 1
ATOM 4389 O O . ASN B 1 202 ? 12.25 -23.297 -15.672 1 96.19 202 ASN B O 1
ATOM 4393 N N . LEU B 1 203 ? 13.773 -22.141 -14.445 1 97.94 203 LEU B N 1
ATOM 4394 C CA . LEU B 1 203 ? 14.875 -22.656 -15.242 1 97.94 203 LEU B CA 1
ATOM 4395 C C . LEU B 1 203 ? 15.023 -24.172 -15.039 1 97.94 203 LEU B C 1
ATOM 4397 O O . LEU B 1 203 ? 15.297 -24.906 -15.992 1 97.94 203 LEU B O 1
ATOM 4401 N N . GLY B 1 204 ? 14.859 -24.578 -13.789 1 97.38 204 GLY B N 1
ATOM 4402 C CA . GLY B 1 204 ? 14.844 -26.016 -13.547 1 97.38 204 GLY B CA 1
ATOM 4403 C C . GLY B 1 204 ? 13.828 -26.75 -14.406 1 97.38 204 GLY B C 1
ATOM 4404 O O . GLY B 1 204 ? 14.117 -27.812 -14.938 1 97.38 204 GLY B O 1
ATOM 4405 N N . LYS B 1 205 ? 12.68 -26.188 -14.555 1 95.25 205 LYS B N 1
ATOM 4406 C CA . LYS B 1 205 ? 11.625 -26.781 -15.375 1 95.25 205 LYS B CA 1
ATOM 4407 C C . LYS B 1 205 ? 12.062 -26.875 -16.828 1 95.25 205 LYS B C 1
ATOM 4409 O O . LYS B 1 205 ? 11.797 -27.891 -17.5 1 95.25 205 LYS B O 1
ATOM 4414 N N . VAL B 1 206 ? 12.656 -25.891 -17.344 1 96.62 206 VAL B N 1
ATOM 4415 C CA . VAL B 1 206 ? 13.125 -25.906 -18.719 1 96.62 206 VAL B CA 1
ATOM 4416 C C . VAL B 1 206 ? 14.148 -27.016 -18.906 1 96.62 206 VAL B C 1
ATOM 4418 O O . VAL B 1 206 ? 14.086 -27.766 -19.891 1 96.62 206 VAL B O 1
ATOM 4421 N N . PHE B 1 207 ? 15.094 -27.109 -17.984 1 96.75 207 PHE B N 1
ATOM 4422 C CA . PHE B 1 207 ? 16.094 -28.156 -18.078 1 96.75 207 PHE B CA 1
ATOM 4423 C C . PHE B 1 207 ? 15.445 -29.531 -17.984 1 96.75 207 PHE B C 1
ATOM 4425 O O . PHE B 1 207 ? 15.883 -30.484 -18.625 1 96.75 207 PHE B O 1
ATOM 4432 N N . ASP B 1 208 ? 14.484 -29.609 -17.141 1 94.31 208 ASP B N 1
ATOM 4433 C CA . ASP B 1 208 ? 13.727 -30.859 -17.078 1 94.31 208 ASP B CA 1
ATOM 4434 C C . ASP B 1 208 ? 13.094 -31.203 -18.422 1 94.31 208 ASP B C 1
ATOM 4436 O O . ASP B 1 208 ? 13.164 -32.344 -18.875 1 94.31 208 ASP B O 1
ATOM 4440 N N . SER B 1 209 ? 12.508 -30.266 -19.062 1 91.25 209 SER B N 1
ATOM 4441 C CA . SER B 1 209 ? 11.875 -30.438 -20.375 1 91.25 209 SER B CA 1
ATOM 4442 C C . SER B 1 209 ? 12.891 -30.844 -21.422 1 91.25 209 SER B C 1
ATOM 4444 O O . SER B 1 209 ? 12.562 -31.578 -22.359 1 91.25 209 SER B O 1
ATOM 4446 N N . LEU B 1 210 ? 14.117 -30.469 -21.219 1 94.56 210 LEU B N 1
ATOM 4447 C CA . LEU B 1 210 ? 15.188 -30.766 -22.156 1 94.56 210 LEU B CA 1
ATOM 4448 C C . LEU B 1 210 ? 15.805 -32.125 -21.875 1 94.56 210 LEU B C 1
ATOM 4450 O O . LEU B 1 210 ? 16.625 -32.625 -22.641 1 94.56 210 LEU B O 1
ATOM 4454 N N . GLY B 1 211 ? 15.422 -32.75 -20.812 1 93.5 211 GLY B N 1
ATOM 4455 C CA . GLY B 1 211 ? 15.977 -34.031 -20.406 1 93.5 211 GLY B CA 1
ATOM 4456 C C . GLY B 1 211 ? 17.312 -33.906 -19.703 1 93.5 211 GLY B C 1
ATOM 4457 O O . GLY B 1 211 ? 18.031 -34.906 -19.531 1 93.5 211 GLY B O 1
ATOM 4458 N N . GLU B 1 212 ? 17.625 -32.719 -19.422 1 96.25 212 GLU B N 1
ATOM 4459 C CA . GLU B 1 212 ? 18.828 -32.469 -18.625 1 96.25 212 GLU B CA 1
ATOM 4460 C C . GLU B 1 212 ? 18.531 -32.531 -17.141 1 96.25 212 GLU B C 1
ATOM 4462 O O . GLU B 1 212 ? 18.688 -31.531 -16.438 1 96.25 212 GLU B O 1
ATOM 4467 N N . TYR B 1 213 ? 18.328 -33.625 -16.578 1 97 213 TYR B N 1
ATOM 4468 C CA . TYR B 1 213 ? 17.734 -33.812 -15.266 1 97 213 TYR B CA 1
ATOM 4469 C C . TYR B 1 213 ? 18.719 -33.438 -14.164 1 97 213 TYR B C 1
ATOM 4471 O O . TYR B 1 213 ? 18.312 -32.938 -13.117 1 97 213 TYR B O 1
ATOM 4479 N N . GLN B 1 214 ? 19.953 -33.75 -14.414 1 97.56 214 GLN B N 1
ATOM 4480 C CA . GLN B 1 214 ? 20.922 -33.344 -13.398 1 97.56 214 GLN B CA 1
ATOM 4481 C C . GLN B 1 214 ? 20.953 -31.844 -13.211 1 97.56 214 GLN B C 1
ATOM 4483 O O . GLN B 1 214 ? 21.016 -31.359 -12.078 1 97.56 214 GLN B O 1
ATOM 4488 N N . LYS B 1 215 ? 20.938 -31.125 -14.281 1 97.19 215 LYS B N 1
ATOM 4489 C CA . LYS B 1 215 ? 20.906 -29.672 -14.195 1 97.19 215 LYS B CA 1
ATOM 4490 C C . LYS B 1 215 ? 19.609 -29.188 -13.57 1 97.19 215 LYS B C 1
ATOM 4492 O O . LYS B 1 215 ? 19.594 -28.234 -12.781 1 97.19 215 LYS B O 1
ATOM 4497 N N . ALA B 1 216 ? 18.484 -29.734 -13.953 1 97.75 216 ALA B N 1
ATOM 4498 C CA . ALA B 1 216 ? 17.203 -29.406 -13.352 1 97.75 216 ALA B CA 1
ATOM 4499 C C . ALA B 1 216 ? 17.25 -29.547 -11.828 1 97.75 216 ALA B C 1
ATOM 4501 O O . ALA B 1 216 ? 16.812 -28.641 -11.109 1 97.75 216 ALA B O 1
ATOM 4502 N N . LYS B 1 217 ? 17.812 -30.656 -11.422 1 97.88 217 LYS B N 1
ATOM 4503 C CA . LYS B 1 217 ? 17.938 -30.922 -9.992 1 97.88 217 LYS B CA 1
ATOM 4504 C C . LYS B 1 217 ? 18.75 -29.812 -9.305 1 97.88 217 LYS B C 1
ATOM 4506 O O . LYS B 1 217 ? 18.359 -29.328 -8.242 1 97.88 217 LYS B O 1
ATOM 4511 N N . GLU B 1 218 ? 19.844 -29.469 -9.914 1 98 218 GLU B N 1
ATOM 4512 C CA . GLU B 1 218 ? 20.703 -28.438 -9.344 1 98 218 GLU B CA 1
ATOM 4513 C C . GLU B 1 218 ? 19.938 -27.125 -9.211 1 98 218 GLU B C 1
ATOM 4515 O O . GLU B 1 218 ? 20.062 -26.438 -8.188 1 98 218 GLU B O 1
ATOM 4520 N N . TYR B 1 219 ? 19.25 -26.781 -10.203 1 98.12 219 TYR B N 1
ATOM 4521 C CA . TYR B 1 219 ? 18.516 -25.516 -10.195 1 98.12 219 TYR B CA 1
ATOM 4522 C C . TYR B 1 219 ? 17.375 -25.547 -9.188 1 98.12 219 TYR B C 1
ATOM 4524 O O . TYR B 1 219 ? 17.109 -24.562 -8.5 1 98.12 219 TYR B O 1
ATOM 4532 N N . TYR B 1 220 ? 16.672 -26.641 -9.055 1 97.94 220 TYR B N 1
ATOM 4533 C CA . TYR B 1 220 ? 15.633 -26.766 -8.047 1 97.94 220 TYR B CA 1
ATOM 4534 C C . TYR B 1 220 ? 16.219 -26.719 -6.645 1 97.94 220 TYR B C 1
ATOM 4536 O O . TYR B 1 220 ? 15.594 -26.188 -5.723 1 97.94 220 TYR B O 1
ATOM 4544 N N . GLU B 1 221 ? 17.406 -27.312 -6.484 1 98.12 221 GLU B N 1
ATOM 4545 C CA . GLU B 1 221 ? 18.078 -27.25 -5.191 1 98.12 221 GLU B CA 1
ATOM 4546 C C . GLU B 1 221 ? 18.453 -25.812 -4.824 1 98.12 221 GLU B C 1
ATOM 4548 O O . GLU B 1 221 ? 18.359 -25.422 -3.662 1 98.12 221 GLU B O 1
ATOM 4553 N N . LYS B 1 222 ? 18.859 -25.078 -5.832 1 97.56 222 LYS B N 1
ATOM 4554 C CA . LYS B 1 222 ? 19.141 -23.656 -5.594 1 97.56 222 LYS B CA 1
ATOM 4555 C C . LYS B 1 222 ? 17.875 -22.906 -5.207 1 97.56 222 LYS B C 1
ATOM 4557 O O . LYS B 1 222 ? 17.875 -22.094 -4.285 1 97.56 222 LYS B O 1
ATOM 4562 N N . ALA B 1 223 ? 16.781 -23.156 -5.93 1 97.38 223 ALA B N 1
ATOM 4563 C CA . ALA B 1 223 ? 15.5 -22.547 -5.609 1 97.38 223 ALA B CA 1
ATOM 4564 C C . ALA B 1 223 ? 15.086 -22.859 -4.176 1 97.38 223 ALA B C 1
ATOM 4566 O O . ALA B 1 223 ? 14.609 -21.984 -3.451 1 97.38 223 ALA B O 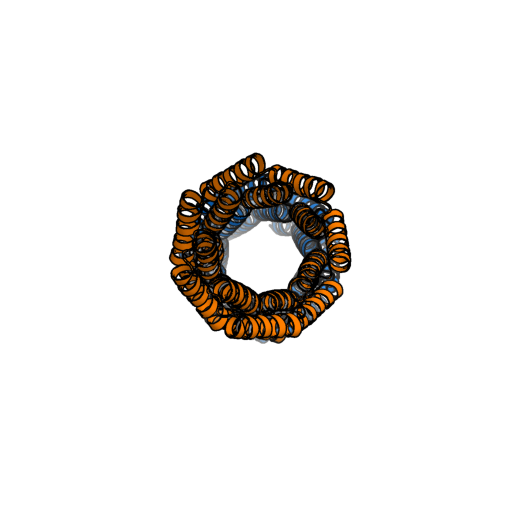1
ATOM 4567 N N . LEU B 1 224 ? 15.234 -24.094 -3.785 1 97.69 224 LEU B N 1
ATOM 4568 C CA . LEU B 1 224 ? 14.883 -24.531 -2.439 1 97.69 224 LEU B CA 1
ATOM 4569 C C . LEU B 1 224 ? 15.727 -23.797 -1.395 1 97.69 224 LEU B C 1
ATOM 4571 O O . LEU B 1 224 ? 15.211 -23.391 -0.351 1 97.69 224 LEU B O 1
ATOM 4575 N N . ALA B 1 225 ? 17.016 -23.703 -1.627 1 96.75 225 ALA B N 1
ATOM 4576 C CA . ALA B 1 225 ? 17.906 -23.016 -0.697 1 96.75 225 ALA B CA 1
ATOM 4577 C C . ALA B 1 225 ? 17.453 -21.578 -0.476 1 96.75 225 ALA B C 1
ATOM 4579 O O . ALA B 1 225 ? 17.438 -21.094 0.66 1 96.75 225 ALA B O 1
ATOM 4580 N N . PHE B 1 226 ? 17.094 -20.906 -1.609 1 94.25 226 PHE B N 1
ATOM 4581 C CA . PHE B 1 226 ? 16.641 -19.531 -1.518 1 94.25 226 PHE B CA 1
ATOM 4582 C C . PHE B 1 226 ? 15.328 -19.453 -0.742 1 94.25 226 PHE B C 1
ATOM 4584 O O . PHE B 1 226 ? 15.164 -18.594 0.123 1 94.25 226 PHE B O 1
ATOM 4591 N N . ALA B 1 227 ? 14.359 -20.281 -1.066 1 94.19 227 ALA B N 1
ATOM 4592 C CA . ALA B 1 227 ? 13.055 -20.266 -0.401 1 94.19 227 ALA B CA 1
ATOM 4593 C C . ALA B 1 227 ? 13.203 -20.531 1.096 1 94.19 227 ALA B C 1
ATOM 4595 O O . ALA B 1 227 ? 12.516 -19.906 1.909 1 94.19 227 ALA B O 1
ATOM 4596 N N . THR B 1 228 ? 14.102 -21.391 1.467 1 94.81 228 THR B N 1
ATOM 4597 C CA . THR B 1 228 ? 14.359 -21.719 2.867 1 94.81 228 THR B CA 1
ATOM 4598 C C . THR B 1 228 ? 15 -20.531 3.582 1 94.81 228 THR B C 1
ATOM 4600 O O . THR B 1 228 ? 14.625 -20.203 4.707 1 94.81 228 THR B O 1
ATOM 4603 N N . GLU B 1 229 ? 15.93 -19.953 2.906 1 92 229 GLU B N 1
ATOM 4604 C CA . GLU B 1 229 ? 16.656 -18.828 3.494 1 92 229 GLU B CA 1
ATOM 4605 C C . GLU B 1 229 ? 15.703 -17.672 3.824 1 92 229 GLU B C 1
ATOM 4607 O O . GLU B 1 229 ? 15.82 -17.047 4.879 1 92 229 GLU B O 1
ATOM 4612 N N . ILE B 1 230 ? 14.766 -17.469 2.967 1 88.94 230 ILE B N 1
ATOM 4613 C CA . ILE B 1 230 ? 13.898 -16.312 3.16 1 88.94 230 ILE B CA 1
ATOM 4614 C C . ILE B 1 230 ? 12.68 -16.719 3.982 1 88.94 230 ILE B C 1
ATOM 4616 O O . ILE B 1 230 ? 11.867 -15.867 4.355 1 88.94 230 ILE B O 1
ATOM 4620 N N . GLY B 1 231 ? 12.523 -17.984 4.219 1 88.56 231 GLY B N 1
ATOM 4621 C CA . GLY B 1 231 ? 11.43 -18.469 5.051 1 88.56 231 GLY B CA 1
ATOM 4622 C C . GLY B 1 231 ? 10.102 -18.531 4.32 1 88.56 231 GLY B C 1
ATOM 4623 O O . GLY B 1 231 ? 9.047 -18.406 4.934 1 88.56 231 GLY B O 1
ATOM 4624 N N . HIS B 1 232 ? 10.102 -18.625 3.062 1 90 232 HIS B N 1
ATOM 4625 C CA . HIS B 1 232 ? 8.898 -18.75 2.254 1 90 232 HIS B CA 1
ATOM 4626 C C . HIS B 1 232 ? 8.422 -20.203 2.191 1 90 232 HIS B C 1
ATOM 4628 O O . HIS B 1 232 ? 8.742 -20.922 1.244 1 90 232 HIS B O 1
ATOM 4634 N N . ARG B 1 233 ? 7.551 -20.547 3.041 1 93 233 ARG B N 1
ATOM 4635 C CA . ARG B 1 233 ? 7.172 -21.938 3.264 1 93 233 ARG B CA 1
ATOM 4636 C C . ARG B 1 233 ? 6.465 -22.516 2.043 1 93 233 ARG B C 1
ATOM 4638 O O . ARG B 1 233 ? 6.727 -23.656 1.65 1 93 233 ARG B O 1
ATOM 4645 N N . GLN B 1 234 ? 5.582 -21.828 1.478 1 91.75 234 GLN B N 1
ATOM 4646 C CA . GLN B 1 234 ? 4.898 -22.312 0.28 1 91.75 234 GLN B CA 1
ATOM 4647 C C . GLN B 1 234 ? 5.891 -22.578 -0.848 1 91.75 234 GLN B C 1
ATOM 4649 O O . GLN B 1 234 ? 5.781 -23.578 -1.553 1 91.75 234 GLN B O 1
ATOM 4654 N N . GLY B 1 235 ? 6.832 -21.656 -0.979 1 93.38 235 GLY B N 1
ATOM 4655 C CA . GLY B 1 235 ? 7.875 -21.844 -1.974 1 93.38 235 GLY B CA 1
ATOM 4656 C C . GLY B 1 235 ? 8.719 -23.078 -1.726 1 93.38 235 GLY B C 1
ATOM 4657 O O . GLY B 1 235 ? 9.086 -23.781 -2.668 1 93.38 235 GLY B O 1
ATOM 4658 N N . GLU B 1 236 ? 9.008 -23.344 -0.5 1 95.19 236 GLU B N 1
ATOM 4659 C CA . GLU B 1 236 ? 9.727 -24.562 -0.139 1 95.19 236 GLU B CA 1
ATOM 4660 C C . GLU B 1 236 ? 8.961 -25.797 -0.583 1 95.19 236 GLU B C 1
ATOM 4662 O O . GLU B 1 236 ? 9.539 -26.719 -1.169 1 95.19 236 GLU B O 1
ATOM 4667 N N . GLY B 1 237 ? 7.691 -25.766 -0.279 1 96.12 237 GLY B N 1
ATOM 4668 C CA . GLY B 1 237 ? 6.855 -26.875 -0.693 1 96.12 237 GLY B CA 1
ATOM 4669 C C . GLY B 1 237 ? 6.871 -27.109 -2.191 1 96.12 237 GLY B C 1
ATOM 4670 O O . GLY B 1 237 ? 6.988 -28.25 -2.646 1 96.12 237 GLY B O 1
ATOM 4671 N N . THR B 1 238 ? 6.75 -26.062 -2.939 1 95.38 238 THR B N 1
ATOM 4672 C CA . THR B 1 238 ? 6.785 -26.141 -4.395 1 95.38 238 THR B CA 1
ATOM 4673 C C . THR B 1 238 ? 8.109 -26.719 -4.875 1 95.38 238 THR B C 1
ATOM 4675 O O . THR B 1 238 ? 8.133 -27.562 -5.781 1 95.38 238 THR B O 1
ATOM 4678 N N . CYS B 1 239 ? 9.18 -26.281 -4.258 1 96.69 239 CYS B N 1
ATOM 4679 C CA . CYS B 1 239 ? 10.5 -26.766 -4.645 1 96.69 239 CYS B CA 1
ATOM 4680 C C . CYS B 1 239 ? 10.648 -28.25 -4.34 1 96.69 239 CYS B C 1
ATOM 4682 O O . CYS B 1 239 ? 11.219 -29 -5.141 1 96.69 239 CYS B O 1
ATOM 4684 N N . TYR B 1 240 ? 10.156 -28.688 -3.203 1 97.75 240 TYR B N 1
ATOM 4685 C CA . TYR B 1 240 ? 10.164 -30.109 -2.902 1 97.75 240 TYR B CA 1
ATOM 4686 C C . TYR B 1 240 ? 9.359 -30.891 -3.938 1 97.75 240 TYR B C 1
ATOM 4688 O O . TYR B 1 240 ? 9.773 -31.969 -4.375 1 97.75 240 TYR B O 1
ATOM 4696 N N . GLY B 1 241 ? 8.242 -30.359 -4.309 1 97.25 241 GLY B N 1
ATOM 4697 C CA . GLY B 1 241 ? 7.457 -30.984 -5.352 1 97.25 241 GLY B CA 1
ATOM 4698 C C . GLY B 1 241 ? 8.195 -31.109 -6.668 1 97.25 241 GLY B C 1
ATOM 4699 O O . GLY B 1 241 ? 8.172 -32.156 -7.312 1 97.25 241 GLY B O 1
ATOM 4700 N N . ASN B 1 242 ? 8.844 -30.094 -7.066 1 96.69 242 ASN B N 1
ATOM 4701 C CA . ASN B 1 242 ? 9.625 -30.094 -8.297 1 96.69 242 ASN B CA 1
ATOM 4702 C C . ASN B 1 242 ? 10.758 -31.109 -8.242 1 96.69 242 ASN B C 1
ATOM 4704 O O . ASN B 1 242 ? 11.031 -31.812 -9.227 1 96.69 242 ASN B O 1
ATOM 4708 N N . LEU B 1 243 ? 11.406 -31.141 -7.078 1 98.12 243 LEU B N 1
ATOM 4709 C CA . LEU B 1 243 ? 12.469 -32.125 -6.898 1 98.12 243 LEU B CA 1
ATOM 4710 C C . LEU B 1 243 ? 11.922 -33.531 -6.949 1 98.12 243 LEU B C 1
ATOM 4712 O O . LEU B 1 243 ? 12.539 -34.438 -7.527 1 98.12 243 LEU B O 1
ATOM 4716 N N . GLY B 1 244 ? 10.758 -33.719 -6.336 1 97.88 244 GLY B N 1
ATOM 4717 C CA . GLY B 1 244 ? 10.109 -35 -6.469 1 97.88 244 GLY B CA 1
ATOM 4718 C C . GLY B 1 244 ? 9.898 -35.406 -7.914 1 97.88 244 GLY B C 1
ATOM 4719 O O . GLY B 1 244 ? 10.156 -36.562 -8.281 1 97.88 244 GLY B O 1
ATOM 4720 N N . THR B 1 245 ? 9.477 -34.531 -8.711 1 96.12 245 THR B N 1
ATOM 4721 C CA . THR B 1 245 ? 9.203 -34.781 -10.117 1 96.12 245 THR B CA 1
ATOM 4722 C C . THR B 1 245 ? 10.492 -35.125 -10.859 1 96.12 245 THR B C 1
ATOM 4724 O O . THR B 1 245 ? 10.508 -36 -11.719 1 96.12 245 THR B O 1
ATOM 4727 N N . VAL B 1 246 ? 11.523 -34.438 -10.562 1 97.06 246 VAL B N 1
ATOM 4728 C CA . VAL B 1 246 ? 12.781 -34.719 -11.25 1 97.06 246 VAL B CA 1
ATOM 4729 C C . VAL B 1 246 ? 13.297 -36.094 -10.852 1 97.06 246 VAL B C 1
ATOM 4731 O O . VAL B 1 246 ? 13.859 -36.812 -11.68 1 97.06 246 VAL B O 1
ATOM 4734 N N . PHE B 1 247 ? 13.164 -36.438 -9.602 1 97.25 247 PHE B N 1
ATOM 4735 C CA . PHE B 1 247 ? 13.578 -37.75 -9.172 1 97.25 247 PHE B CA 1
ATOM 4736 C C . PHE B 1 247 ? 12.758 -38.844 -9.867 1 97.25 247 PHE B C 1
ATOM 4738 O O . PHE B 1 247 ? 13.266 -39.938 -10.156 1 97.25 247 PHE B O 1
ATOM 4745 N N . GLU B 1 248 ? 11.523 -38.562 -10.125 1 95.88 248 GLU B N 1
ATOM 4746 C CA . GLU B 1 248 ? 10.742 -39.5 -10.953 1 95.88 248 GLU B CA 1
ATOM 4747 C C . GLU B 1 248 ? 11.391 -39.688 -12.32 1 95.88 248 GLU B C 1
ATOM 4749 O O . GLU B 1 248 ? 11.453 -40.781 -12.844 1 95.88 248 GLU B O 1
ATOM 4754 N N . SER B 1 249 ? 11.805 -38.656 -12.898 1 94.5 249 SER B N 1
ATOM 4755 C CA . SER B 1 249 ? 12.43 -38.688 -14.219 1 94.5 249 SER B CA 1
ATOM 4756 C C . SER B 1 249 ? 13.719 -39.5 -14.195 1 94.5 249 SER B C 1
ATOM 4758 O O . SER B 1 249 ? 14.07 -40.156 -15.188 1 94.5 249 SER B O 1
ATOM 4760 N N . PHE B 1 250 ? 14.391 -39.5 -13.016 1 95.88 250 PHE B N 1
ATOM 4761 C CA . PHE B 1 250 ? 15.578 -40.344 -12.828 1 95.88 250 PHE B CA 1
ATOM 4762 C C . PHE B 1 250 ? 15.195 -41.781 -12.617 1 95.88 250 PHE B C 1
ATOM 4764 O O . PHE B 1 250 ? 16.047 -42.688 -12.727 1 95.88 250 PHE B O 1
ATOM 4771 N N . GLY B 1 251 ? 13.938 -42.125 -12.367 1 94.62 251 GLY B N 1
ATOM 4772 C CA . GLY B 1 251 ? 13.492 -43.469 -11.992 1 94.62 251 GLY B CA 1
ATOM 4773 C C . GLY B 1 251 ? 13.734 -43.781 -10.531 1 94.62 251 GLY B C 1
ATOM 4774 O O . GLY B 1 251 ? 13.656 -44.938 -10.125 1 94.62 251 GLY B O 1
ATOM 4775 N N . GLU B 1 252 ? 14.047 -42.781 -9.781 1 96.69 252 GLU B N 1
ATOM 4776 C CA . GLU B 1 252 ? 14.25 -42.938 -8.344 1 96.69 252 GLU B CA 1
ATOM 4777 C C . GLU B 1 252 ? 12.953 -42.688 -7.578 1 96.69 252 GLU B C 1
ATOM 4779 O O . GLU B 1 252 ? 12.859 -41.75 -6.797 1 96.69 252 GLU B O 1
ATOM 4784 N N . TYR B 1 253 ? 12.078 -43.531 -7.559 1 96.94 253 TYR B N 1
ATOM 4785 C CA . TYR B 1 253 ? 10.703 -43.375 -7.121 1 96.94 253 TYR B CA 1
ATOM 4786 C C . TYR B 1 253 ? 10.617 -43.281 -5.602 1 96.94 253 TYR B C 1
ATOM 4788 O O . TYR B 1 253 ? 9.758 -42.562 -5.059 1 96.94 253 TYR B O 1
ATOM 4796 N N . GLN B 1 254 ? 11.469 -44 -4.945 1 96.69 254 GLN B N 1
ATOM 4797 C CA . GLN B 1 254 ? 11.445 -43.875 -3.49 1 96.69 254 GLN B CA 1
ATOM 4798 C C . GLN B 1 254 ? 11.812 -42.469 -3.033 1 96.69 254 GLN B C 1
ATOM 4800 O O . GLN B 1 254 ? 11.203 -41.938 -2.107 1 96.69 254 GLN B O 1
ATOM 4805 N N . LYS B 1 255 ? 12.82 -41.938 -3.68 1 97.06 255 LYS B N 1
ATOM 4806 C CA . LYS B 1 255 ? 13.195 -40.562 -3.369 1 97.06 255 LYS B CA 1
ATOM 4807 C C . LYS B 1 255 ? 12.094 -39.594 -3.77 1 97.06 255 LYS B C 1
ATOM 4809 O O . LYS B 1 255 ? 11.828 -38.625 -3.053 1 97.06 255 LYS B O 1
ATOM 4814 N N . ALA B 1 256 ? 11.539 -39.75 -4.898 1 98 256 ALA B N 1
ATOM 4815 C CA . ALA B 1 256 ? 10.414 -38.938 -5.344 1 98 256 ALA B CA 1
ATOM 4816 C C . ALA B 1 256 ? 9.297 -38.906 -4.301 1 98 256 ALA B C 1
ATOM 4818 O O . ALA B 1 256 ? 8.766 -37.844 -3.979 1 98 256 ALA B O 1
ATOM 4819 N N . LYS B 1 257 ? 9 -40.094 -3.799 1 97.62 257 LYS B N 1
ATOM 4820 C CA . LYS B 1 257 ? 7.961 -40.219 -2.779 1 97.62 257 LYS B CA 1
ATOM 4821 C C . LYS B 1 257 ? 8.297 -39.406 -1.546 1 97.62 257 LYS B C 1
ATOM 4823 O O . LYS B 1 257 ? 7.441 -38.688 -1.021 1 97.62 257 LYS B O 1
ATOM 4828 N N . GLU B 1 258 ? 9.5 -39.531 -1.1 1 97.94 258 GLU B N 1
ATOM 4829 C CA . GLU B 1 258 ? 9.938 -38.781 0.076 1 97.94 258 GLU B CA 1
ATOM 4830 C C . GLU B 1 258 ? 9.758 -37.281 -0.128 1 97.94 258 GLU B C 1
ATOM 4832 O O . GLU B 1 258 ? 9.281 -36.594 0.766 1 97.94 258 GLU B O 1
ATOM 4837 N N . TYR B 1 259 ? 10.156 -36.781 -1.273 1 98.44 259 TYR B N 1
ATOM 4838 C CA . TYR B 1 259 ? 10.102 -35.375 -1.55 1 98.44 259 TYR B CA 1
ATOM 4839 C C . TYR B 1 259 ? 8.664 -34.906 -1.723 1 98.44 259 TYR B C 1
ATOM 4841 O O . TYR B 1 259 ? 8.305 -33.812 -1.273 1 98.44 259 TYR B O 1
ATOM 4849 N N . HIS B 1 260 ? 7.84 -35.656 -2.363 1 98.38 260 HIS B N 1
ATOM 4850 C CA . HIS B 1 260 ? 6.43 -35.312 -2.48 1 98.38 260 HIS B CA 1
ATOM 4851 C C . HIS B 1 260 ? 5.742 -35.312 -1.12 1 98.38 260 HIS B C 1
ATOM 4853 O O . HIS B 1 260 ? 4.832 -34.531 -0.868 1 98.38 260 HIS B O 1
ATOM 4859 N N . GLU B 1 261 ? 6.168 -36.25 -0.239 1 98.44 261 GLU B N 1
ATOM 4860 C CA . GLU B 1 261 ? 5.629 -36.281 1.117 1 98.44 261 GLU B CA 1
ATOM 4861 C C . GLU B 1 261 ? 5.992 -35 1.882 1 98.44 261 GLU B C 1
ATOM 4863 O O . GLU B 1 261 ? 5.18 -34.5 2.654 1 98.44 261 GLU B O 1
ATOM 4868 N N . LYS B 1 262 ? 7.191 -34.531 1.643 1 98.12 262 LYS B N 1
ATOM 4869 C CA . LYS B 1 262 ? 7.594 -33.281 2.262 1 98.12 262 LYS B CA 1
ATOM 4870 C C . LYS B 1 262 ? 6.75 -32.094 1.747 1 98.12 262 LYS B C 1
ATOM 4872 O O . LYS B 1 262 ? 6.32 -31.25 2.523 1 98.12 262 LYS B O 1
ATOM 4877 N N . ALA B 1 263 ? 6.547 -32.094 0.414 1 97.88 263 ALA B N 1
ATOM 4878 C CA . ALA B 1 263 ? 5.707 -31.062 -0.182 1 97.88 263 ALA B CA 1
ATOM 4879 C C . ALA B 1 263 ? 4.293 -31.094 0.398 1 97.88 263 ALA B C 1
ATOM 4881 O O . ALA B 1 263 ? 3.73 -30.047 0.742 1 97.88 263 ALA B O 1
ATOM 4882 N N . LEU B 1 264 ? 3.729 -32.25 0.52 1 98.25 264 LEU B N 1
ATOM 4883 C CA . LEU B 1 264 ? 2.385 -32.438 1.062 1 98.25 264 LEU B CA 1
ATOM 4884 C C . LEU B 1 264 ? 2.324 -31.984 2.52 1 98.25 264 LEU B C 1
ATOM 4886 O O . LEU B 1 264 ? 1.356 -31.344 2.939 1 98.25 264 LEU B O 1
ATOM 4890 N N . ALA B 1 265 ? 3.293 -32.344 3.291 1 97.88 265 ALA B N 1
ATOM 4891 C CA . ALA B 1 265 ? 3.336 -31.984 4.703 1 97.88 265 ALA B CA 1
ATOM 4892 C C . ALA B 1 265 ? 3.326 -30.469 4.871 1 97.88 265 ALA B C 1
ATOM 4894 O O . ALA B 1 265 ? 2.633 -29.938 5.742 1 97.88 265 ALA B O 1
ATOM 4895 N N . ILE B 1 266 ? 4.133 -29.828 4.027 1 96.25 266 ILE B N 1
ATOM 4896 C CA . ILE B 1 266 ? 4.199 -28.375 4.102 1 96.25 266 ILE B CA 1
ATOM 4897 C C . ILE B 1 266 ? 2.85 -27.781 3.713 1 96.25 266 ILE B C 1
ATOM 4899 O O . ILE B 1 266 ? 2.344 -26.875 4.391 1 96.25 266 ILE B O 1
ATOM 4903 N N . ALA B 1 267 ? 2.254 -28.219 2.604 1 96.25 267 ALA B N 1
ATOM 4904 C CA . ALA B 1 267 ? 0.958 -27.703 2.156 1 96.25 267 ALA B CA 1
ATOM 4905 C C . ALA B 1 267 ? -0.102 -27.875 3.242 1 96.25 267 ALA B C 1
ATOM 4907 O O . ALA B 1 267 ? -0.914 -26.984 3.475 1 96.25 267 ALA B O 1
ATOM 4908 N N . THR B 1 268 ? -0.109 -28.984 3.938 1 96.44 268 THR B N 1
ATOM 4909 C CA . THR B 1 268 ? -1.047 -29.266 5.023 1 96.44 268 THR B CA 1
ATOM 4910 C C . THR B 1 268 ? -0.782 -28.344 6.211 1 96.44 268 THR B C 1
ATOM 4912 O O . THR B 1 268 ? -1.718 -27.797 6.809 1 96.44 268 THR B O 1
ATOM 4915 N N . GLU B 1 269 ? 0.482 -28.219 6.531 1 94 269 GLU B N 1
ATOM 4916 C CA . GLU B 1 269 ? 0.884 -27.391 7.66 1 94 269 GLU B CA 1
ATOM 4917 C C . GLU B 1 269 ? 0.384 -25.953 7.496 1 94 269 GLU B C 1
ATOM 4919 O O . GLU B 1 269 ? -0.132 -25.359 8.445 1 94 269 GLU B O 1
ATOM 4924 N N . ILE B 1 270 ? 0.485 -25.469 6.262 1 92.25 270 ILE B N 1
ATOM 4925 C CA . ILE B 1 270 ? 0.191 -24.047 6.082 1 92.25 270 ILE B CA 1
ATOM 4926 C C . ILE B 1 270 ? -1.257 -23.875 5.633 1 92.25 270 ILE B C 1
ATOM 4928 O O . ILE B 1 270 ? -1.734 -22.75 5.473 1 92.25 270 ILE B O 1
ATOM 4932 N N . GLY B 1 271 ? -1.943 -24.953 5.383 1 91.56 271 GLY B N 1
ATOM 4933 C CA . GLY B 1 271 ? -3.35 -24.922 5.016 1 91.56 271 GLY B CA 1
ATOM 4934 C C . GLY B 1 271 ? -3.572 -24.594 3.549 1 91.56 271 GLY B C 1
ATOM 4935 O O . GLY B 1 271 ? -4.605 -24.031 3.18 1 91.56 271 GLY B O 1
ATOM 4936 N N . ASP B 1 272 ? -2.596 -24.859 2.719 1 92.25 272 ASP B N 1
ATOM 4937 C CA . ASP B 1 272 ? -2.689 -24.672 1.271 1 92.25 272 ASP B CA 1
ATOM 4938 C C . ASP B 1 272 ? -3.385 -25.875 0.62 1 92.25 272 ASP B C 1
ATOM 4940 O O . ASP B 1 272 ? -2.729 -26.828 0.211 1 92.25 272 ASP B O 1
ATOM 4944 N N . ARG B 1 273 ? -4.66 -25.703 0.362 1 93.88 273 ARG B N 1
ATOM 4945 C CA . ARG B 1 273 ? -5.473 -26.812 -0.104 1 93.88 273 ARG B CA 1
ATOM 4946 C C . ARG B 1 273 ? -5.094 -27.203 -1.529 1 93.88 273 ARG B C 1
ATOM 4948 O O . ARG B 1 273 ? -5.125 -28.391 -1.884 1 93.88 273 ARG B O 1
ATOM 4955 N N . GLU B 1 274 ? -4.824 -26.312 -2.311 1 91.94 274 GLU B N 1
ATOM 4956 C CA . GLU B 1 274 ? -4.371 -26.625 -3.664 1 91.94 274 GLU B CA 1
ATOM 4957 C C . GLU B 1 274 ? -3.064 -27.406 -3.646 1 91.94 274 GLU B C 1
ATOM 4959 O O . GLU B 1 274 ? -2.91 -28.375 -4.379 1 91.94 274 GLU B O 1
ATOM 4964 N N . GLY B 1 275 ? -2.162 -26.922 -2.77 1 93.88 275 GLY B N 1
ATOM 4965 C CA . GLY B 1 275 ? -0.907 -27.641 -2.613 1 93.88 275 GLY B CA 1
ATOM 4966 C C . GLY B 1 275 ? -1.086 -29.047 -2.076 1 93.88 275 GLY B C 1
ATOM 4967 O O . GLY B 1 275 ? -0.372 -29.969 -2.48 1 93.88 275 GLY B O 1
ATOM 4968 N N . GLU B 1 276 ? -2.004 -29.172 -1.213 1 96 276 GLU B N 1
ATOM 4969 C CA . GLU B 1 276 ? -2.318 -30.484 -0.674 1 96 276 GLU B CA 1
ATOM 4970 C C . GLU B 1 276 ? -2.83 -31.422 -1.768 1 96 276 GLU B C 1
ATOM 4972 O O . GLU B 1 276 ? -2.389 -32.562 -1.869 1 96 276 GLU B O 1
ATOM 4977 N N . ALA B 1 277 ? -3.727 -30.875 -2.562 1 96.31 277 ALA B N 1
ATOM 4978 C CA . ALA B 1 277 ? -4.242 -31.688 -3.672 1 96.31 277 ALA B CA 1
ATOM 4979 C C . ALA B 1 277 ? -3.119 -32.094 -4.621 1 96.31 277 ALA B C 1
ATOM 4981 O O . ALA B 1 277 ? -3.062 -33.25 -5.062 1 96.31 277 ALA B O 1
ATOM 4982 N N . ALA B 1 278 ? -2.279 -31.219 -4.934 1 95.25 278 ALA B N 1
ATOM 4983 C CA . ALA B 1 278 ? -1.141 -31.5 -5.805 1 95.25 278 ALA B CA 1
ATOM 4984 C C . ALA B 1 278 ? -0.227 -32.562 -5.18 1 95.25 278 ALA B C 1
ATOM 4986 O O . ALA B 1 278 ? 0.297 -33.406 -5.879 1 95.25 278 ALA B O 1
ATOM 4987 N N . GLY B 1 279 ? -0.01 -32.406 -3.844 1 96.69 279 GLY B N 1
ATOM 4988 C CA . GLY B 1 279 ? 0.777 -33.406 -3.139 1 96.69 279 GLY B CA 1
ATOM 4989 C C . GLY B 1 279 ? 0.207 -34.781 -3.258 1 96.69 279 GLY B C 1
ATOM 4990 O O . GLY B 1 279 ? 0.933 -35.75 -3.566 1 96.69 279 GLY B O 1
ATOM 4991 N N . TYR B 1 280 ? -1.077 -34.906 -3.059 1 97.94 280 TYR B N 1
ATOM 4992 C CA . TYR B 1 280 ? -1.735 -36.188 -3.236 1 97.94 280 TYR B CA 1
ATOM 4993 C C . TYR B 1 280 ? -1.618 -36.688 -4.68 1 97.94 280 TYR B C 1
ATOM 4995 O O . TYR B 1 280 ? -1.325 -37.844 -4.93 1 97.94 280 TYR B O 1
ATOM 5003 N N . GLY B 1 281 ? -1.836 -35.781 -5.555 1 97.44 281 GLY B N 1
ATOM 5004 C CA . GLY B 1 281 ? -1.733 -36.125 -6.965 1 97.44 281 GLY B CA 1
ATOM 5005 C C . GLY B 1 281 ? -0.359 -36.656 -7.355 1 97.44 281 GLY B C 1
ATOM 5006 O O . GLY B 1 281 ? -0.242 -37.656 -8.062 1 97.44 281 GLY B O 1
ATOM 5007 N N . ASN B 1 282 ? 0.642 -35.969 -6.914 1 97.19 282 ASN B N 1
ATOM 5008 C CA . ASN B 1 282 ? 2.012 -36.375 -7.238 1 97.19 282 ASN B CA 1
ATOM 5009 C C . ASN B 1 282 ? 2.385 -37.688 -6.609 1 97.19 282 ASN B C 1
ATOM 5011 O O . ASN B 1 282 ? 3.088 -38.5 -7.223 1 97.19 282 ASN B O 1
ATOM 5015 N N . LEU B 1 283 ? 1.918 -37.875 -5.383 1 98.19 283 LEU B N 1
ATOM 5016 C CA . LEU B 1 283 ? 2.139 -39.188 -4.762 1 98.19 283 LEU B CA 1
ATOM 5017 C C . LEU B 1 283 ? 1.393 -40.281 -5.516 1 98.19 283 LEU B C 1
ATOM 5019 O O . LEU B 1 283 ? 1.916 -41.375 -5.699 1 98.19 283 LEU B O 1
ATOM 5023 N N . GLY B 1 284 ? 0.178 -39.969 -5.941 1 98.06 284 GLY B N 1
ATOM 5024 C CA . GLY B 1 284 ? -0.537 -40.906 -6.797 1 98.06 284 GLY B CA 1
ATOM 5025 C C . GLY B 1 284 ? 0.246 -41.281 -8.031 1 98.06 284 GLY B C 1
ATOM 5026 O O . GLY B 1 284 ? 0.269 -42.469 -8.414 1 98.06 284 GLY B O 1
ATOM 5027 N N . LYS B 1 285 ? 0.868 -40.375 -8.641 1 96.44 285 LYS B N 1
ATOM 5028 C CA . LYS B 1 285 ? 1.683 -40.625 -9.82 1 96.44 285 LYS B CA 1
ATOM 5029 C C . LYS B 1 285 ? 2.838 -41.562 -9.508 1 96.44 285 LYS B C 1
ATOM 5031 O O . LYS B 1 285 ? 3.158 -42.438 -10.312 1 96.44 285 LYS B O 1
ATOM 5036 N N . VAL B 1 286 ? 3.473 -41.344 -8.422 1 97.44 286 VAL B N 1
ATOM 5037 C CA . VAL B 1 286 ? 4.578 -42.188 -8.008 1 97.44 286 VAL B CA 1
ATOM 5038 C C . VAL B 1 286 ? 4.074 -43.625 -7.82 1 97.44 286 VAL B C 1
ATOM 5040 O O . VAL B 1 286 ? 4.68 -44.562 -8.328 1 97.44 286 VAL B O 1
ATOM 5043 N N . PHE B 1 287 ? 2.982 -43.781 -7.117 1 97.56 287 PHE B N 1
ATOM 5044 C CA . PHE B 1 287 ? 2.428 -45.094 -6.891 1 97.56 287 PHE B CA 1
ATOM 5045 C C . PHE B 1 287 ? 2.018 -45.75 -8.211 1 97.56 287 PHE B C 1
ATOM 5047 O O . PHE B 1 287 ? 2.18 -46.969 -8.391 1 97.56 287 PHE B O 1
ATOM 5054 N N . ASP B 1 288 ? 1.476 -44.969 -9.062 1 95.19 288 ASP B N 1
ATOM 5055 C CA . ASP B 1 288 ? 1.137 -45.469 -10.391 1 95.19 288 ASP B CA 1
ATOM 5056 C C . ASP B 1 288 ? 2.371 -46 -11.102 1 95.19 288 ASP B C 1
ATOM 5058 O O . ASP B 1 288 ? 2.33 -47.094 -11.672 1 95.19 288 ASP B O 1
ATOM 5062 N N . SER B 1 289 ? 3.434 -45.312 -11.055 1 94.12 289 SER B N 1
ATOM 5063 C CA . SER B 1 289 ? 4.68 -45.719 -11.703 1 94.12 289 SER B CA 1
ATOM 5064 C C . SER B 1 289 ? 5.262 -46.969 -11.07 1 94.12 289 SER B C 1
ATOM 5066 O O . SER B 1 289 ? 5.922 -47.781 -11.75 1 94.12 289 SER B O 1
ATOM 5068 N N . LEU B 1 290 ? 4.93 -47.156 -9.82 1 95.81 290 LEU B N 1
ATOM 5069 C CA . LEU B 1 290 ? 5.434 -48.312 -9.094 1 95.81 290 LEU B CA 1
ATOM 5070 C C . LEU B 1 290 ? 4.52 -49.531 -9.289 1 95.81 290 LEU B C 1
ATOM 5072 O O . LEU B 1 290 ? 4.832 -50.625 -8.836 1 95.81 290 LEU B O 1
ATOM 5076 N N . GLY B 1 291 ? 3.402 -49.375 -9.969 1 94.38 291 GLY B N 1
ATOM 5077 C CA . GLY B 1 291 ? 2.447 -50.438 -10.211 1 94.38 291 GLY B CA 1
ATOM 5078 C C . GLY B 1 291 ? 1.521 -50.688 -9.031 1 94.38 291 GLY B C 1
ATOM 5079 O O . GLY B 1 291 ? 0.802 -51.688 -9.008 1 94.38 291 GLY B O 1
ATOM 5080 N N . GLU B 1 292 ? 1.582 -49.812 -8.102 1 96.5 292 GLU B N 1
ATOM 5081 C CA . GLU B 1 292 ? 0.659 -49.875 -6.973 1 96.5 292 GLU B CA 1
ATOM 5082 C C . GLU B 1 292 ? -0.632 -49.125 -7.27 1 96.5 292 GLU B C 1
ATOM 5084 O O . GLU B 1 292 ? -0.951 -48.156 -6.594 1 96.5 292 GLU B O 1
ATOM 5089 N N . TYR B 1 293 ? -1.46 -49.625 -8.062 1 96.94 293 TYR B N 1
ATOM 5090 C CA . TYR B 1 293 ? -2.564 -48.938 -8.703 1 96.94 293 TYR B CA 1
ATOM 5091 C C . TYR B 1 293 ? -3.674 -48.625 -7.699 1 96.94 293 TYR B C 1
ATOM 5093 O O . TYR B 1 293 ? -4.336 -47.594 -7.785 1 96.94 293 TYR B O 1
ATOM 5101 N N . GLN B 1 294 ? -3.875 -49.531 -6.785 1 96.56 294 GLN B N 1
ATOM 5102 C CA . GLN B 1 294 ? -4.914 -49.25 -5.793 1 96.56 294 GLN B CA 1
ATOM 5103 C C . GLN B 1 294 ? -4.559 -48.062 -4.934 1 96.56 294 GLN B C 1
ATOM 5105 O O . GLN B 1 294 ? -5.426 -47.25 -4.602 1 96.56 294 GLN B O 1
ATOM 5110 N N . LYS B 1 295 ? -3.309 -47.969 -4.598 1 97 295 LYS B N 1
ATOM 5111 C CA . LYS B 1 295 ? -2.863 -46.812 -3.836 1 97 295 LYS B CA 1
ATOM 5112 C C . LYS B 1 295 ? -2.93 -45.531 -4.68 1 97 295 LYS B C 1
ATOM 5114 O O . LYS B 1 295 ? -3.318 -44.469 -4.188 1 97 295 LYS B O 1
ATOM 5119 N N . ALA B 1 296 ? -2.51 -45.594 -5.883 1 97.88 296 ALA B N 1
ATOM 5120 C CA . ALA B 1 296 ? -2.602 -44.469 -6.797 1 97.88 296 ALA B CA 1
ATOM 5121 C C . ALA B 1 296 ? -4.035 -43.938 -6.879 1 97.88 296 ALA B C 1
ATOM 5123 O O . ALA B 1 296 ? -4.266 -42.719 -6.805 1 97.88 296 ALA B O 1
ATOM 5124 N N . LYS B 1 297 ? -4.941 -44.906 -7.023 1 97.44 297 LYS B N 1
ATOM 5125 C CA . LYS B 1 297 ? -6.355 -44.531 -7.094 1 97.44 297 LYS B CA 1
ATOM 5126 C C . LYS B 1 297 ? -6.797 -43.781 -5.844 1 97.44 297 LYS B C 1
ATOM 5128 O O . LYS B 1 297 ? -7.477 -42.75 -5.938 1 97.44 297 LYS B O 1
ATOM 5133 N N . GLU B 1 298 ? -6.438 -44.312 -4.719 1 97.81 298 GLU B N 1
ATOM 5134 C CA . GLU B 1 298 ? -6.809 -43.688 -3.455 1 97.81 298 GLU B CA 1
ATOM 5135 C C . GLU B 1 298 ? -6.285 -42.25 -3.377 1 97.81 298 GLU B C 1
ATOM 5137 O O . GLU B 1 298 ? -7.004 -41.344 -2.945 1 97.81 298 GLU B O 1
ATOM 5142 N N . TYR B 1 299 ? -5.066 -42.062 -3.76 1 98.38 299 TYR B N 1
ATOM 5143 C CA . TYR B 1 299 ? -4.441 -40.75 -3.662 1 98.38 299 TYR B CA 1
ATOM 5144 C C . TYR B 1 299 ? -5.035 -39.781 -4.684 1 98.38 299 TYR B C 1
ATOM 5146 O O . TYR B 1 299 ? -5.254 -38.625 -4.379 1 98.38 299 TYR B O 1
ATOM 5154 N N . TYR B 1 300 ? -5.316 -40.25 -5.887 1 98.12 300 TYR B N 1
ATOM 5155 C CA . TYR B 1 300 ? -5.98 -39.406 -6.871 1 98.12 300 TYR B CA 1
ATOM 5156 C C . TYR B 1 300 ? -7.387 -39.031 -6.41 1 98.12 300 TYR B C 1
ATOM 5158 O O . TYR B 1 300 ? -7.859 -37.906 -6.676 1 98.12 300 TYR B O 1
ATOM 5166 N N . GLU B 1 301 ? -8.047 -39.938 -5.738 1 98.12 301 GLU B N 1
ATOM 5167 C CA . GLU B 1 301 ? -9.383 -39.656 -5.223 1 98.12 301 GLU B CA 1
ATOM 5168 C C . GLU B 1 301 ? -9.336 -38.594 -4.148 1 98.12 301 GLU B C 1
ATOM 5170 O O . GLU B 1 301 ? -10.242 -37.75 -4.062 1 98.12 301 GLU B O 1
ATOM 5175 N N . LYS B 1 302 ? -8.273 -38.594 -3.338 1 98.19 302 LYS B N 1
ATOM 5176 C CA . LYS B 1 302 ? -8.102 -37.562 -2.344 1 98.19 302 LYS B CA 1
ATOM 5177 C C . LYS B 1 302 ? -7.879 -36.188 -3.012 1 98.19 302 LYS B C 1
ATOM 5179 O O . LYS B 1 302 ? -8.461 -35.188 -2.602 1 98.19 302 LYS B O 1
ATOM 5184 N N . ALA B 1 303 ? -7.02 -36.188 -4.055 1 98 303 ALA B N 1
ATOM 5185 C CA . ALA B 1 303 ? -6.762 -34.969 -4.797 1 98 303 ALA B CA 1
ATOM 5186 C C . ALA B 1 303 ? -8.039 -34.438 -5.457 1 98 303 ALA B C 1
ATOM 5188 O O . ALA B 1 303 ? -8.32 -33.25 -5.41 1 98 303 ALA B O 1
ATOM 5189 N N . LEU B 1 304 ? -8.781 -35.312 -6.035 1 98 304 LEU B N 1
ATOM 5190 C CA . LEU B 1 304 ? -10.031 -34.969 -6.703 1 98 304 LEU B CA 1
ATOM 5191 C C . LEU B 1 304 ? -11.039 -34.375 -5.711 1 98 304 LEU B C 1
ATOM 5193 O O . LEU B 1 304 ? -11.734 -33.406 -6.023 1 98 304 LEU B O 1
ATOM 5197 N N . ALA B 1 305 ? -11.164 -34.969 -4.578 1 97.62 305 ALA B N 1
ATOM 5198 C CA . ALA B 1 305 ? -12.094 -34.5 -3.555 1 97.62 305 ALA B CA 1
ATOM 5199 C C . ALA B 1 305 ? -11.789 -33.062 -3.162 1 97.62 305 ALA B C 1
ATOM 5201 O O . ALA B 1 305 ? -12.695 -32.25 -3.01 1 97.62 305 ALA B O 1
ATOM 5202 N N . ILE B 1 306 ? -10.492 -32.781 -2.992 1 96.19 306 ILE B N 1
ATOM 5203 C CA . ILE B 1 306 ? -10.086 -31.438 -2.611 1 96.19 306 ILE B CA 1
ATOM 5204 C C . ILE B 1 306 ? -10.406 -30.469 -3.742 1 96.19 306 ILE B C 1
ATOM 5206 O O . ILE B 1 306 ? -10.945 -29.391 -3.504 1 96.19 306 ILE B O 1
ATOM 5210 N N . ALA B 1 307 ? -10.039 -30.812 -4.988 1 95.81 307 ALA B N 1
ATOM 5211 C CA . ALA B 1 307 ? -10.305 -29.953 -6.141 1 95.81 307 ALA B CA 1
ATOM 5212 C C . ALA B 1 307 ? -11.797 -29.656 -6.277 1 95.81 307 ALA B C 1
ATOM 5214 O O . ALA B 1 307 ? -12.188 -28.531 -6.586 1 95.81 307 ALA B O 1
ATOM 5215 N N . THR B 1 308 ? -12.602 -30.641 -6.023 1 95.56 308 THR B N 1
ATOM 5216 C CA . THR B 1 308 ? -14.055 -30.484 -6.102 1 95.56 308 THR B CA 1
ATOM 5217 C C . THR B 1 308 ? -14.562 -29.562 -4.988 1 95.56 308 THR B C 1
ATOM 5219 O O . THR B 1 308 ? -15.398 -28.688 -5.227 1 95.56 308 THR B O 1
ATOM 5222 N N . GLU B 1 309 ? -14.055 -29.828 -3.834 1 93.38 309 GLU B N 1
ATOM 5223 C CA . GLU B 1 309 ? -14.453 -29.016 -2.686 1 93.38 309 GLU B CA 1
ATOM 5224 C C . GLU B 1 309 ? -14.117 -27.547 -2.902 1 93.38 309 GLU B C 1
ATOM 5226 O O . GLU B 1 309 ? -14.906 -26.672 -2.543 1 93.38 309 GLU B O 1
ATOM 5231 N N . ASN B 1 310 ? -12.992 -27.359 -3.521 1 91.88 310 ASN B N 1
ATOM 5232 C CA . ASN B 1 310 ? -12.523 -25.984 -3.688 1 91.88 310 ASN B CA 1
ATOM 5233 C C . ASN B 1 310 ? -13.078 -25.359 -4.961 1 91.88 310 ASN B C 1
ATOM 5235 O O . ASN B 1 310 ? -12.953 -24.141 -5.164 1 91.88 310 ASN B O 1
ATOM 5239 N N . GLY B 1 311 ? -13.68 -26.156 -5.809 1 89.81 311 GLY B N 1
ATOM 5240 C CA . GLY B 1 311 ? -14.258 -25.672 -7.051 1 89.81 311 GLY B CA 1
ATOM 5241 C C . GLY B 1 311 ? -13.234 -25.469 -8.148 1 89.81 311 GLY B C 1
ATOM 5242 O O . GLY B 1 311 ? -13.469 -24.703 -9.086 1 89.81 311 GLY B O 1
ATOM 5243 N N . ASP B 1 312 ? -12.055 -25.984 -8.047 1 91.88 312 ASP B N 1
ATOM 5244 C CA . ASP B 1 312 ? -11.008 -25.922 -9.062 1 91.88 312 ASP B CA 1
ATOM 5245 C C . ASP B 1 312 ? -11.297 -26.875 -10.211 1 91.88 312 ASP B C 1
ATOM 5247 O O . ASP B 1 312 ? -10.812 -28.016 -10.211 1 91.88 312 ASP B O 1
ATOM 5251 N N . ARG B 1 313 ? -11.859 -26.375 -11.195 1 94.06 313 ARG B N 1
ATOM 5252 C CA . ARG B 1 313 ? -12.344 -27.219 -12.297 1 94.06 313 ARG B CA 1
ATOM 5253 C C . ARG B 1 313 ? -11.18 -27.781 -13.102 1 94.06 313 ARG B C 1
ATOM 5255 O O . ARG B 1 313 ? -11.234 -28.922 -13.562 1 94.06 313 ARG B O 1
ATOM 5262 N N . ARG B 1 314 ? -10.25 -27.031 -13.273 1 91.81 314 ARG B N 1
ATOM 5263 C CA . ARG B 1 314 ? -9.094 -27.5 -14.016 1 91.81 314 ARG B CA 1
ATOM 5264 C C . ARG B 1 314 ? -8.445 -28.703 -13.328 1 91.81 314 ARG B C 1
ATOM 5266 O O . ARG B 1 314 ? -8.156 -29.703 -13.977 1 91.81 314 ARG B O 1
ATOM 5273 N N . ALA B 1 315 ? -8.227 -28.578 -12.07 1 93.62 315 ALA B N 1
ATOM 5274 C CA . ALA B 1 315 ? -7.641 -29.672 -11.305 1 93.62 315 ALA B CA 1
ATOM 5275 C C . ALA B 1 315 ? -8.555 -30.891 -11.305 1 93.62 315 ALA B C 1
ATOM 5277 O O . ALA B 1 315 ? -8.078 -32.031 -11.406 1 93.62 315 ALA B O 1
ATOM 5278 N N . GLU B 1 316 ? -9.836 -30.625 -11.211 1 95.5 316 GLU B N 1
ATOM 5279 C CA . GLU B 1 316 ? -10.789 -31.734 -11.289 1 95.5 316 GLU B CA 1
ATOM 5280 C C . GLU B 1 316 ? -10.609 -32.531 -12.578 1 95.5 316 GLU B C 1
ATOM 5282 O O . GLU B 1 316 ? -10.539 -33.75 -12.555 1 95.5 316 GLU B O 1
ATOM 5287 N N . GLY B 1 317 ? -10.562 -31.766 -13.648 1 95.38 317 GLY B N 1
ATOM 5288 C CA . GLY B 1 317 ? -10.352 -32.438 -14.938 1 95.38 317 GLY B CA 1
ATOM 5289 C C . GLY B 1 317 ? -9.078 -33.25 -14.984 1 95.38 317 GLY B C 1
ATOM 5290 O O . GLY B 1 317 ? -9.07 -34.344 -15.508 1 95.38 317 GLY B O 1
ATOM 5291 N N . THR B 1 318 ? -8.031 -32.719 -14.492 1 94.56 318 THR B N 1
ATOM 5292 C CA . THR B 1 318 ? -6.73 -33.375 -14.477 1 94.56 318 THR B CA 1
ATOM 5293 C C . THR B 1 318 ? -6.797 -34.688 -13.672 1 94.56 318 THR B C 1
ATOM 5295 O O . THR B 1 318 ? -6.293 -35.719 -14.117 1 94.56 318 THR B O 1
ATOM 5298 N N . TRP B 1 319 ? -7.438 -34.656 -12.539 1 96.88 319 TRP B N 1
ATOM 5299 C CA . TRP B 1 319 ? -7.457 -35.844 -11.68 1 96.88 319 TRP B CA 1
ATOM 5300 C C . TRP B 1 319 ? -8.375 -36.906 -12.242 1 96.88 319 TRP B C 1
ATOM 5302 O O . TRP B 1 319 ? -8.109 -38.094 -12.086 1 96.88 319 TRP B O 1
ATOM 5312 N N . TYR B 1 320 ? -9.484 -36.5 -12.883 1 97.5 320 TYR B N 1
ATOM 5313 C CA . TYR B 1 320 ? -10.281 -37.469 -13.609 1 97.5 320 TYR B CA 1
ATOM 5314 C C . TYR B 1 320 ? -9.453 -38.156 -14.672 1 97.5 320 TYR B C 1
ATOM 5316 O O . TYR B 1 320 ? -9.547 -39.375 -14.836 1 97.5 320 TYR B O 1
ATOM 5324 N N . GLY B 1 321 ? -8.688 -37.438 -15.336 1 96.94 321 GLY B N 1
ATOM 5325 C CA . GLY B 1 321 ? -7.801 -38.031 -16.328 1 96.94 321 GLY B CA 1
ATOM 5326 C C . GLY B 1 321 ? -6.832 -39.031 -15.727 1 96.94 321 GLY B C 1
ATOM 5327 O O . GLY B 1 321 ? -6.641 -40.094 -16.281 1 96.94 321 GLY B O 1
ATOM 5328 N N . ASN B 1 322 ? -6.234 -38.688 -14.617 1 96.56 322 ASN B N 1
ATOM 5329 C CA . ASN B 1 322 ? -5.277 -39.562 -13.961 1 96.56 322 ASN B CA 1
ATOM 5330 C C . ASN B 1 322 ? -5.953 -40.844 -13.438 1 96.56 322 ASN B C 1
ATOM 5332 O O . ASN B 1 322 ? -5.363 -41.938 -13.484 1 96.56 322 ASN B O 1
ATOM 5336 N N . LEU B 1 323 ? -7.172 -40.656 -12.93 1 97.88 323 LEU B N 1
ATOM 5337 C CA . LEU B 1 323 ? -7.934 -41.812 -12.508 1 97.88 323 LEU B CA 1
ATOM 5338 C C . LEU B 1 323 ? -8.258 -42.719 -13.703 1 97.88 323 LEU B C 1
ATOM 5340 O O . LEU B 1 323 ? -8.219 -43.938 -13.586 1 97.88 323 LEU B O 1
ATOM 5344 N N . GLY B 1 324 ? -8.594 -42.062 -14.828 1 97.19 324 GLY B N 1
ATOM 5345 C CA . GLY B 1 324 ? -8.773 -42.844 -16.047 1 97.19 324 GLY B CA 1
ATOM 5346 C C . GLY B 1 324 ? -7.566 -43.719 -16.391 1 97.19 324 GLY B C 1
ATOM 5347 O O . GLY B 1 324 ? -7.715 -44.875 -16.75 1 97.19 324 GLY B O 1
ATOM 5348 N N . ASN B 1 325 ? -6.418 -43.188 -16.234 1 95.25 325 ASN B N 1
ATOM 5349 C CA . ASN B 1 325 ? -5.168 -43.906 -16.469 1 95.25 325 ASN B CA 1
ATOM 5350 C C . ASN B 1 325 ? -5.031 -45.094 -15.555 1 95.25 325 ASN B C 1
ATOM 5352 O O . ASN B 1 325 ? -4.562 -46.156 -15.969 1 95.25 325 ASN B O 1
ATOM 5356 N N . VAL B 1 326 ? -5.348 -44.875 -14.281 1 97.25 326 VAL B N 1
ATOM 5357 C CA . VAL B 1 326 ? -5.238 -45.969 -13.312 1 97.25 326 VAL B CA 1
ATOM 5358 C C . VAL B 1 326 ? -6.195 -47.094 -13.688 1 97.25 326 VAL B C 1
ATOM 5360 O O . VAL B 1 326 ? -5.816 -48.281 -13.656 1 97.25 326 VAL B O 1
ATOM 5363 N N . PHE B 1 327 ? -7.391 -46.75 -14.039 1 96.94 327 PHE B N 1
ATOM 5364 C CA . PHE B 1 327 ? -8.359 -47.781 -14.422 1 96.94 327 PHE B CA 1
ATOM 5365 C C . PHE B 1 327 ? -7.906 -48.5 -15.68 1 96.94 327 PHE B C 1
ATOM 5367 O O . PHE B 1 327 ? -8.133 -49.719 -15.82 1 96.94 327 PHE B O 1
ATOM 5374 N N . GLU B 1 328 ? -7.309 -47.781 -16.547 1 95.94 328 GLU B N 1
ATOM 5375 C CA . GLU B 1 328 ? -6.734 -48.438 -17.734 1 95.94 328 GLU B CA 1
ATOM 5376 C C . GLU B 1 328 ? -5.68 -49.469 -17.344 1 95.94 328 GLU B C 1
ATOM 5378 O O . GLU B 1 328 ? -5.672 -50.562 -17.859 1 95.94 328 GLU B O 1
ATOM 5383 N N . SER B 1 329 ? -4.82 -49.125 -16.438 1 95.44 329 SER B N 1
ATOM 5384 C CA . SER B 1 329 ? -3.754 -50 -15.977 1 95.44 329 SER B CA 1
ATOM 5385 C C . SER B 1 329 ? -4.316 -51.219 -15.258 1 95.44 329 SER B C 1
ATOM 5387 O O . SER B 1 329 ? -3.723 -52.281 -15.305 1 95.44 329 SER B O 1
ATOM 5389 N N . LEU B 1 330 ? -5.488 -51.031 -14.703 1 95.75 330 LEU B N 1
ATOM 5390 C CA . LEU B 1 330 ? -6.145 -52.125 -13.977 1 95.75 330 LEU B CA 1
ATOM 5391 C C . LEU B 1 330 ? -6.949 -53 -14.93 1 95.75 330 LEU B C 1
ATOM 5393 O O . LEU B 1 330 ? -7.492 -54.031 -14.516 1 95.75 330 LEU B O 1
ATOM 5397 N N . GLY B 1 331 ? -7.004 -52.625 -16.203 1 94 331 GLY B N 1
ATOM 5398 C CA . GLY B 1 331 ? -7.746 -53.375 -17.188 1 94 331 GLY B CA 1
ATOM 5399 C C . GLY B 1 331 ? -9.242 -53.125 -17.156 1 94 331 GLY B C 1
ATOM 5400 O O . GLY B 1 331 ? -10.023 -53.844 -17.766 1 94 331 GLY B O 1
ATOM 5401 N N . GLU B 1 332 ? -9.625 -52.094 -16.406 1 96.19 332 GLU B N 1
ATOM 5402 C CA . GLU B 1 332 ? -11.023 -51.688 -16.344 1 96.19 332 GLU B CA 1
ATOM 5403 C C . GLU B 1 332 ? -11.336 -50.625 -17.391 1 96.19 332 GLU B C 1
ATOM 5405 O O . GLU B 1 332 ? -11.695 -49.5 -17.047 1 96.19 332 GLU B O 1
ATOM 5410 N N . TYR B 1 333 ? -11.43 -50.969 -18.578 1 96.56 333 TYR B N 1
ATOM 5411 C CA . TYR B 1 333 ? -11.406 -50.062 -19.734 1 96.56 333 TYR B CA 1
ATOM 5412 C C . TYR B 1 333 ? -12.695 -49.25 -19.812 1 96.56 333 TYR B C 1
ATOM 5414 O O . TYR B 1 333 ? -12.68 -48.094 -20.219 1 96.56 333 TYR B O 1
ATOM 5422 N N . GLN B 1 334 ? -13.797 -49.875 -19.438 1 97.19 334 GLN B N 1
ATOM 5423 C CA . GLN B 1 334 ? -15.039 -49.094 -19.484 1 97.19 334 GLN B CA 1
ATOM 5424 C C . GLN B 1 334 ? -15.031 -47.969 -18.469 1 97.19 334 GLN B C 1
ATOM 5426 O O . GLN B 1 334 ? -15.484 -46.844 -18.781 1 97.19 334 GLN B O 1
ATOM 5431 N N . LYS B 1 335 ? -14.523 -48.25 -17.328 1 96.25 335 LYS B N 1
ATOM 5432 C CA . LYS B 1 335 ? -14.398 -47.188 -16.328 1 96.25 335 LYS B CA 1
ATOM 5433 C C . LYS B 1 335 ? -13.398 -46.125 -16.766 1 96.25 335 LYS B C 1
ATOM 5435 O O . LYS B 1 335 ? -13.617 -44.938 -16.531 1 96.25 335 LYS B O 1
ATOM 5440 N N . ALA B 1 336 ? -12.297 -46.469 -17.281 1 97.38 336 ALA B N 1
ATOM 5441 C CA . ALA B 1 336 ? -11.305 -45.531 -17.812 1 97.38 336 ALA B CA 1
ATOM 5442 C C . ALA B 1 336 ? -11.945 -44.594 -18.812 1 97.38 336 ALA B C 1
ATOM 5444 O O . ALA B 1 336 ? -11.719 -43.375 -18.75 1 97.38 336 ALA B O 1
ATOM 5445 N N . LYS B 1 337 ? -12.758 -45.188 -19.734 1 97.31 337 LYS B N 1
ATOM 5446 C CA . LYS B 1 337 ? -13.445 -44.344 -20.719 1 97.31 337 LYS B CA 1
ATOM 5447 C C . LYS B 1 337 ? -14.344 -43.312 -20.062 1 97.31 337 LYS B C 1
ATOM 5449 O O . LYS B 1 337 ? -14.352 -42.156 -20.453 1 97.31 337 LYS B O 1
ATOM 5454 N N . GLU B 1 338 ? -15.102 -43.781 -19.125 1 97.44 338 GLU B N 1
ATOM 5455 C CA . GLU B 1 338 ? -16 -42.875 -18.406 1 97.44 338 GLU B CA 1
ATOM 5456 C C . GLU B 1 338 ? -15.234 -41.719 -17.781 1 97.44 338 GLU B C 1
ATOM 5458 O O . GLU B 1 338 ? -15.672 -40.562 -17.844 1 97.44 338 GLU B O 1
ATOM 5463 N N . TYR B 1 339 ? -14.133 -42 -17.141 1 97.88 339 TYR B N 1
ATOM 5464 C CA . TYR B 1 339 ? -13.359 -40.969 -16.438 1 97.88 339 TYR B CA 1
ATOM 5465 C C . TYR B 1 339 ? -12.672 -40.031 -17.422 1 97.88 339 TYR B C 1
ATOM 5467 O O . TYR B 1 339 ? -12.586 -38.812 -17.188 1 97.88 339 TYR B O 1
ATOM 5475 N N . TYR B 1 340 ? -12.188 -40.562 -18.516 1 96.94 340 TYR B N 1
ATOM 5476 C CA . TYR B 1 340 ? -11.625 -39.688 -19.562 1 96.94 340 TYR B CA 1
ATOM 5477 C C . TYR B 1 340 ? -12.688 -38.781 -20.141 1 96.94 340 TYR B C 1
ATOM 5479 O O . TYR B 1 340 ? -12.406 -37.625 -20.453 1 96.94 340 TYR B O 1
ATOM 5487 N N . GLU B 1 341 ? -13.898 -39.312 -20.297 1 97.75 341 GLU B N 1
ATOM 5488 C CA . GLU B 1 341 ? -15 -38.469 -20.812 1 97.75 341 GLU B CA 1
ATOM 5489 C C . GLU B 1 341 ? -15.344 -37.344 -19.844 1 97.75 341 GLU B C 1
ATOM 5491 O O . GLU B 1 341 ? -15.664 -36.25 -20.281 1 97.75 341 GLU B O 1
ATOM 5496 N N . LYS B 1 342 ? -15.25 -37.656 -18.594 1 97.31 342 LYS B N 1
ATOM 5497 C CA . LYS B 1 342 ? -15.469 -36.594 -17.594 1 97.31 342 LYS B CA 1
ATOM 5498 C C . LYS B 1 342 ? -14.391 -35.531 -17.688 1 97.31 342 LYS B C 1
ATOM 5500 O O . LYS B 1 342 ? -14.688 -34.344 -17.641 1 97.31 342 LYS B O 1
ATOM 5505 N N . ALA B 1 343 ? -13.125 -35.969 -17.797 1 96.81 343 ALA B N 1
ATOM 5506 C CA . ALA B 1 343 ? -12.016 -35.031 -17.953 1 96.81 343 ALA B CA 1
ATOM 5507 C C . ALA B 1 343 ? -12.195 -34.156 -19.203 1 96.81 343 ALA B C 1
ATOM 5509 O O . ALA B 1 343 ? -12 -32.969 -19.141 1 96.81 343 ALA B O 1
ATOM 5510 N N . LEU B 1 344 ? -12.555 -34.75 -20.312 1 97 344 LEU B N 1
ATOM 5511 C CA . LEU B 1 344 ? -12.758 -34.062 -21.562 1 97 344 LEU B CA 1
ATOM 5512 C C . LEU B 1 344 ? -13.891 -33.031 -21.438 1 97 344 LEU B C 1
ATOM 5514 O O . LEU B 1 344 ? -13.789 -31.922 -21.969 1 97 344 LEU B O 1
ATOM 5518 N N . ALA B 1 345 ? -14.961 -33.438 -20.859 1 96.81 345 ALA B N 1
ATOM 5519 C CA . ALA B 1 345 ? -16.094 -32.531 -20.672 1 96.81 345 ALA B CA 1
ATOM 5520 C C . ALA B 1 345 ? -15.672 -31.266 -19.922 1 96.81 345 ALA B C 1
ATOM 5522 O O . ALA B 1 345 ? -16.078 -30.156 -20.266 1 96.81 345 ALA B O 1
ATOM 5523 N N . ILE B 1 346 ? -14.836 -31.5 -18.875 1 95.25 346 ILE B N 1
ATOM 5524 C CA . ILE B 1 346 ? -14.406 -30.391 -18.047 1 95.25 346 ILE B CA 1
ATOM 5525 C C . ILE B 1 346 ? -13.477 -29.484 -18.844 1 95.25 346 ILE B C 1
ATOM 5527 O O . ILE B 1 346 ? -13.641 -28.25 -18.859 1 95.25 346 ILE B O 1
ATOM 5531 N N . THR B 1 347 ? -12.461 -29.984 -19.484 1 93.94 347 THR B N 1
ATOM 5532 C CA . THR B 1 347 ? -11.508 -29.172 -20.25 1 93.94 347 THR B CA 1
ATOM 5533 C C . THR B 1 347 ? -12.211 -28.422 -21.375 1 93.94 347 THR B C 1
ATOM 5535 O O . THR B 1 347 ? -11.828 -27.297 -21.703 1 93.94 347 THR B O 1
ATOM 5538 N N . THR B 1 348 ? -13.25 -29 -21.984 1 94.81 348 THR B N 1
ATOM 5539 C CA . THR B 1 348 ? -14.055 -28.328 -23 1 94.81 348 THR B CA 1
ATOM 5540 C C . THR B 1 348 ? -14.844 -27.172 -22.391 1 94.81 348 THR B C 1
ATOM 5542 O O . THR B 1 348 ? -14.898 -26.078 -22.953 1 94.81 348 THR B O 1
ATOM 5545 N N . GLU B 1 349 ? -15.445 -27.484 -21.281 1 92.88 349 GLU B N 1
ATOM 5546 C CA . GLU B 1 349 ? -16.25 -26.5 -20.578 1 92.88 349 GLU B CA 1
ATOM 5547 C C . GLU B 1 349 ? -15.422 -25.25 -20.234 1 92.88 349 GLU B C 1
ATOM 5549 O O . GLU B 1 349 ? -15.875 -24.125 -20.438 1 92.88 349 GLU B O 1
ATOM 5554 N N . ILE B 1 350 ? -14.164 -25.5 -19.812 1 91.06 350 ILE B N 1
ATOM 5555 C CA . ILE B 1 350 ? -13.383 -24.359 -19.312 1 91.06 350 ILE B CA 1
ATOM 5556 C C . ILE B 1 350 ? -12.547 -23.766 -20.453 1 91.06 350 ILE B C 1
ATOM 5558 O O . ILE B 1 350 ? -11.938 -22.703 -20.281 1 91.06 350 ILE B O 1
ATOM 5562 N N . GLY B 1 351 ? -12.492 -24.438 -21.578 1 89 351 GLY B N 1
ATOM 5563 C CA . GLY B 1 351 ? -11.805 -23.938 -22.75 1 89 351 GLY B CA 1
ATOM 5564 C C . GLY B 1 351 ? -10.312 -24.188 -22.734 1 89 351 GLY B C 1
ATOM 5565 O O . GLY B 1 351 ? -9.539 -23.438 -23.328 1 89 351 GLY B O 1
ATOM 5566 N N . ASP B 1 352 ? -9.844 -25.125 -21.969 1 88.62 352 ASP B N 1
ATOM 5567 C CA . ASP B 1 352 ? -8.445 -25.531 -21.938 1 88.62 352 ASP B CA 1
ATOM 5568 C C . ASP B 1 352 ? -8.102 -26.391 -23.156 1 88.62 352 ASP B C 1
ATOM 5570 O O . ASP B 1 352 ? -8.109 -27.625 -23.062 1 88.62 352 ASP B O 1
ATOM 5574 N N . ARG B 1 353 ? -7.594 -25.75 -24.188 1 89.5 353 ARG B N 1
ATOM 5575 C CA . ARG B 1 353 ? -7.395 -26.406 -25.469 1 89.5 353 ARG B CA 1
ATOM 5576 C C . ARG B 1 353 ? -6.238 -27.406 -25.406 1 89.5 353 ARG B C 1
ATOM 5578 O O . ARG B 1 353 ? -6.289 -28.469 -26.031 1 89.5 353 ARG B O 1
ATOM 5585 N N . LYS B 1 354 ? -5.301 -27.078 -24.672 1 84.31 354 LYS B N 1
ATOM 5586 C CA . LYS B 1 354 ? -4.152 -27.969 -24.531 1 84.31 354 LYS B CA 1
ATOM 5587 C C . LYS B 1 354 ? -4.57 -29.328 -23.969 1 84.31 354 LYS B C 1
ATOM 5589 O O . LYS B 1 354 ? -4.297 -30.375 -24.578 1 84.31 354 LYS B O 1
ATOM 5594 N N . ASN B 1 355 ? -5.281 -29.359 -22.891 1 86.19 355 ASN B N 1
ATOM 5595 C CA . ASN B 1 355 ? -5.648 -30.609 -22.219 1 86.19 355 ASN B CA 1
ATOM 5596 C C . ASN B 1 355 ? -6.836 -31.281 -22.891 1 86.19 355 ASN B C 1
ATOM 5598 O O . ASN B 1 355 ? -7.043 -32.5 -22.734 1 86.19 355 ASN B O 1
ATOM 5602 N N . GLN B 1 356 ? -7.605 -30.5 -23.609 1 89.5 356 GLN B N 1
ATOM 5603 C CA . GLN B 1 356 ? -8.656 -31.094 -24.422 1 89.5 356 GLN B CA 1
ATOM 5604 C C . GLN B 1 356 ? -8.078 -32.062 -25.453 1 89.5 356 GLN B C 1
ATOM 5606 O O . GLN B 1 356 ? -8.609 -33.156 -25.641 1 89.5 356 GLN B O 1
ATOM 5611 N N . GLY B 1 357 ? -7.016 -31.641 -26.078 1 86.88 357 GLY B N 1
ATOM 5612 C CA . GLY B 1 357 ? -6.355 -32.5 -27.031 1 86.88 357 GLY B CA 1
ATOM 5613 C C . GLY B 1 357 ? -5.719 -33.719 -26.391 1 86.88 357 GLY B C 1
ATOM 5614 O O . GLY B 1 357 ? -5.762 -34.812 -26.953 1 86.88 357 GLY B O 1
#